Protein 8E5H (pdb70)

Solvent-accessible surface area: 13667 Å² total; per-residue (Å²): 114,66,3,75,82,88,16,68,1,76,129,32,177,6,112,12,45,0,0,2,5,17,33,19,1,3,16,9,88,62,134,1,29,8,24,123,64,1,96,76,16,4,6,17,0,2,135,0,5,0,1,1,0,2,0,4,2,0,3,1,14,74,12,28,0,2,1,0,105,57,2,0,0,0,3,50,103,72,10,36,64,30,0,89,127,2,1,71,21,0,65,130,30,41,4,12,0,0,0,4,0,4,4,0,2,5,2,5,23,5,15,76,79,73,101,116,23,2,4,0,9,59,25,89,9,42,58,64,32,55,82,58,32,21,35,138,8,100,2,48,82,2,31,112,2,50,74,116,29,2,82,84,5,15,59,8,0,15,78,0,0,81,3,0,125,67,4,32,6,31,0,0,0,0,7,0,0,26,1,11,2,2,2,5,0,2,9,48,85,25,7,139,33,152,56,106,18,0,48,97,45,73,13,10,1,94,4,0,53,29,1,1,64,27,0,35,91,35,2,33,116,103,18,3,1,0,0,16,0,0,2,13,5,54,8,49,65,148,35,110,11,88,53,16,49,103,55,0,77,77,2,0,80,34,0,10,125,42,30,6,18,0,0,0,2,12,18,92,74,5,50,36,57,0,47,60,124,53,58,10,1,3,23,7,0,68,53,15,23,120,34,33,0,0,0,18,10,60,11,73,48,12,140,72,0,36,87,5,10,84,116,29,21,3,25,2,0,0,2,12,129,9,0,0,10,4,4,19,0,4,74,55,46,65,122,66,71,99,51,46,155,52,55,34,79,4,31,100,96,57,2,25,4,84,45,6,76,61,40,17,129,90,61,62,99,75,20,92

Foldseek 3Di:
DQQQPWDDQQPDTFRGQEEADEDWFLAADQQAARDVLLLVVLLLLLLLPGRAYEYHAAEFALAQFDAFGSGHHLQDLRNLQSCLSSCVSSVVSNHAYAYEYTGAAQRGFDHPHDPAHEAQDQDWFAAWHQQQRPHTGGGHRHDRADPVNLVNRLLRLQSSLLSCVVSPHQAYEYECEQAGHNVLLQAPVRNPDPDQCHDPNVSSCVSVLSSLLSNCVNNDQRGAYEYEYEQAHPSGLPGAHPDFLVSLLVSLVVNVVSRHSEYEYEHQAQQAPRHNDDGGSLQSNQVRDDHFYEYEHPQAAPVSQVVCCVVRSGSHYHYHQNCQQASSRVVCNVVVHDTGDRDVCCSPPHSHSVSNVVVCVVVVRDND

Organism: NCBI:txid1263865

Secondary structure (DSSP, 8-state):
--TTS-EEETTEEESSSEEEPP-----S-TTS---HHHHHHHHHHHHTT-SEEEPPPBB--SSS---STT--B-SSHHHHHHHHHHHHHHHHTT-EEEEEE---GGG-S--SS-S--EESS-----S---GGGS--SSPPPPEEPPHHHHHHHHHHHHHHHHHHHHHT-SEEEEEEEETSHHHHHH-TTT----STT-SSTTGGGHHHHHHHHHHHHHH-TTSEEEEEEEEEETTBTT---SS-HHHHHHHHHHHHHTT-SEEEEE-SSTTSBSSSSS-BHHHHHHHH-SS-EEEESS--SHHHHHHHHHTTS-SEEEESHHHHH-TTHHHHHHHTPPPPPP-GGGGSS---HHHHHHHHHHHT----

InterPro domains:
  IPR001155 NADH:flavin oxidoreductase/NADH oxidase, N-terminal [PF00724] (4-341)
  IPR013785 Aldolase-type TIM 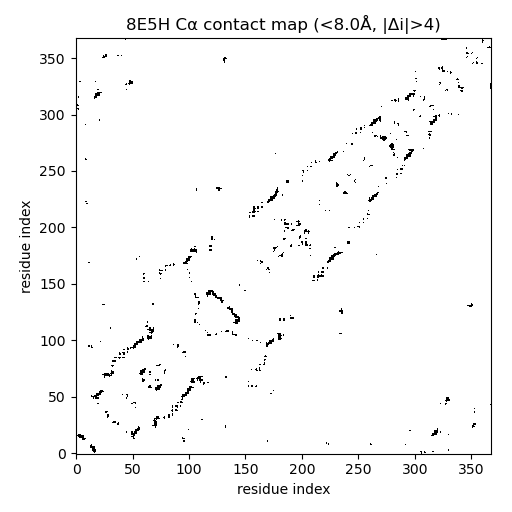barrel [G3DSA:3.20.20.70] (1-358)
  IPR051799 NADH-dependent flavin oxidoreductase [PTHR43656] (2-337)

Sequence (368 aa):
SQLLEPCCSSLKHLKLRNRRAAVAPMTRVSAEAEGAANEELMRDYYASFAKGGFGMMVISEGIYTDTAYSSQGYFNQPGLATEAHRDSWRLIVDAVHDAGAAFVAQLMMHGGAQTQGNIHHARHVAPSAVQPGGSSQLTFYGGEGPYATPAQISEDEIQEAIAGFAQAARHAREAGFDGVELHG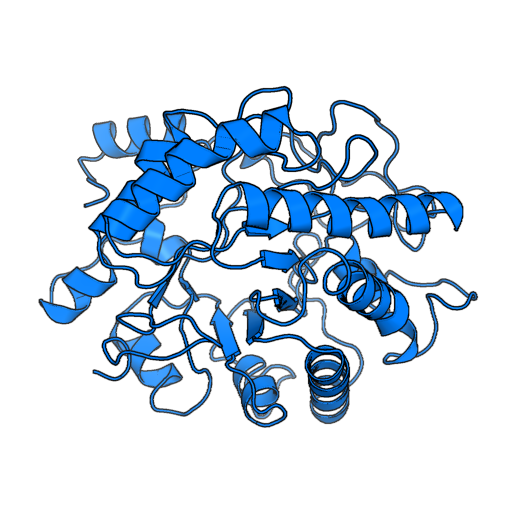ANGYLLHEFISAEFNRRDDHWGGDYLGRLRLPLAVIAAVRRAAVGNDFVVGMRLSQSSMVSDSQLKWEGGVDEARQRFRALADAGLDYLHVTEPDAAAPAFGDGPSFAAIAKGSSVSSIPVIGNGGIVTGEQAEKLLTTQGDDMDLVVAVGKAALANNDWPQRIAQGLPLNNEFDGTMMFVPMMATITNELAWRNANGRSAL

Structure (mmCIF, N/CA/C/O backbone):
data_8E5H
#
_entry.id   8E5H
#
_cell.length_a   50.417
_cell.length_b   70.090
_cell.length_c   97.877
_cell.angle_alpha   90.000
_cell.angle_beta   90.000
_cell.angle_gamma   90.000
#
_symmetry.space_group_name_H-M   'P 21 21 21'
#
loop_
_entity.id
_entity.type
_entity.pdbx_description
1 polymer 'NADH:flavin oxidoreductase'
2 non-polymer 1-DEOXY-1-(7,8-DIMETHYL-2,4-DIOXO-3,4-DIHYDRO-2H-BENZO[G]PTERIDIN-1-ID-10(5H)-YL)-5-O-PHOSPHONATO-D-RIBITOL
3 non-polymer 'CHLORIDE ION'
4 water water
#
loop_
_atom_site.group_PDB
_atom_site.id
_atom_site.type_symbol
_atom_site.label_atom_id
_atom_site.label_alt_id
_atom_site.label_comp_id
_atom_site.label_asym_id
_atom_site.label_entity_id
_atom_site.label_seq_id
_atom_site.pdbx_PDB_ins_code
_atom_site.Cartn_x
_atom_site.Cartn_y
_atom_site.Cartn_z
_atom_site.occupancy
_atom_site.B_iso_or_equiv
_atom_site.auth_seq_id
_atom_site.auth_comp_id
_atom_site.auth_asym_id
_atom_site.auth_atom_id
_atom_site.pdbx_PDB_model_num
ATOM 1 N N . SER A 1 2 ? -36.490 12.556 20.142 1.00 40.90 2 SER A N 1
ATOM 2 C CA . SER A 1 2 ? -36.193 12.760 21.576 1.00 39.43 2 SER A CA 1
ATOM 3 C C . SER A 1 2 ? -35.451 11.543 22.153 1.00 35.02 2 SER A C 1
ATOM 4 O O . SER A 1 2 ? -34.571 11.779 22.967 1.00 35.22 2 SER A O 1
ATOM 12 N N . GLN A 1 3 ? -35.773 10.310 21.732 1.00 29.87 3 GLN A N 1
ATOM 13 C CA . GLN A 1 3 ? -35.067 9.101 22.212 1.00 26.02 3 GLN A CA 1
ATOM 14 C C . GLN A 1 3 ? -33.634 9.139 21.678 1.00 19.79 3 GLN A C 1
ATOM 15 O O . GLN A 1 3 ? -32.765 8.687 22.390 1.00 17.69 3 GLN A O 1
ATOM 29 N N . LEU A 1 4 ? -33.413 9.728 20.502 1.00 18.87 4 LEU A N 1
ATOM 30 C CA . LEU A 1 4 ? -32.043 9.830 20.022 1.00 17.90 4 LEU A CA 1
ATOM 31 C C . LEU A 1 4 ? -31.190 10.643 20.973 1.00 16.61 4 LEU A C 1
ATOM 32 O O . LEU A 1 4 ? -29.994 10.368 21.130 1.00 16.06 4 LEU A O 1
ATOM 48 N N . LEU A 1 5 ? -31.778 11.646 21.605 1.00 16.55 5 LEU A N 1
ATOM 49 C CA . LEU A 1 5 ? -31.014 12.519 22.466 1.00 19.44 5 LEU A CA 1
ATOM 50 C C . LEU A 1 5 ? -31.165 12.157 23.924 1.00 18.79 5 LEU A C 1
ATOM 51 O O . LEU A 1 5 ? -30.958 13.017 24.782 1.00 23.54 5 LEU A O 1
ATOM 67 N N . GLU A 1 6 ? -31.562 10.925 24.225 1.00 17.61 6 GLU A N 1
ATOM 68 C CA . GLU A 1 6 ? -31.609 10.422 25.587 1.00 18.00 6 GLU A CA 1
ATOM 69 C C . GLU A 1 6 ? -30.240 9.855 25.953 1.00 16.44 6 GLU A C 1
ATOM 70 O O . GLU A 1 6 ? -29.689 9.054 25.205 1.00 16.03 6 GLU A O 1
ATOM 82 N N . PRO A 1 7 ? -29.695 10.167 27.134 1.00 18.41 7 PRO A N 1
ATOM 83 C CA . PRO A 1 7 ? -28.451 9.515 27.546 1.00 18.36 7 PRO A CA 1
ATOM 84 C C . PRO A 1 7 ? -28.638 8.020 27.703 1.00 19.15 7 PRO A C 1
ATOM 85 O O . PRO A 1 7 ? -29.749 7.509 27.853 1.00 20.47 7 PRO A O 1
ATOM 96 N N A CYS A 1 8 ? -27.528 7.316 27.713 0.73 17.97 8 CYS A N 1
ATOM 97 N N B CYS A 1 8 ? -27.525 7.289 27.597 0.27 20.40 8 CYS A N 1
ATOM 98 C CA A CYS A 1 8 ? -27.605 5.902 27.994 0.73 19.65 8 CYS A CA 1
ATOM 99 C CA B CYS A 1 8 ? -27.569 5.842 27.768 0.27 22.32 8 CYS A CA 1
ATOM 100 C C A CYS A 1 8 ? -26.323 5.471 28.673 0.73 20.62 8 CYS A C 1
ATOM 101 C C B CYS A 1 8 ? -26.262 5.340 28.359 0.27 23.09 8 CYS A C 1
ATOM 102 O O A CYS A 1 8 ? -25.367 6.236 28.807 0.73 21.03 8 CYS A O 1
ATOM 103 O O B CYS A 1 8 ? -25.182 5.868 28.083 0.27 22.89 8 CYS A O 1
ATOM 118 N N A SER A 1 9 ? -26.365 4.261 29.187 0.73 23.76 9 SER A N 1
ATOM 119 N N B SER A 1 9 ? -26.376 4.310 29.178 0.27 24.90 9 SER A N 1
ATOM 120 C CA A SER A 1 9 ? -25.220 3.594 29.763 0.73 27.13 9 SER A CA 1
ATOM 121 C CA B SER A 1 9 ? -25.212 3.641 29.722 0.27 26.75 9 SER A CA 1
ATOM 122 C C A SER A 1 9 ? -24.800 2.453 28.851 0.73 28.10 9 SER A C 1
ATOM 123 C C B SER A 1 9 ? -24.796 2.485 28.821 0.27 27.48 9 SER A C 1
ATOM 124 O O A SER A 1 9 ? -25.628 1.810 28.197 0.73 29.06 9 SER A O 1
ATOM 1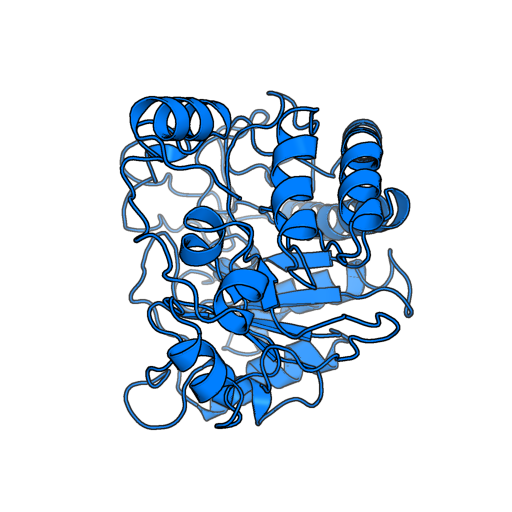25 O O B SER A 1 9 ? -25.622 1.839 28.172 0.27 27.92 9 SER A O 1
ATOM 140 N N . LEU A 1 10 ? -23.497 2.212 28.812 1.00 27.50 10 LEU A N 1
ATOM 141 C CA . LEU A 1 10 ? -22.936 1.067 28.104 1.00 27.73 10 LEU A CA 1
ATOM 142 C C . LEU A 1 10 ? -21.863 0.544 29.054 1.00 26.96 10 LEU A C 1
ATOM 143 O O . LEU A 1 10 ? -20.759 1.092 29.125 1.00 24.75 10 LEU A O 1
ATOM 160 N N . LYS A 1 11 ? -22.230 -0.455 29.855 1.00 29.01 11 LYS A N 1
ATOM 161 C CA . LYS A 1 11 ? -21.379 -0.951 30.944 1.00 30.58 11 LYS A CA 1
ATOM 162 C C . LYS A 1 11 ? -21.094 0.248 31.851 1.00 31.50 11 LYS A C 1
ATOM 163 O O . LYS A 1 11 ? -22.054 0.908 32.284 1.00 31.83 11 LYS A O 1
ATOM 182 N N . HIS A 1 12 ? -19.833 0.577 32.157 1.00 32.21 12 HIS A N 1
ATOM 183 C CA . HIS A 1 12 ? -19.538 1.732 33.004 1.00 32.81 12 HIS A CA 1
ATOM 184 C C . HIS A 1 12 ? -19.576 3.063 32.256 1.00 29.06 12 HIS A C 1
ATOM 185 O O . HIS A 1 12 ? -19.491 4.121 32.892 1.00 29.55 12 HIS A O 1
ATOM 199 N N . LEU A 1 13 ? -19.662 3.045 30.935 1.00 23.92 13 LEU A N 1
ATOM 200 C CA . LEU A 1 13 ? -19.657 4.281 30.177 1.00 20.92 13 LEU A CA 1
ATOM 201 C C . LEU A 1 13 ? -20.998 4.990 30.257 1.00 20.25 13 LEU A C 1
ATOM 202 O O . LEU A 1 13 ? -22.056 4.369 30.147 1.00 22.28 13 LEU A O 1
ATOM 218 N N . LYS A 1 14 ? -20.951 6.303 30.373 1.00 18.08 14 LYS A N 1
ATOM 219 C CA . LYS A 1 14 ? -22.141 7.150 30.384 1.00 18.39 14 LYS A CA 1
ATOM 220 C C . LYS A 1 14 ? -22.117 8.008 29.125 1.00 18.94 14 LYS A C 1
ATOM 221 O O . LYS A 1 14 ? -21.290 8.917 28.989 1.00 20.46 14 LYS A O 1
ATOM 240 N N . LEU A 1 15 ? -22.995 7.682 28.199 1.00 17.61 15 LEU A N 1
ATOM 241 C CA . LEU A 1 15 ? -23.056 8.302 26.886 1.00 16.08 15 LEU A CA 1
ATOM 242 C C . LEU A 1 15 ? -24.111 9.398 26.907 1.00 16.42 15 LEU A C 1
ATOM 243 O O . LEU A 1 15 ? -25.215 9.198 27.418 1.00 16.53 15 LEU A O 1
ATOM 259 N N . ARG A 1 16 ? -23.786 10.549 26.313 1.00 15.53 16 ARG A N 1
ATOM 260 C CA . ARG A 1 16 ? -24.706 11.678 26.326 1.00 16.56 16 ARG A CA 1
ATOM 261 C C . ARG A 1 16 ? -25.963 11.465 25.497 1.00 15.33 16 ARG A C 1
ATOM 262 O O . ARG A 1 16 ? -26.970 12.143 25.719 1.00 16.71 16 ARG A O 1
ATOM 283 N N . ASN A 1 17 ? -25.901 10.618 24.478 1.00 12.45 17 ASN A N 1
ATOM 284 C CA . ASN A 1 17 ? -27.025 10.385 23.586 1.00 11.80 17 ASN A CA 1
ATOM 285 C C . ASN A 1 17 ? -26.882 8.999 22.968 1.00 11.07 17 ASN A C 1
ATOM 286 O O . ASN A 1 17 ? -25.961 8.251 23.297 1.00 11.90 17 ASN A O 1
ATOM 297 N N A ARG A 1 18 ? -27.794 8.668 22.072 0.60 10.13 18 ARG A N 1
ATOM 298 N N B ARG A 1 18 ? -27.833 8.648 22.088 0.40 10.57 18 ARG A N 1
ATOM 299 C CA A ARG A 1 18 ? -27.830 7.347 21.470 0.60 10.30 18 ARG A CA 1
ATOM 300 C CA B ARG A 1 18 ? -27.890 7.342 21.430 0.40 10.58 18 ARG A CA 1
ATOM 301 C C A ARG A 1 18 ? -27.386 7.378 20.021 0.60 10.63 18 ARG A C 1
ATOM 302 C C B ARG A 1 18 ? -27.273 7.344 20.038 0.40 10.71 18 ARG A C 1
ATOM 303 O O A ARG A 1 18 ? -27.742 6.462 19.247 0.60 11.65 18 ARG A O 1
ATOM 304 O O B ARG A 1 18 ? -27.421 6.365 19.302 0.40 11.07 18 ARG A O 1
ATOM 345 N N . ALA A 1 19 ? -26.592 8.402 19.658 1.00 11.07 19 ALA A N 1
ATOM 346 C CA . ALA A 1 19 ? -26.042 8.525 18.316 1.00 11.15 19 ALA A CA 1
ATOM 347 C C . ALA A 1 19 ? -24.579 8.095 18.292 1.00 10.93 19 ALA A C 1
ATOM 348 O O . ALA A 1 19 ? -23.760 8.604 19.076 1.00 11.83 19 ALA A O 1
ATOM 356 N N . ALA A 1 20 ? -24.246 7.217 17.359 1.00 10.08 20 ALA A N 1
ATOM 357 C CA . ALA A 1 20 ? -22.881 6.737 17.191 1.00 9.91 20 ALA A CA 1
ATOM 358 C C . ALA A 1 20 ? -22.436 6.951 15.757 1.00 9.67 20 ALA A C 1
ATOM 359 O O . ALA A 1 20 ? -23.223 6.791 14.822 1.00 10.47 20 ALA A O 1
ATOM 366 N N . VAL A 1 21 ? -21.140 7.234 15.582 1.00 9.56 21 VAL A N 1
ATOM 367 C CA . VAL A 1 21 ? -20.532 7.212 14.253 1.00 9.98 21 VAL A CA 1
ATOM 368 C C . VAL A 1 21 ? -20.167 5.775 13.916 1.00 10.38 21 VAL A C 1
ATOM 369 O O . VAL A 1 21 ? -19.400 5.126 14.645 1.00 10.34 21 VAL A O 1
ATOM 382 N N . ALA A 1 22 ? -20.675 5.281 12.783 1.00 10.54 22 ALA A N 1
ATOM 383 C CA . ALA A 1 22 ? -20.364 3.943 12.319 1.00 10.19 22 ALA A CA 1
ATOM 384 C C . ALA A 1 22 ? -18.907 3.852 11.883 1.00 9.86 22 ALA A C 1
ATOM 385 O O . ALA A 1 22 ? -18.338 4.835 11.388 1.00 10.42 22 ALA A O 1
ATOM 392 N N . PRO A 1 23 ? -18.314 2.659 11.997 1.00 9.65 23 PRO A N 1
ATOM 393 C CA . PRO A 1 23 ? -16.920 2.458 11.553 1.00 10.39 23 PRO A CA 1
ATOM 394 C C . PRO A 1 23 ? -16.831 2.642 10.046 1.00 11.31 23 PRO A C 1
ATOM 395 O O . PRO A 1 23 ? -17.593 2.023 9.289 1.00 13.50 23 PRO A O 1
ATOM 406 N N . MET A 1 24 ? -15.874 3.450 9.587 1.00 12.13 24 MET A N 1
ATOM 407 C CA . MET A 1 24 ? -15.676 3.655 8.142 1.00 12.79 24 MET A CA 1
ATOM 408 C C . MET A 1 24 ? -14.191 3.715 7.797 1.00 14.63 24 MET A C 1
ATOM 409 O O . MET A 1 24 ? -13.481 4.631 8.184 1.00 16.45 24 MET A O 1
ATOM 423 N N . THR A 1 25 ? -13.782 2.800 6.932 1.00 15.82 25 THR A N 1
ATOM 424 C CA . THR A 1 25 ? -12.412 2.675 6.436 1.00 14.81 25 THR A CA 1
ATOM 425 C C . THR A 1 25 ? -12.085 3.880 5.568 1.00 13.43 25 THR A C 1
ATOM 426 O O . THR A 1 25 ? -12.824 4.179 4.623 1.00 13.57 25 THR A O 1
ATOM 437 N N . ARG A 1 26 ? -11.028 4.595 5.921 1.00 14.55 26 ARG A N 1
ATOM 438 C CA . ARG A 1 26 ? -10.620 5.761 5.164 1.00 14.28 26 ARG A CA 1
ATOM 439 C C . ARG A 1 26 ? -9.213 5.666 4.585 1.00 14.57 26 ARG A C 1
ATOM 440 O O . ARG A 1 26 ? -8.801 6.587 3.890 1.00 14.55 26 ARG A O 1
ATOM 461 N N . VAL A 1 27 ? -8.473 4.586 4.850 1.00 13.79 27 VAL A N 1
ATOM 462 C CA . VAL A 1 27 ? -7.138 4.343 4.297 1.00 13.20 27 VAL A CA 1
ATOM 463 C C . VAL A 1 27 ? -6.297 5.615 4.266 1.00 13.48 27 VAL A C 1
ATOM 464 O O . VAL A 1 27 ? -5.678 5.958 3.250 1.00 14.59 27 VAL A O 1
ATOM 477 N N . SER A 1 28 ? -6.223 6.296 5.413 1.00 14.63 28 SER A N 1
ATOM 478 C CA . SER A 1 28 ? -5.551 7.580 5.552 1.00 15.47 28 SER A CA 1
ATOM 479 C C . SER A 1 28 ? -4.462 7.541 6.617 1.00 16.27 28 SER A C 1
ATOM 480 O O . SER A 1 28 ? -3.992 8.609 7.036 1.00 18.07 28 SER A O 1
ATOM 488 N N . ALA A 1 29 ? -4.074 6.348 7.087 1.00 16.60 29 ALA A N 1
ATOM 489 C CA . ALA A 1 29 ? -3.011 6.168 8.067 1.00 16.98 29 ALA A CA 1
ATOM 490 C C . ALA A 1 29 ? -1.655 6.105 7.360 1.00 17.97 29 ALA A C 1
ATOM 491 O O . ALA A 1 29 ? -1.552 6.182 6.134 1.00 18.05 29 ALA A O 1
ATOM 498 N N . GLU A 1 30 ? -0.585 6.014 8.137 1.00 18.13 30 GLU A N 1
ATOM 499 C CA . GLU A 1 30 ? 0.743 5.861 7.553 1.00 18.30 30 GLU A CA 1
ATOM 500 C C . GLU A 1 30 ? 0.877 4.469 6.933 1.00 18.03 30 GLU A C 1
ATOM 501 O O . GLU A 1 30 ? 0.135 3.533 7.252 1.00 17.97 30 GLU A O 1
ATOM 513 N N . ALA A 1 31 ? 1.845 4.351 6.021 1.00 18.21 31 ALA A N 1
ATOM 514 C CA . ALA A 1 31 ? 2.043 3.131 5.245 1.00 18.67 31 ALA A CA 1
ATOM 515 C C . ALA A 1 31 ? 2.400 1.940 6.122 1.00 18.33 31 ALA A C 1
ATOM 516 O O . ALA A 1 31 ? 2.109 0.798 5.756 1.00 18.60 31 ALA A O 1
ATOM 523 N N . GLU A 1 32 ? 2.992 2.169 7.298 1.00 18.77 32 GLU A N 1
ATOM 524 C CA . GLU A 1 32 ? 3.273 1.046 8.182 1.00 20.06 32 GLU A CA 1
ATOM 525 C C . GLU A 1 32 ? 2.302 0.944 9.361 1.00 18.86 32 GLU A C 1
ATOM 526 O O . GLU A 1 32 ? 2.570 0.199 10.310 1.00 18.88 32 GLU A O 1
ATOM 538 N N . GLY A 1 33 ? 1.195 1.665 9.321 1.00 17.71 33 GLY A N 1
ATOM 539 C CA . GLY A 1 33 ? 0.074 1.404 10.205 1.00 17.42 33 GLY A CA 1
ATOM 540 C C . GLY A 1 33 ? -0.184 2.464 11.266 1.00 17.23 33 GLY A C 1
ATOM 541 O O . GLY A 1 33 ? -1.252 2.450 11.895 1.00 16.29 33 GLY A O 1
ATOM 545 N N . ALA A 1 34 ? 0.739 3.382 11.517 1.00 16.88 34 ALA A N 1
ATOM 546 C CA . ALA A 1 34 ? 0.490 4.363 12.571 1.00 17.28 34 ALA A CA 1
ATOM 547 C C . ALA A 1 34 ? -0.617 5.342 12.190 1.00 18.03 34 ALA A C 1
ATOM 548 O O . ALA A 1 34 ? -0.737 5.754 11.034 1.00 17.72 34 ALA A O 1
ATOM 555 N N . ALA A 1 35 ? -1.412 5.752 13.189 1.00 17.59 35 ALA A N 1
ATOM 556 C CA . ALA A 1 35 ? -2.361 6.847 13.005 1.00 18.89 35 ALA A CA 1
ATOM 557 C C . ALA A 1 35 ? -1.612 8.183 12.983 1.00 20.14 35 ALA A C 1
ATOM 558 O O . ALA A 1 35 ? -0.425 8.240 13.296 1.00 21.50 35 ALA A O 1
ATOM 565 N N . ASN A 1 36 ? -2.307 9.270 12.617 1.00 19.81 36 ASN A N 1
ATOM 566 C CA . ASN A 1 36 ? -1.645 10.557 12.388 1.00 19.83 36 ASN A CA 1
ATOM 567 C C . ASN A 1 36 ? -2.555 11.742 12.704 1.00 21.50 36 ASN A C 1
ATOM 568 O O . ASN A 1 36 ? -3.681 11.591 13.178 1.00 21.26 36 ASN A O 1
ATOM 579 N N A GLU A 1 37 ? -2.036 12.941 12.428 0.50 21.82 37 GLU A N 1
ATOM 580 N N B GLU A 1 37 ? -2.037 12.949 12.450 0.50 21.84 37 GLU A N 1
ATOM 581 C CA A GLU A 1 37 ? -2.701 14.168 12.847 0.50 23.03 37 GLU A CA 1
ATOM 582 C CA B GLU A 1 37 ? -2.741 14.158 12.863 0.50 22.94 37 GLU A CA 1
ATOM 583 C C A GLU A 1 37 ? -3.925 14.474 11.993 0.50 22.14 37 GLU A C 1
ATOM 584 C C B GLU A 1 37 ? -3.979 14.404 12.012 0.50 21.74 37 GLU A C 1
ATOM 585 O O A GLU A 1 37 ? -4.883 15.070 12.493 0.50 22.84 37 GLU A O 1
ATOM 586 O O B GLU A 1 37 ? -4.991 14.905 12.515 0.50 22.19 37 GLU A O 1
ATOM 609 N N . LEU A 1 38 ? -3.924 14.086 10.717 1.00 21.53 38 LEU A N 1
ATOM 610 C CA . LEU A 1 38 ? -5.120 14.270 9.904 1.00 22.84 38 LEU A CA 1
ATOM 611 C C . LEU A 1 38 ? -6.252 13.424 10.470 1.00 20.65 38 LEU A C 1
ATOM 612 O O . LEU A 1 38 ? -7.409 13.859 10.512 1.00 20.69 38 LEU A O 1
ATOM 629 N N . MET A 1 39 ? -5.933 12.226 10.947 1.00 19.61 39 MET A N 1
ATOM 630 C CA . MET A 1 39 ? -6.949 11.366 11.560 1.00 17.54 39 MET A CA 1
ATOM 631 C C . MET A 1 39 ? -7.412 11.961 12.882 1.00 18.12 39 MET A C 1
ATOM 632 O O . MET A 1 39 ? -8.582 11.814 13.239 1.00 17.76 39 MET A O 1
ATOM 646 N N . ARG A 1 40 ? -6.510 12.589 13.634 1.00 18.93 40 ARG A N 1
ATOM 647 C CA . ARG A 1 40 ? -6.924 13.246 14.871 1.00 18.98 40 ARG A CA 1
ATOM 648 C C . ARG A 1 40 ? -8.031 14.249 14.600 1.00 19.59 40 ARG A C 1
ATOM 649 O O . ARG A 1 40 ? -9.073 14.233 15.258 1.00 18.87 40 ARG A O 1
ATOM 670 N N . ASP A 1 41 ? -7.815 15.148 13.643 1.00 19.46 41 ASP A N 1
ATOM 671 C CA . ASP A 1 41 ? -8.790 16.202 13.406 1.00 20.83 41 ASP A CA 1
ATOM 672 C C . ASP A 1 41 ? -10.083 15.615 12.867 1.00 17.80 41 ASP A C 1
ATOM 673 O O . ASP A 1 41 ? -11.181 16.099 13.162 1.00 18.15 41 ASP A O 1
ATOM 682 N N . TYR A 1 42 ? -9.952 14.591 12.029 1.00 17.22 42 TYR A N 1
ATOM 683 C CA . TYR A 1 42 ? -11.109 13.928 11.435 1.00 16.39 42 TYR A CA 1
ATOM 684 C C . TYR A 1 42 ? -12.019 13.327 12.499 1.00 15.15 42 TYR A C 1
ATOM 685 O O . TYR A 1 42 ? -13.235 13.543 12.480 1.00 15.71 42 TYR A O 1
ATOM 703 N N . TYR A 1 43 ? -11.468 12.517 13.396 1.00 15.22 43 TYR A N 1
ATOM 704 C CA . TYR A 1 43 ? -12.303 11.894 14.423 1.00 15.06 43 TYR A CA 1
ATOM 705 C C . TYR A 1 43 ? -12.813 12.903 15.446 1.00 14.83 43 TYR A C 1
ATOM 706 O O . TYR A 1 43 ? -13.955 12.794 15.903 1.00 14.79 43 TYR A O 1
ATOM 724 N N . ALA A 1 44 ? -11.986 13.885 15.814 1.00 14.43 44 ALA A N 1
ATOM 725 C CA . ALA A 1 44 ? -12.429 14.887 16.780 1.00 15.45 44 ALA A CA 1
ATOM 726 C C . ALA A 1 44 ? -13.634 15.652 16.266 1.00 16.20 44 ALA A C 1
ATOM 727 O O . ALA A 1 44 ? -14.468 16.086 17.067 1.00 16.26 44 ALA A O 1
ATOM 734 N N . SER A 1 45 ? -13.718 15.876 14.950 1.00 15.14 45 SER A N 1
ATOM 735 C CA . SER A 1 45 ? -14.826 16.636 14.384 1.00 15.64 45 SER A CA 1
ATOM 736 C C . SER A 1 45 ? -16.178 15.991 14.694 1.00 14.15 45 SER A C 1
ATOM 737 O O . SER A 1 45 ? -17.147 16.697 14.969 1.00 14.71 45 SER A O 1
ATOM 745 N N . PHE A 1 46 ? -16.271 14.654 14.654 1.00 13.88 46 PHE A N 1
ATOM 746 C CA . PHE A 1 46 ? -17.541 13.999 14.980 1.00 13.07 46 PHE A CA 1
ATOM 747 C C . PHE A 1 46 ? -17.916 14.230 16.443 1.00 13.09 46 PHE A C 1
ATOM 748 O O . PHE A 1 46 ? -19.090 14.434 16.777 1.00 13.78 46 PHE A O 1
ATOM 765 N N . ALA A 1 47 ? -16.918 14.197 17.331 1.00 14.97 47 ALA A N 1
ATOM 766 C CA . ALA A 1 47 ? -17.151 14.445 18.744 1.00 15.78 47 ALA A CA 1
ATOM 767 C C . ALA A 1 47 ? -17.605 15.880 18.959 1.00 15.66 47 ALA A C 1
ATOM 768 O O . ALA A 1 47 ? -18.545 16.134 19.715 1.00 16.42 47 ALA A O 1
ATOM 775 N N . LYS A 1 48 ? -16.942 16.845 18.316 1.00 15.71 48 LYS A N 1
ATOM 776 C CA . LYS A 1 48 ? -17.382 18.235 18.414 1.00 17.08 48 LYS A CA 1
ATOM 777 C C . LYS A 1 48 ? -18.796 18.424 17.871 1.00 16.40 48 LYS A C 1
ATOM 778 O O . LYS A 1 48 ? -19.535 19.294 18.339 1.00 17.72 48 LYS A O 1
ATOM 797 N N . GLY A 1 49 ? -19.190 17.610 16.900 1.00 15.02 49 GLY A N 1
ATOM 798 C CA . GLY A 1 49 ? -20.517 17.629 16.328 1.00 14.82 49 GLY A CA 1
ATOM 799 C C . GLY A 1 49 ? -21.578 16.985 17.184 1.00 13.15 49 GLY A C 1
ATOM 800 O O . GLY A 1 49 ? -22.754 17.019 16.815 1.00 14.80 49 GLY A O 1
ATOM 804 N N . GLY A 1 50 ? -21.219 16.438 18.349 1.00 13.27 50 GLY A N 1
ATOM 805 C CA . GLY A 1 50 ? -22.205 15.998 19.314 1.00 13.48 50 GLY A CA 1
ATOM 806 C C . GLY A 1 50 ? -22.477 14.509 19.355 1.00 12.37 50 GLY A C 1
ATOM 807 O O . GLY A 1 50 ? -23.340 14.093 20.122 1.00 13.40 50 GLY A O 1
ATOM 811 N N . PHE A 1 51 ? -21.802 13.691 18.575 1.00 11.62 51 PHE A N 1
ATOM 812 C CA . PHE A 1 51 ? -22.027 12.248 18.667 1.00 11.06 51 PHE A CA 1
ATOM 813 C C . PHE A 1 51 ? -21.598 11.756 20.052 1.00 11.82 51 PHE A C 1
ATOM 814 O O . PHE A 1 51 ? -20.515 12.103 20.539 1.00 13.01 51 PHE A O 1
ATOM 831 N N . GLY A 1 52 ? -22.439 10.942 20.698 1.00 10.79 52 GLY A N 1
ATOM 832 C CA . GLY A 1 52 ? -22.085 10.420 22.011 1.00 11.04 52 GLY A CA 1
ATOM 833 C C . GLY A 1 52 ? -20.992 9.377 21.957 1.00 11.20 52 GLY A C 1
ATOM 834 O O . GLY A 1 52 ? -20.260 9.199 22.942 1.00 11.49 52 GLY A O 1
ATOM 838 N N A MET A 1 53 ? -20.895 8.730 20.793 0.56 10.86 53 MET A N 1
ATOM 839 N N B MET A 1 53 ? -20.843 8.712 20.818 0.44 11.04 53 MET A N 1
ATOM 840 C CA A MET A 1 53 ? -19.909 7.648 20.610 0.56 10.91 53 MET A CA 1
ATOM 841 C CA B MET A 1 53 ? -19.804 7.717 20.661 0.44 12.02 53 MET A CA 1
ATOM 842 C C A MET A 1 53 ? -19.400 7.649 19.168 0.56 10.95 53 MET A C 1
ATOM 843 C C B MET A 1 53 ? -19.336 7.685 19.221 0.44 11.02 53 MET A C 1
ATOM 844 O O A MET A 1 53 ? -20.121 8.046 18.285 0.56 10.82 53 MET A O 1
ATOM 845 O O B MET A 1 53 ? -20.115 7.801 18.272 0.44 10.27 53 MET A O 1
ATOM 872 N N . VAL A 1 54 ? -18.047 7.490 19.073 1.00 10.90 54 VAL A N 1
ATOM 873 C CA . VAL A 1 54 ? -17.397 7.369 17.773 1.00 11.42 54 VAL A CA 1
ATOM 874 C C . VAL A 1 54 ? -16.777 5.982 17.723 1.00 11.18 54 VAL A C 1
ATOM 875 O O . VAL A 1 54 ? -16.017 5.613 18.630 1.00 11.90 54 VAL A O 1
ATOM 889 N N . ILE A 1 55 ? -17.114 5.201 16.702 1.00 11.21 55 ILE A N 1
ATOM 890 C CA . ILE A 1 55 ? -16.480 3.910 16.476 1.00 10.28 55 ILE A CA 1
ATOM 891 C C . ILE A 1 55 ? -15.461 4.106 15.369 1.00 10.89 55 ILE A C 1
ATOM 892 O O . ILE A 1 55 ? -15.785 4.642 14.302 1.00 11.29 55 ILE A O 1
ATOM 908 N N . SER A 1 56 ? -14.219 3.712 15.621 1.00 10.75 56 SER A N 1
ATOM 909 C CA . SER A 1 56 ? -13.184 3.905 14.621 1.00 10.79 56 SER A CA 1
ATOM 910 C C . SER A 1 56 ? -13.442 3.035 13.400 1.00 10.56 56 SER A C 1
ATOM 911 O O . SER A 1 56 ? -14.162 2.037 13.443 1.00 11.00 56 SER A O 1
ATOM 919 N N . GLU A 1 57 ? -12.770 3.385 12.302 1.00 11.10 57 GLU A N 1
ATOM 920 C CA . GLU A 1 57 ? -12.587 2.461 11.196 1.00 11.66 57 GLU A CA 1
ATOM 921 C C . GLU A 1 57 ? -11.946 1.153 11.677 1.00 10.52 57 GLU A C 1
ATOM 922 O O . GLU A 1 57 ? -11.317 1.069 12.746 1.00 10.83 57 GLU A O 1
ATOM 934 N N . GLY A 1 58 ? -12.091 0.122 10.876 1.00 10.80 58 GLY A N 1
ATOM 935 C CA . GLY A 1 58 ? -11.462 -1.132 11.226 1.00 10.35 58 GLY A CA 1
ATOM 936 C C . GLY A 1 58 ? -9.951 -1.041 11.293 1.00 10.85 58 GLY A C 1
ATOM 937 O O . GLY A 1 58 ? -9.304 -0.637 10.323 1.00 11.32 58 GLY A O 1
ATOM 941 N N . ILE A 1 59 ? -9.383 -1.408 12.435 1.00 10.06 59 ILE A N 1
ATOM 942 C CA . ILE A 1 59 ? -7.951 -1.306 12.726 1.00 10.79 59 ILE A CA 1
ATOM 943 C C . ILE A 1 59 ? -7.375 -2.719 12.725 1.00 10.11 59 ILE A C 1
ATOM 944 O O . ILE A 1 59 ? -7.961 -3.641 13.321 1.00 10.74 59 ILE A O 1
ATOM 960 N N . TYR A 1 60 ? -6.267 -2.926 12.003 1.00 10.73 60 TYR A N 1
ATOM 961 C CA . TYR A 1 60 ? -5.721 -4.281 11.934 1.00 11.22 60 TYR A CA 1
ATOM 962 C C . TYR A 1 60 ? -4.976 -4.656 13.224 1.00 12.27 60 TYR A C 1
ATOM 963 O O . TYR A 1 60 ? -4.522 -3.802 13.987 1.00 12.40 60 TYR A O 1
ATOM 981 N N . THR A 1 61 ? -4.868 -5.972 13.450 1.00 12.26 61 THR A N 1
ATOM 982 C CA . THR A 1 61 ? -4.585 -6.534 14.760 1.00 12.24 61 THR A CA 1
ATOM 983 C C . THR A 1 61 ? -3.205 -7.133 14.933 1.00 13.57 61 THR A C 1
ATOM 984 O O . THR A 1 61 ? -2.769 -7.272 16.080 1.00 14.92 61 THR A O 1
ATOM 995 N N . ASP A 1 62 ? -2.534 -7.509 13.844 1.00 13.64 62 ASP A N 1
ATOM 996 C CA . ASP A 1 62 ? -1.283 -8.252 13.925 1.00 14.70 62 ASP A CA 1
ATOM 997 C C . ASP A 1 62 ? -0.375 -7.816 12.782 1.00 14.94 62 ASP A C 1
ATOM 998 O O . ASP A 1 62 ? -0.755 -7.059 11.887 1.00 15.65 62 ASP A O 1
ATOM 1007 N N . THR A 1 63 ? 0.877 -8.256 12.860 1.00 16.06 63 THR A N 1
ATOM 1008 C CA . THR A 1 63 ? 1.871 -7.958 11.834 1.00 16.56 63 THR A CA 1
ATOM 1009 C C . THR A 1 63 ? 2.016 -9.113 10.842 1.00 16.82 63 THR A C 1
ATOM 1010 O O . THR A 1 63 ? 3.094 -9.290 10.256 1.00 18.88 63 THR A O 1
ATOM 1021 N N . ALA A 1 64 ? 0.960 -9.925 10.691 1.00 15.32 64 ALA A N 1
ATOM 1022 C CA . ALA A 1 64 ? 0.901 -11.069 9.790 1.00 15.36 64 ALA A CA 1
ATOM 1023 C C . ALA A 1 64 ? -0.178 -10.764 8.748 1.00 14.07 64 ALA A C 1
ATOM 1024 O O . ALA A 1 64 ? -0.027 -9.823 7.973 1.00 14.15 64 ALA A O 1
ATOM 1031 N N . TYR A 1 65 ? -1.237 -11.548 8.693 1.00 13.02 65 TYR A N 1
ATOM 1032 C CA . TYR A 1 65 ? -2.218 -11.439 7.629 1.00 12.28 65 TYR A CA 1
ATOM 1033 C C . TYR A 1 65 ? -3.328 -10.438 7.925 1.00 11.66 65 TYR A C 1
ATOM 1034 O O . TYR A 1 65 ? -4.170 -10.207 7.067 1.00 11.85 65 TYR A O 1
ATOM 1052 N N A SER A 1 66 ? -3.386 -9.846 9.116 0.79 11.07 66 SER A N 1
ATOM 1053 N N B SER A 1 66 ? -3.342 -9.814 9.102 0.21 11.44 66 SER A N 1
ATOM 1054 C CA A SER A 1 66 ? -4.588 -9.084 9.450 0.79 10.86 66 SER A CA 1
ATOM 1055 C CA B SER A 1 66 ? -4.523 -9.048 9.492 0.21 11.09 66 SER A CA 1
ATOM 1056 C C A SER A 1 66 ? -4.818 -7.847 8.576 0.79 10.55 66 SER A C 1
ATOM 1057 C C B SER A 1 66 ? -4.793 -7.865 8.560 0.21 10.71 66 SER A C 1
ATOM 1058 O O A SER A 1 66 ? -5.978 -7.514 8.305 0.79 9.89 66 SER A O 1
ATOM 1059 O O B SER A 1 66 ? -5.940 -7.634 8.161 0.21 10.25 66 SER A O 1
ATOM 1074 N N . GLN A 1 67 ? -3.759 -7.084 8.236 1.00 10.69 67 GLN A N 1
ATOM 1075 C CA . GLN A 1 67 ? -3.939 -5.859 7.444 1.00 11.17 67 GLN A CA 1
ATOM 1076 C C . GLN A 1 67 ? -4.697 -6.179 6.167 1.00 10.62 67 GLN A C 1
ATOM 1077 O O . GLN A 1 67 ? -4.331 -7.098 5.412 1.00 10.77 67 GLN A O 1
ATOM 1092 N N . GLY A 1 68 ? -5.756 -5.417 5.921 1.00 10.19 68 GLY A N 1
ATOM 1093 C CA . GLY A 1 68 ? -6.585 -5.604 4.751 1.00 10.02 68 GLY A CA 1
ATOM 1094 C C . GLY A 1 68 ? -6.431 -4.584 3.628 1.00 10.06 68 GLY A C 1
ATOM 1095 O O . GLY A 1 68 ? -6.709 -4.904 2.456 1.00 10.88 68 GLY A O 1
ATOM 1099 N N . TYR A 1 69 ? -5.997 -3.357 3.928 1.00 10.49 69 TYR A N 1
ATOM 1100 C CA . TYR A 1 69 ? -5.856 -2.311 2.921 1.00 10.97 69 TYR A CA 1
ATOM 1101 C C . TYR A 1 69 ? -4.576 -1.537 3.145 1.00 11.61 69 TYR A C 1
ATOM 1102 O O . TYR A 1 69 ? -4.154 -1.337 4.280 1.00 12.14 69 TYR A O 1
ATOM 1120 N N . PHE A 1 70 ? -3.958 -1.088 2.061 1.00 12.83 70 PHE A N 1
ATOM 1121 C CA . PHE A 1 70 ? -2.790 -0.229 2.222 1.00 13.31 70 PHE A CA 1
ATOM 1122 C C . PHE A 1 70 ? -3.216 1.062 2.919 1.00 13.00 70 PHE A C 1
ATOM 1123 O O . PHE A 1 70 ? -4.296 1.599 2.659 1.00 13.28 70 PHE A O 1
ATOM 1140 N N . ASN A 1 71 ? -2.359 1.554 3.809 1.00 13.64 71 ASN A N 1
ATOM 1141 C CA . ASN A 1 71 ? -2.601 2.774 4.573 1.00 14.48 71 ASN A CA 1
ATOM 1142 C C . ASN A 1 71 ? -3.767 2.648 5.555 1.00 13.23 71 ASN A C 1
ATOM 1143 O O . ASN A 1 71 ? -4.259 3.664 6.061 1.00 14.18 71 ASN A O 1
ATOM 1154 N N . GLN A 1 72 ? -4.168 1.445 5.883 1.00 13.17 72 GLN A N 1
ATOM 1155 C CA . GLN A 1 72 ? -5.067 1.177 7.004 1.00 12.47 72 GLN A CA 1
ATOM 1156 C C . GLN A 1 72 ? -4.308 1.275 8.322 1.00 12.61 72 GLN A C 1
ATOM 1157 O O . GLN A 1 72 ? -3.159 0.847 8.420 1.00 13.18 72 GLN A O 1
ATOM 1171 N N . PRO A 1 73 ? -4.911 1.827 9.372 1.00 12.37 73 PRO A N 1
ATOM 1172 C CA . PRO A 1 73 ? -4.219 1.859 10.664 1.00 12.89 73 PRO A CA 1
ATOM 1173 C C . PRO A 1 73 ? -4.211 0.497 11.334 1.00 13.27 73 PRO A C 1
ATOM 1174 O O . PRO A 1 73 ? -5.102 -0.332 11.143 1.00 12.82 73 PRO A O 1
ATOM 1185 N N . GLY A 1 74 ? -3.195 0.328 12.192 1.00 13.97 74 GLY A N 1
ATOM 1186 C CA . GLY A 1 74 ? -3.051 -0.841 13.031 1.00 13.37 74 GLY A CA 1
ATOM 1187 C C . GLY A 1 74 ? -3.062 -0.524 14.526 1.00 14.46 74 GLY A C 1
ATOM 1188 O O . GLY A 1 74 ? -2.965 0.639 14.968 1.00 14.86 74 GLY A O 1
ATOM 1192 N N . LEU A 1 75 ? -3.170 -1.612 15.309 1.00 13.83 75 LEU A N 1
ATOM 1193 C CA . LEU A 1 75 ? -3.009 -1.611 16.759 1.00 14.25 75 LEU A CA 1
ATOM 1194 C C . LEU A 1 75 ? -2.117 -2.793 17.127 1.00 15.31 75 LEU A C 1
ATOM 1195 O O . LEU A 1 75 ? -2.134 -3.239 18.274 1.00 16.38 75 LEU A O 1
ATOM 1211 N N . ALA A 1 76 ? -1.290 -3.271 16.190 1.00 16.53 76 ALA A N 1
ATOM 1212 C CA . ALA A 1 76 ? -0.532 -4.482 16.440 1.00 16.78 76 ALA A CA 1
ATOM 1213 C C . ALA A 1 76 ? 0.693 -4.239 17.308 1.00 18.73 76 ALA A C 1
ATOM 1214 O O . ALA A 1 76 ? 1.018 -5.086 18.143 1.00 19.74 76 ALA A O 1
ATOM 1221 N N . THR A 1 77 ? 1.341 -3.085 17.179 1.00 18.58 77 THR A N 1
ATOM 1222 C CA . THR A 1 77 ? 2.599 -2.814 17.865 1.00 19.71 77 THR A CA 1
ATOM 1223 C C . THR A 1 77 ? 2.396 -1.722 18.911 1.00 20.48 77 THR A C 1
ATOM 1224 O O . THR A 1 77 ? 1.381 -1.016 18.934 1.00 20.20 77 THR A O 1
ATOM 1235 N N . GLU A 1 78 ? 3.430 -1.540 19.747 1.00 21.41 78 GLU A N 1
ATOM 1236 C CA . GLU A 1 78 ? 3.407 -0.458 20.734 1.00 22.20 78 GLU A CA 1
ATOM 1237 C C . GLU A 1 78 ? 3.483 0.906 20.046 1.00 20.94 78 GLU A C 1
ATOM 1238 O O . GLU A 1 78 ? 2.885 1.873 20.512 1.00 21.06 78 GLU A O 1
ATOM 1250 N N . ALA A 1 79 ? 4.181 0.988 18.909 1.00 20.74 79 ALA A N 1
ATOM 1251 C CA . ALA A 1 79 ? 4.193 2.235 18.141 1.00 20.14 79 ALA A CA 1
ATOM 1252 C C . ALA A 1 79 ? 2.794 2.558 17.612 1.00 18.97 79 ALA A C 1
ATOM 1253 O O . ALA A 1 79 ? 2.356 3.712 17.642 1.00 20.25 79 ALA A O 1
ATOM 1260 N N . HIS A 1 80 ? 2.077 1.551 17.101 1.00 18.94 80 HIS A N 1
ATOM 1261 C CA . HIS A 1 80 ? 0.691 1.778 16.705 1.00 18.47 80 HIS A CA 1
ATOM 1262 C C . HIS A 1 80 ? -0.128 2.310 17.887 1.00 18.34 80 HIS A C 1
ATOM 1263 O O . HIS A 1 80 ? -0.859 3.301 17.769 1.00 18.65 80 HIS A O 1
ATOM 1277 N N . ARG A 1 81 ? -0.053 1.618 19.025 1.00 18.94 81 ARG A N 1
ATOM 1278 C CA . ARG A 1 81 ? -0.755 2.043 20.232 1.00 18.80 81 ARG A CA 1
ATOM 1279 C C . ARG A 1 81 ? -0.473 3.498 20.556 1.00 19.09 81 ARG A C 1
ATOM 1280 O O . ARG A 1 81 ? -1.398 4.299 20.763 1.00 19.81 81 ARG A O 1
ATOM 1301 N N . ASP A 1 82 ? 0.809 3.866 20.568 1.00 20.37 82 ASP A N 1
ATOM 1302 C CA . ASP A 1 82 ? 1.151 5.224 20.968 1.00 20.53 82 ASP A CA 1
ATOM 1303 C C . ASP A 1 82 ? 0.639 6.248 19.968 1.00 20.25 82 ASP A C 1
ATOM 1304 O O . ASP A 1 82 ? 0.237 7.349 20.371 1.00 21.24 82 ASP A O 1
ATOM 1313 N N . SER A 1 83 ? 0.587 5.887 18.674 1.00 19.23 83 SER A N 1
ATOM 1314 C CA . SER A 1 83 ? 0.097 6.824 17.671 1.00 19.82 83 SER A CA 1
ATOM 1315 C C . SER A 1 83 ? -1.384 7.141 17.830 1.00 19.39 83 SER A C 1
ATOM 1316 O O . SER A 1 83 ? -1.851 8.141 17.285 1.00 21.17 83 SER A O 1
ATOM 1324 N N . TRP A 1 84 ? -2.158 6.262 18.467 1.00 17.86 84 TRP A N 1
ATOM 1325 C CA . TRP A 1 84 ? -3.569 6.532 18.684 1.00 18.36 84 TRP A CA 1
ATOM 1326 C C . TRP A 1 84 ? -3.837 7.410 19.901 1.00 18.76 84 TRP A C 1
ATOM 1327 O O . TRP A 1 84 ? -4.936 7.966 19.991 1.00 19.26 84 TRP A O 1
ATOM 1348 N N . ARG A 1 85 ? -2.858 7.581 20.801 1.00 19.95 85 ARG A N 1
ATOM 1349 C CA . ARG A 1 85 ? -3.121 8.252 22.078 1.00 21.16 85 ARG A CA 1
ATOM 1350 C C . ARG A 1 85 ? -3.680 9.646 21.866 1.00 21.26 85 ARG A C 1
ATOM 1351 O O . ARG A 1 85 ? -4.644 10.050 22.526 1.00 20.92 85 ARG A O 1
ATOM 1372 N N . LEU A 1 86 ? -3.034 10.435 21.007 1.00 22.18 86 LEU A N 1
ATOM 1373 C CA . LEU A 1 86 ? -3.472 11.811 20.858 1.00 22.47 86 LEU A CA 1
ATOM 1374 C C . LEU A 1 86 ? -4.824 11.897 20.165 1.00 20.69 86 LEU A C 1
ATOM 1375 O O . LEU A 1 86 ? -5.534 12.879 20.366 1.00 21.85 86 LEU A O 1
ATOM 1391 N N . ILE A 1 87 ? -5.173 10.911 19.321 1.00 19.65 87 ILE A N 1
ATOM 1392 C CA . ILE A 1 87 ? -6.508 10.865 18.718 1.00 18.31 87 ILE A CA 1
ATOM 1393 C C . ILE A 1 87 ? -7.563 10.579 19.782 1.00 17.40 87 ILE A C 1
ATOM 1394 O O . ILE A 1 87 ? -8.585 11.278 19.868 1.00 17.83 87 ILE A O 1
ATOM 1410 N N . VAL A 1 88 ? -7.317 9.556 20.616 1.00 18.74 88 VAL A N 1
ATOM 1411 C CA . VAL A 1 88 ? -8.204 9.232 21.734 1.00 17.96 88 VAL A CA 1
ATOM 1412 C C . VAL A 1 88 ? -8.412 10.467 22.603 1.00 18.30 88 VAL A C 1
ATOM 1413 O O . VAL A 1 88 ? -9.536 10.813 22.971 1.00 18.60 88 VAL A O 1
ATOM 1426 N N . ASP A 1 89 ? -7.323 11.151 22.956 1.00 18.11 89 ASP A N 1
ATOM 1427 C CA . ASP A 1 89 ? -7.434 12.325 23.819 1.00 19.48 89 ASP A CA 1
ATOM 1428 C C . ASP A 1 89 ? -8.297 13.413 23.183 1.00 19.44 89 ASP A C 1
ATOM 1429 O O . ASP A 1 89 ? -9.092 14.072 23.872 1.00 19.51 89 ASP A O 1
ATOM 1438 N N . ALA A 1 90 ? -8.158 13.622 21.871 1.00 18.90 90 ALA A N 1
ATOM 1439 C CA . ALA A 1 90 ? -8.923 14.662 21.190 1.00 19.36 90 ALA A CA 1
ATOM 1440 C C . ALA A 1 90 ? -10.406 14.326 21.153 1.00 18.04 90 ALA A C 1
ATOM 1441 O O . ALA A 1 90 ? -11.257 15.203 21.335 1.00 19.55 90 ALA A O 1
ATOM 1448 N N . VAL A 1 91 ? -10.741 13.068 20.885 1.00 17.26 91 VAL A N 1
ATOM 1449 C CA . VAL A 1 91 ? -12.142 12.651 20.891 1.00 16.36 91 VAL A CA 1
ATOM 1450 C C . VAL A 1 91 ? -12.727 12.808 22.294 1.00 16.19 91 VAL A C 1
ATOM 1451 O O . VAL A 1 91 ? -13.848 13.313 22.479 1.00 16.43 91 VAL A O 1
ATOM 1464 N N . HIS A 1 92 ? -11.972 12.392 23.304 1.00 16.60 92 HIS A N 1
ATOM 1465 C CA . HIS A 1 92 ? -12.437 12.534 24.671 1.00 17.97 92 HIS A CA 1
ATOM 1466 C C . HIS A 1 92 ? -12.606 13.992 25.085 1.00 18.59 92 HIS A C 1
ATOM 1467 O O . HIS A 1 92 ? -13.525 14.321 25.845 1.00 20.00 92 HIS A O 1
ATOM 1481 N N . ASP A 1 93 ? -11.704 14.874 24.654 1.00 18.97 93 ASP A N 1
ATOM 1482 C CA . ASP A 1 93 ? -11.796 16.271 25.065 1.00 21.22 93 ASP A CA 1
ATOM 1483 C C . ASP A 1 93 ? -13.097 16.881 24.571 1.00 21.57 93 ASP A C 1
ATOM 1484 O O . ASP A 1 93 ? -13.560 17.878 25.118 1.00 21.15 93 ASP A O 1
ATOM 1493 N N . ALA A 1 94 ? -13.672 16.334 23.507 1.00 23.26 94 ALA A N 1
ATOM 1494 C CA . ALA A 1 94 ? -14.969 16.797 23.018 1.00 26.09 94 ALA A CA 1
ATOM 1495 C C . ALA A 1 94 ? -16.159 16.044 23.610 1.00 26.14 94 ALA A C 1
ATOM 1496 O O . ALA A 1 94 ? -17.308 16.417 23.350 1.00 28.22 94 ALA A O 1
ATOM 1503 N N . GLY A 1 95 ? -15.940 15.055 24.454 1.00 23.71 95 GLY A N 1
ATOM 1504 C CA . GLY A 1 95 ? -17.025 14.453 25.184 1.00 23.67 95 GLY A CA 1
ATOM 1505 C C . GLY A 1 95 ? -17.593 13.174 24.614 1.00 21.47 95 GLY A C 1
ATOM 1506 O O . GLY A 1 95 ? -18.592 12.686 25.155 1.00 22.13 95 GLY A O 1
ATOM 1510 N N . ALA A 1 96 ? -16.951 12.565 23.606 1.00 17.99 96 ALA A N 1
ATOM 1511 C CA . ALA A 1 96 ? -17.451 11.335 23.012 1.00 16.02 96 ALA A CA 1
ATOM 1512 C C . ALA A 1 96 ? -16.677 10.152 23.565 1.00 15.08 96 ALA A C 1
ATOM 1513 O O . ALA A 1 96 ? -15.479 10.248 23.817 1.00 16.42 96 ALA A O 1
ATOM 1520 N N . ALA A 1 97 ? -17.365 9.040 23.761 1.00 14.59 97 ALA A N 1
ATOM 1521 C CA . ALA A 1 97 ? -16.678 7.775 23.948 1.00 14.39 97 ALA A CA 1
ATOM 1522 C C . ALA A 1 97 ? -16.077 7.355 22.605 1.00 13.71 97 ALA A C 1
ATOM 1523 O O . ALA A 1 97 ? -16.587 7.705 21.541 1.00 15.06 97 ALA A O 1
ATOM 1530 N N . PHE A 1 98 ? -15.011 6.562 22.641 1.00 13.64 98 PHE A N 1
ATOM 1531 C CA . PHE A 1 98 ? -14.289 6.197 21.418 1.00 12.98 98 PHE A CA 1
ATOM 1532 C C . PHE A 1 98 ? -13.994 4.714 21.517 1.00 12.17 98 PHE A C 1
ATOM 1533 O O . PHE A 1 98 ? -13.354 4.266 22.478 1.00 12.85 98 PHE A O 1
ATOM 1550 N N . VAL A 1 99 ? -14.465 3.959 20.538 1.00 11.37 99 VAL A N 1
ATOM 1551 C CA . VAL A 1 99 ? -14.324 2.509 20.515 1.00 10.96 99 VAL A CA 1
ATOM 1552 C C . VAL A 1 99 ? -13.458 2.120 19.322 1.00 11.35 99 VAL A C 1
ATOM 1553 O O . VAL A 1 99 ? -13.681 2.584 18.199 1.00 11.76 99 VAL A O 1
ATOM 1566 N N . ALA A 1 100 ? -12.475 1.268 19.559 1.00 10.40 100 ALA A N 1
ATOM 1567 C CA . ALA A 1 100 ? -11.596 0.785 18.492 1.00 10.55 100 ALA A CA 1
ATOM 1568 C C . ALA A 1 100 ? -12.195 -0.464 17.852 1.00 9.88 100 ALA A C 1
ATOM 1569 O O . ALA A 1 100 ? -12.334 -1.509 18.511 1.00 10.93 100 ALA A O 1
ATOM 1576 N N . GLN A 1 101 ? -12.558 -0.372 16.572 1.00 10.02 101 GLN A N 1
ATOM 1577 C CA . GLN A 1 101 ? -12.968 -1.552 15.825 1.00 9.29 101 GLN A CA 1
ATOM 1578 C C . GLN A 1 101 ? -11.716 -2.324 15.432 1.00 9.97 101 GLN A C 1
ATOM 1579 O O . GLN A 1 101 ? -10.780 -1.743 14.875 1.00 11.69 101 GLN A O 1
ATOM 1593 N N . LEU A 1 102 ? -11.695 -3.629 15.714 1.00 9.75 102 LEU A N 1
ATOM 1594 C CA . LEU A 1 102 ? -10.554 -4.512 15.453 1.00 9.49 102 LEU A CA 1
ATOM 1595 C C . LEU A 1 102 ? -10.942 -5.501 14.362 1.00 9.76 102 LEU A C 1
ATOM 1596 O O . LEU A 1 102 ? -11.947 -6.206 14.490 1.00 9.27 102 LEU A O 1
ATOM 1612 N N A MET A 1 103 ? -10.153 -5.560 13.280 0.56 9.53 103 MET A N 1
ATOM 1613 N N B MET A 1 103 ? -10.146 -5.556 13.300 0.44 10.13 103 MET A N 1
ATOM 1614 C CA A MET A 1 103 ? -10.557 -6.265 12.065 0.56 9.73 103 MET A CA 1
ATOM 1615 C CA B MET A 1 103 ? -10.500 -6.416 12.192 0.44 10.84 103 MET A CA 1
ATOM 1616 C C A MET A 1 103 ? -9.392 -7.014 11.440 0.56 9.29 103 MET A C 1
ATOM 1617 C C B MET A 1 103 ? -9.310 -7.134 11.592 0.44 10.12 103 MET A C 1
ATOM 1618 O O A MET A 1 103 ? -8.284 -6.481 11.361 0.56 9.92 103 MET A O 1
ATOM 1619 O O B MET A 1 103 ? -8.149 -6.717 11.681 0.44 10.97 103 MET A O 1
ATOM 1646 N N . HIS A 1 104 ? -9.656 -8.241 10.966 1.00 9.09 104 HIS A N 1
ATOM 1647 C CA . HIS A 1 104 ? -8.727 -9.045 10.188 1.00 9.32 104 HIS A CA 1
ATOM 1648 C C . HIS A 1 104 ? -9.290 -9.199 8.781 1.00 8.96 104 HIS A C 1
ATOM 1649 O O . HIS A 1 104 ? -10.446 -9.609 8.609 1.00 9.15 104 HIS A O 1
ATOM 1664 N N . GLY A 1 105 ? -8.479 -8.869 7.776 1.00 9.23 105 GLY A N 1
ATOM 1665 C CA . GLY A 1 105 ? -8.976 -8.840 6.396 1.00 9.49 105 GLY A CA 1
ATOM 1666 C C . GLY A 1 105 ? -9.450 -10.163 5.833 1.00 8.70 105 GLY A C 1
ATOM 1667 O O . GLY A 1 105 ? -10.339 -10.185 4.979 1.00 9.09 105 GLY A O 1
ATOM 1671 N N . GLY A 1 106 ? -8.852 -11.263 6.265 1.00 8.40 106 GLY A N 1
ATOM 1672 C CA . GLY A 1 106 ? -9.225 -12.558 5.734 1.00 8.43 106 GLY A CA 1
ATOM 1673 C C . GLY A 1 106 ? -9.184 -12.579 4.213 1.00 8.25 106 GLY A C 1
ATOM 1674 O O . GLY A 1 106 ? -8.252 -12.089 3.563 1.00 9.12 106 GLY A O 1
ATOM 1678 N N . ALA A 1 107 ? -10.203 -13.180 3.620 1.00 8.26 107 ALA A N 1
ATOM 1679 C CA . ALA A 1 107 ? -10.267 -13.333 2.172 1.00 8.40 107 ALA A CA 1
ATOM 1680 C C . ALA A 1 107 ? -10.526 -12.021 1.456 1.00 8.24 107 ALA A C 1
ATOM 1681 O O . ALA A 1 107 ? -10.404 -11.958 0.232 1.00 9.07 107 ALA A O 1
ATOM 1688 N N . GLN A 1 108 ? -10.943 -10.981 2.167 1.00 8.47 108 GLN A N 1
ATOM 1689 C CA . GLN A 1 108 ? -11.259 -9.707 1.542 1.00 9.04 108 GLN A CA 1
ATOM 1690 C C . GLN A 1 108 ? -10.106 -8.710 1.569 1.00 9.13 108 GLN A C 1
ATOM 1691 O O . GLN A 1 108 ? -10.290 -7.556 1.150 1.00 9.73 108 GLN A O 1
ATOM 1705 N N . THR A 1 109 ? -8.917 -9.135 1.964 1.00 9.08 109 THR A N 1
ATOM 1706 C CA . THR A 1 109 ? -7.749 -8.266 1.845 1.00 9.53 109 THR A CA 1
ATOM 1707 C C . THR A 1 109 ? -7.534 -7.789 0.412 1.00 9.99 109 THR A C 1
ATOM 1708 O O . THR A 1 109 ? -7.629 -8.574 -0.540 1.00 10.81 109 THR A O 1
ATOM 1719 N N . GLN A 1 110 ? -7.197 -6.507 0.261 1.00 9.76 110 GLN A N 1
ATOM 1720 C CA . GLN A 1 110 ? -6.759 -5.902 -0.979 1.00 11.36 110 GLN A CA 1
ATOM 1721 C C . GLN A 1 110 ? -5.318 -5.427 -0.938 1.00 12.63 110 GLN A C 1
ATOM 1722 O O . GLN A 1 110 ? -4.705 -5.288 -1.996 1.00 15.14 110 GLN A O 1
ATOM 1736 N N . GLY A 1 111 ? -4.764 -5.121 0.224 1.00 12.34 111 GLY A N 1
ATOM 1737 C CA . GLY A 1 111 ? -3.359 -4.776 0.332 1.00 13.30 111 GLY A CA 1
ATOM 1738 C C . GLY A 1 111 ? -2.877 -5.033 1.743 1.00 12.93 111 GLY A C 1
ATOM 1739 O O . GLY A 1 111 ? -3.512 -4.675 2.741 1.00 13.23 111 GLY A O 1
ATOM 1743 N N . ASN A 1 112 ? -1.710 -5.646 1.834 1.00 13.26 112 ASN A N 1
ATOM 1744 C CA . ASN A 1 112 ? -1.081 -6.035 3.093 1.00 13.54 112 ASN A CA 1
ATOM 1745 C C . ASN A 1 112 ? 0.419 -5.932 2.877 1.00 14.71 112 ASN A C 1
ATOM 1746 O O . ASN A 1 112 ? 0.927 -6.502 1.917 1.00 14.67 112 ASN A O 1
ATOM 1757 N N . ILE A 1 113 ? 1.117 -5.189 3.741 1.00 14.37 113 ILE A N 1
ATOM 1758 C CA . ILE A 1 113 ? 2.526 -4.922 3.481 1.00 15.77 113 ILE A CA 1
ATOM 1759 C C . ILE A 1 113 ? 3.420 -6.124 3.748 1.00 15.49 113 ILE A C 1
ATOM 1760 O O . ILE A 1 113 ? 4.607 -6.068 3.390 1.00 17.89 113 ILE A O 1
ATOM 1776 N N . HIS A 1 114 ? 2.909 -7.176 4.399 1.00 15.61 114 HIS A N 1
ATOM 1777 C CA . HIS A 1 114 ? 3.703 -8.343 4.792 1.00 16.59 114 HIS A CA 1
ATOM 1778 C C . HIS A 1 114 ? 3.573 -9.510 3.825 1.00 15.57 114 HIS A C 1
ATOM 1779 O O . HIS A 1 114 ? 4.528 -10.266 3.643 1.00 16.26 114 HIS A O 1
ATOM 1793 N N . HIS A 1 115 ? 2.412 -9.699 3.195 1.00 14.25 115 HIS A N 1
ATOM 1794 C CA . HIS A 1 115 ? 2.152 -10.881 2.383 1.00 13.29 115 HIS A CA 1
ATOM 1795 C C . HIS A 1 115 ? 1.227 -10.592 1.223 1.00 12.50 115 HIS A C 1
ATOM 1796 O O . HIS A 1 115 ? 0.232 -9.882 1.378 1.00 13.48 115 HIS A O 1
ATOM 1810 N N . ALA A 1 116 ? 1.515 -11.207 0.078 1.00 12.04 116 ALA A N 1
ATOM 1811 C CA . ALA A 1 116 ? 0.539 -11.349 -1.001 1.00 12.09 116 ALA A CA 1
ATOM 1812 C C . ALA A 1 116 ? -0.478 -12.450 -0.709 1.00 11.59 116 ALA A C 1
ATOM 1813 O O . ALA A 1 116 ? -1.645 -12.312 -1.074 1.00 12.34 116 ALA A O 1
ATOM 1820 N N . ARG A 1 117 ? -0.045 -13.565 -0.121 1.00 11.11 117 ARG A N 1
ATOM 1821 C CA . ARG A 1 117 ? -0.917 -14.661 0.291 1.00 11.21 117 ARG A CA 1
ATOM 1822 C C . ARG A 1 117 ? -1.956 -14.144 1.275 1.00 10.62 117 ARG A C 1
ATOM 1823 O O . ARG A 1 117 ? -1.632 -13.378 2.183 1.00 10.86 117 ARG A O 1
ATOM 1844 N N . HIS A 1 118 ? -3.200 -14.598 1.123 1.00 9.56 118 HIS A N 1
ATOM 1845 C CA . HIS A 1 118 ? -4.279 -14.329 2.075 1.00 9.20 118 HIS A CA 1
ATOM 1846 C C . HIS A 1 118 ? -4.716 -15.630 2.739 1.00 9.53 118 HIS A C 1
ATOM 1847 O O . HIS A 1 118 ? -4.443 -16.730 2.203 1.00 10.24 118 HIS A O 1
ATOM 1861 N N . VAL A 1 119 ? -5.412 -15.510 3.881 1.00 9.67 119 VAL A N 1
ATOM 1862 C CA . VAL A 1 119 ? -5.891 -16.677 4.616 1.00 9.97 119 VAL A CA 1
ATOM 1863 C C . VAL A 1 119 ? -7.382 -16.528 4.892 1.00 8.79 119 VAL A C 1
ATOM 1864 O O . VAL A 1 119 ? -7.909 -15.419 5.033 1.00 9.93 119 VAL A O 1
ATOM 1877 N N . ALA A 1 120 ? -8.068 -17.662 4.994 1.00 8.43 120 ALA A N 1
ATOM 1878 C CA . ALA A 1 120 ? -9.506 -17.734 5.191 1.00 8.00 120 ALA A CA 1
ATOM 1879 C C . ALA A 1 120 ? -9.849 -19.126 5.721 1.00 8.33 120 ALA A C 1
ATOM 1880 O O . ALA A 1 120 ? -9.056 -20.046 5.574 1.00 9.03 120 ALA A O 1
ATOM 1887 N N . PRO A 1 121 ? -11.020 -19.322 6.314 1.00 8.48 121 PRO A N 1
ATOM 1888 C CA . PRO A 1 121 ? -11.334 -20.670 6.825 1.00 9.16 121 PRO A CA 1
ATOM 1889 C C . PRO A 1 121 ? -11.201 -21.762 5.784 1.00 9.17 121 PRO A C 1
ATOM 1890 O O . PRO A 1 121 ? -10.744 -22.868 6.086 1.00 9.80 121 PRO A O 1
ATOM 1901 N N . SER A 1 122 ? -11.600 -21.459 4.545 1.00 8.73 122 SER A N 1
ATOM 1902 C CA . SER A 1 122 ? -11.546 -22.377 3.407 1.00 9.17 122 SER A CA 1
ATOM 1903 C C . SER A 1 122 ? -11.035 -21.632 2.183 1.00 8.54 122 SER A C 1
ATOM 1904 O O . SER A 1 122 ? -11.183 -20.420 2.063 1.00 9.23 122 SER A O 1
ATOM 1912 N N . ALA A 1 123 ? -10.385 -22.364 1.275 1.00 9.09 123 ALA A N 1
ATOM 1913 C CA . ALA A 1 123 ? -9.778 -21.772 0.078 1.00 9.32 123 ALA A CA 1
ATOM 1914 C C . ALA A 1 123 ? -10.833 -21.571 -1.002 1.00 9.14 123 ALA A C 1
ATOM 1915 O O . ALA A 1 123 ? -10.903 -22.299 -1.998 1.00 10.95 123 ALA A O 1
ATOM 1922 N N . VAL A 1 124 ? -11.658 -20.548 -0.799 1.00 9.39 124 VAL A N 1
ATOM 1923 C CA . VAL A 1 124 ? -12.798 -20.252 -1.657 1.00 9.98 124 VAL A CA 1
ATOM 1924 C C . VAL A 1 124 ? -12.741 -18.789 -2.059 1.00 9.73 124 VAL A C 1
ATOM 1925 O O . VAL A 1 124 ? -12.720 -17.906 -1.197 1.00 10.18 124 VAL A O 1
ATOM 1938 N N . GLN A 1 125 ? -12.673 -18.532 -3.349 1.00 9.81 125 GLN A N 1
ATOM 1939 C CA . GLN A 1 125 ? -12.609 -17.159 -3.833 1.00 9.65 125 GLN A CA 1
ATOM 1940 C C . GLN A 1 125 ? -13.903 -16.398 -3.535 1.00 9.53 125 GLN A C 1
ATOM 1941 O O . GLN A 1 125 ? -14.972 -16.850 -3.921 1.00 10.37 125 GLN A O 1
ATOM 1955 N N . PRO A 1 126 ? -13.829 -15.222 -2.913 1.00 9.60 126 PRO A N 1
ATOM 1956 C CA . PRO A 1 126 ? -15.031 -14.385 -2.773 1.00 10.09 126 PRO A CA 1
ATOM 1957 C C . PRO A 1 126 ? -15.516 -13.960 -4.148 1.00 11.21 126 PRO A C 1
ATOM 1958 O O . PRO A 1 126 ? -14.719 -13.755 -5.066 1.00 11.92 126 PRO A O 1
ATOM 1969 N N . GLY A 1 127 ? -16.821 -13.713 -4.247 1.00 11.88 127 GLY A N 1
ATOM 1970 C CA . GLY A 1 127 ? -17.397 -13.135 -5.443 1.00 13.66 127 GLY A CA 1
ATOM 1971 C C . GLY A 1 127 ? -17.252 -11.627 -5.427 1.00 13.48 127 GLY A C 1
ATOM 1972 O O . GLY A 1 127 ? -16.463 -11.052 -4.680 1.00 12.74 127 GLY A O 1
ATOM 1976 N N . GLY A 1 128 ? -18.021 -10.980 -6.269 1.00 15.22 128 GLY A N 1
ATOM 1977 C CA . GLY A 1 128 ? -17.902 -9.548 -6.323 1.00 15.75 128 GLY A CA 1
ATOM 1978 C C . GLY A 1 128 ? -16.539 -9.061 -6.833 1.00 17.00 128 GLY A C 1
ATOM 1979 O O . GLY A 1 128 ? -15.798 -9.742 -7.547 1.00 17.35 128 GLY A O 1
ATOM 1983 N N A SER A 1 129 ? -16.210 -7.830 -6.459 0.66 18.97 129 SER A N 1
ATOM 1984 N N B SER A 1 129 ? -16.227 -7.831 -6.461 0.34 17.98 129 SER A N 1
ATOM 1985 C CA A SER A 1 129 ? -15.019 -7.195 -7.005 0.66 20.21 129 SER A CA 1
ATOM 1986 C CA B SER A 1 129 ? -15.007 -7.214 -6.937 0.34 18.60 129 SER A CA 1
ATOM 1987 C C A SER A 1 129 ? -14.444 -6.259 -5.961 0.66 19.30 129 SER A C 1
ATOM 1988 C C B SER A 1 129 ? -14.404 -6.380 -5.827 0.34 18.41 129 SER A C 1
ATOM 1989 O O A SER A 1 129 ? -15.177 -5.722 -5.137 0.66 19.01 129 SER A O 1
ATOM 1990 O O B SER A 1 129 ? -15.063 -6.043 -4.837 0.34 18.08 129 SER A O 1
ATOM 2005 N N . GLN A 1 130 ? -13.126 -6.066 -6.000 1.00 18.06 130 GLN A N 1
ATOM 2006 C CA . GLN A 1 130 ? -12.450 -5.238 -5.013 1.00 16.90 130 GLN A CA 1
ATOM 2007 C C . GLN A 1 130 ? -13.004 -3.818 -5.031 1.00 17.13 130 GLN A C 1
ATOM 2008 O O . GLN A 1 130 ? -13.427 -3.304 -6.077 1.00 18.41 130 GLN A O 1
ATOM 2023 N N . LEU A 1 131 ? -13.012 -3.183 -3.855 1.00 15.69 131 LEU A N 1
ATOM 2024 C CA . LEU A 1 131 ? -13.508 -1.811 -3.724 1.00 16.32 131 LEU A CA 1
ATOM 2025 C C . LEU A 1 131 ? -12.381 -0.870 -4.126 1.00 16.60 131 LEU A C 1
ATOM 2026 O O . LEU A 1 131 ? -11.401 -0.711 -3.381 1.00 16.24 131 LEU A O 1
ATOM 2042 N N . THR A 1 132 ? -12.522 -0.237 -5.297 1.00 16.87 132 THR A N 1
ATOM 2043 C CA . THR A 1 132 ? -11.427 0.557 -5.851 1.00 17.85 132 THR A CA 1
ATOM 2044 C C . THR A 1 132 ? -11.056 1.747 -4.976 1.00 16.89 132 THR A C 1
ATOM 2045 O O . THR A 1 132 ? -9.887 2.177 -4.979 1.00 17.85 132 THR A O 1
ATOM 2056 N N . PHE A 1 133 ? -12.015 2.316 -4.245 1.00 16.34 133 PHE A N 1
ATOM 2057 C CA . PHE A 1 133 ? -11.679 3.487 -3.451 1.00 17.44 133 PHE A CA 1
ATOM 2058 C C . PHE A 1 133 ? -10.927 3.151 -2.166 1.00 16.06 133 PHE A C 1
ATOM 2059 O O . PHE A 1 133 ? -10.597 4.083 -1.422 1.00 15.89 133 PHE A O 1
ATOM 2076 N N . TYR A 1 134 ? -10.610 1.873 -1.913 1.00 15.45 134 TYR A N 1
ATOM 2077 C CA . TYR A 1 134 ? -9.625 1.506 -0.895 1.00 15.71 134 TYR A CA 1
ATOM 2078 C C . TYR A 1 134 ? -8.274 1.090 -1.466 1.00 16.53 134 TYR A C 1
ATOM 2079 O O . TYR A 1 134 ? -7.360 0.777 -0.690 1.00 16.71 134 TYR A O 1
ATOM 2097 N N . GLY A 1 135 ? -8.139 1.038 -2.790 1.00 16.74 135 GLY A N 1
ATOM 2098 C CA . GLY A 1 135 ? -6.930 0.595 -3.458 1.00 17.72 135 GLY A CA 1
ATOM 2099 C C . GLY A 1 135 ? -7.058 -0.834 -3.912 1.00 18.17 135 GLY A C 1
ATOM 2100 O O . GLY A 1 135 ? -7.110 -1.747 -3.087 1.00 18.66 135 GLY A O 1
ATOM 2104 N N . GLY A 1 136 ? -7.073 -1.041 -5.221 1.00 20.26 136 GLY A N 1
ATOM 2105 C CA . GLY A 1 136 ? -7.192 -2.377 -5.766 1.00 21.79 136 GLY A CA 1
ATOM 2106 C C . GLY A 1 136 ? -8.337 -2.471 -6.751 1.00 22.90 136 GLY A C 1
ATOM 2107 O O . GLY A 1 136 ? -9.269 -1.672 -6.696 1.00 25.79 136 GLY A O 1
ATOM 2111 N N . GLU A 1 137 ? -8.279 -3.431 -7.668 1.00 22.44 137 GLU A N 1
ATOM 2112 C CA . GLU A 1 137 ? -9.260 -3.531 -8.741 1.00 24.08 137 GLU A CA 1
ATOM 2113 C C . GLU A 1 137 ? -9.384 -4.987 -9.153 1.00 22.89 137 GLU A C 1
ATOM 2114 O O . GLU A 1 137 ? -8.405 -5.731 -9.139 1.00 23.31 137 GLU A O 1
ATOM 2126 N N . GLY A 1 138 ? -10.594 -5.373 -9.534 1.00 21.99 138 GLY A N 1
ATOM 2127 C CA . GLY A 1 138 ? -10.825 -6.674 -10.121 1.00 20.91 138 GLY A CA 1
ATOM 2128 C C . GLY A 1 138 ? -11.209 -7.724 -9.099 1.00 19.60 138 GLY A C 1
ATOM 2129 O O . GLY A 1 138 ? -11.536 -7.416 -7.953 1.00 18.25 138 GLY A O 1
ATOM 2133 N N . PRO A 1 139 ? -11.143 -8.992 -9.496 1.00 20.10 139 PRO A N 1
ATOM 2134 C CA . PRO A 1 139 ? -11.594 -10.065 -8.609 1.00 18.41 139 PRO A CA 1
ATOM 2135 C C . PRO A 1 139 ? -10.768 -10.121 -7.330 1.00 15.16 139 PRO A C 1
ATOM 2136 O O . PRO A 1 139 ? -9.587 -9.786 -7.316 1.00 15.30 139 PRO A O 1
ATOM 2147 N N . TYR A 1 140 ? -11.401 -10.556 -6.250 1.00 12.80 140 TYR A N 1
ATOM 2148 C CA . TYR A 1 140 ? -10.658 -10.939 -5.049 1.00 11.63 140 TYR A CA 1
ATOM 2149 C C . TYR A 1 140 ? -9.753 -12.136 -5.340 1.00 10.94 140 TYR A C 1
ATOM 2150 O O . TYR A 1 140 ? -10.042 -12.980 -6.191 1.00 12.98 140 TYR A O 1
ATOM 2168 N N . ALA A 1 141 ? -8.635 -12.216 -4.638 1.00 10.38 141 ALA A N 1
ATOM 2169 C CA . ALA A 1 141 ? -7.780 -13.391 -4.732 1.00 10.10 141 ALA A CA 1
ATOM 2170 C C . ALA A 1 141 ? -8.430 -14.578 -4.049 1.00 9.59 141 ALA A C 1
ATOM 2171 O O . ALA A 1 141 ? -9.208 -14.435 -3.100 1.00 11.12 141 ALA A O 1
ATOM 2178 N N . THR A 1 142 ? -8.115 -15.765 -4.502 1.00 9.14 142 THR A N 1
ATOM 2179 C CA . THR A 1 142 ? -8.491 -16.967 -3.765 1.00 9.00 142 THR A CA 1
ATOM 2180 C C . THR A 1 142 ? -7.574 -17.088 -2.556 1.00 8.49 142 THR A C 1
ATOM 2181 O O . THR A 1 142 ? -6.340 -17.098 -2.726 1.00 9.10 142 THR A O 1
ATOM 2192 N N . PRO A 1 143 ? -8.109 -17.173 -1.340 1.00 8.31 143 PRO A N 1
ATOM 2193 C CA . PRO A 1 143 ? -7.266 -17.300 -0.155 1.00 8.21 143 PRO A CA 1
ATOM 2194 C C . PRO A 1 143 ? -6.785 -18.727 0.033 1.00 7.97 143 PRO A C 1
ATOM 2195 O O . PRO A 1 143 ? -7.409 -19.680 -0.429 1.00 8.96 143 PRO A O 1
ATOM 2206 N N . ALA A 1 144 ? -5.640 -18.864 0.707 1.00 8.87 144 ALA A N 1
ATOM 2207 C CA . ALA A 1 144 ? -5.212 -20.150 1.242 1.00 9.26 144 ALA A CA 1
ATOM 2208 C C . ALA A 1 144 ? -6.081 -20.528 2.439 1.00 9.43 144 ALA A C 1
ATOM 2209 O O . ALA A 1 144 ? -6.553 -19.673 3.194 1.00 10.06 144 ALA A O 1
ATOM 2216 N N . GLN A 1 145 ? -6.315 -21.828 2.599 1.00 9.41 145 GLN A N 1
ATOM 2217 C CA . GLN A 1 145 ? -6.954 -22.341 3.800 1.00 9.73 145 GLN A CA 1
ATOM 2218 C C . GLN A 1 145 ? -6.064 -22.148 5.017 1.00 9.61 145 GLN A C 1
ATOM 2219 O O . GLN A 1 145 ? -4.968 -22.705 5.085 1.00 10.60 145 GLN A O 1
ATOM 2233 N N . ILE A 1 146 ? -6.561 -21.371 5.976 1.00 9.47 146 ILE A N 1
ATOM 2234 C CA . ILE A 1 146 ? -5.817 -21.008 7.182 1.00 9.83 146 ILE A CA 1
ATOM 2235 C C . ILE A 1 146 ? -5.520 -22.255 8.005 1.00 10.24 146 ILE A C 1
ATOM 2236 O O . ILE A 1 146 ? -6.338 -23.180 8.103 1.00 11.33 146 ILE A O 1
ATOM 2252 N N . SER A 1 147 ? -4.318 -22.303 8.580 1.00 11.42 147 SER A N 1
ATOM 2253 C CA . SER A 1 147 ? -3.902 -23.433 9.394 1.00 12.34 147 SER A CA 1
ATOM 2254 C C . SER A 1 147 ? -4.219 -23.190 10.875 1.00 13.13 147 SER A C 1
ATOM 2255 O O . SER A 1 147 ? -4.495 -22.063 11.295 1.00 12.38 147 SER A O 1
ATOM 2263 N N . GLU A 1 148 ? -4.182 -24.265 11.671 1.00 13.64 148 GLU A N 1
ATOM 2264 C CA . GLU A 1 148 ? -4.331 -24.110 13.121 1.00 14.77 148 GLU A CA 1
ATOM 2265 C C . GLU A 1 148 ? -3.342 -23.094 13.703 1.00 14.62 148 GLU A C 1
ATOM 2266 O O . GLU A 1 148 ? -3.724 -22.227 14.503 1.00 15.09 148 GLU A O 1
ATOM 2278 N N . ASP A 1 149 ? -2.072 -23.151 13.298 1.00 15.08 149 ASP A N 1
ATOM 2279 C CA . ASP A 1 149 ? -1.108 -22.194 13.839 1.00 15.40 149 ASP A CA 1
ATOM 2280 C C . ASP A 1 149 ? -1.455 -20.766 13.440 1.00 14.32 149 ASP A C 1
ATOM 2281 O O . ASP A 1 149 ? -1.364 -19.842 14.264 1.00 14.89 149 ASP A O 1
ATOM 2290 N N . GLU A 1 150 ? -1.912 -20.568 12.193 1.00 12.71 150 GLU A N 1
ATOM 2291 C CA . GLU A 1 150 ? -2.307 -19.232 11.760 1.00 12.49 150 GLU A CA 1
ATOM 2292 C C . GLU A 1 150 ? -3.567 -18.745 12.490 1.00 12.27 150 GLU A C 1
ATOM 2293 O O . GLU A 1 150 ? -3.690 -17.541 12.772 1.00 12.72 150 GLU A O 1
ATOM 2305 N N . ILE A 1 151 ? -4.500 -19.662 12.810 1.00 12.08 151 ILE A N 1
ATOM 2306 C CA . ILE A 1 151 ? -5.684 -19.312 13.603 1.00 12.01 151 ILE A CA 1
ATOM 2307 C C . ILE A 1 151 ? -5.254 -18.843 14.988 1.00 12.23 151 ILE A C 1
ATOM 2308 O O . ILE A 1 151 ? -5.694 -17.795 15.458 1.00 12.50 151 ILE A O 1
ATOM 2324 N N . GLN A 1 152 ? -4.314 -19.553 15.617 1.00 13.14 152 GLN A N 1
ATOM 2325 C CA . GLN A 1 152 ? -3.878 -19.135 16.948 1.00 14.01 152 GLN A CA 1
ATOM 2326 C C . GLN A 1 152 ? -3.152 -17.795 16.896 1.00 14.52 152 GLN A C 1
ATOM 2327 O O . GLN A 1 152 ? -3.315 -16.962 17.799 1.00 14.91 152 GLN A O 1
ATOM 2341 N N . GLU A 1 153 ? -2.342 -17.566 15.855 1.00 14.47 153 GLU A N 1
ATOM 2342 C CA . GLU A 1 153 ? -1.698 -16.265 15.689 1.00 14.86 153 GLU A CA 1
ATOM 2343 C C . GLU A 1 153 ? -2.737 -15.164 15.537 1.00 14.68 153 GLU A C 1
ATOM 2344 O O . GLU A 1 153 ? -2.606 -14.082 16.118 1.00 14.73 153 GLU A O 1
ATOM 2356 N N . ALA A 1 154 ? -3.795 -15.430 14.791 1.00 12.77 154 ALA A N 1
ATOM 2357 C CA . ALA A 1 154 ? -4.810 -14.416 14.597 1.00 12.90 154 ALA A CA 1
ATOM 2358 C C . ALA A 1 154 ? -5.540 -14.117 15.904 1.00 13.07 154 ALA A C 1
ATOM 2359 O O . ALA A 1 154 ? -5.805 -12.945 16.216 1.00 12.71 154 ALA A O 1
ATOM 2366 N N . ILE A 1 155 ? -5.896 -15.160 16.663 1.00 13.13 155 ILE A N 1
ATOM 2367 C CA . ILE A 1 155 ? -6.568 -14.959 17.951 1.00 13.49 155 ILE A CA 1
ATOM 2368 C C . ILE A 1 155 ? -5.704 -14.134 18.887 1.00 14.03 155 ILE A C 1
ATOM 2369 O O . ILE A 1 155 ? -6.172 -13.159 19.504 1.00 13.60 155 ILE A O 1
ATOM 2385 N N . ALA A 1 156 ? -4.427 -14.507 18.995 1.00 14.01 156 ALA A N 1
ATOM 2386 C CA . ALA A 1 156 ? -3.509 -13.771 19.855 1.00 15.13 156 ALA A CA 1
ATOM 2387 C C . ALA A 1 156 ? -3.375 -12.323 19.406 1.00 14.55 156 ALA A C 1
ATOM 2388 O O . ALA A 1 156 ? -3.206 -11.429 20.243 1.00 15.36 156 ALA A O 1
ATOM 2395 N N . GLY A 1 157 ? -3.431 -12.068 18.101 1.00 13.66 157 GLY A N 1
ATOM 2396 C CA . GLY A 1 157 ? -3.362 -10.697 17.623 1.00 14.38 157 GLY A CA 1
ATOM 2397 C C . GLY A 1 157 ? -4.563 -9.856 18.033 1.00 13.52 157 GLY A C 1
ATOM 2398 O O . GLY A 1 157 ? -4.405 -8.715 18.468 1.00 13.94 157 GLY A O 1
ATOM 2402 N N . PHE A 1 158 ? -5.782 -10.412 17.940 1.00 13.35 158 PHE A N 1
ATOM 2403 C CA . PHE A 1 158 ? -6.946 -9.695 18.482 1.00 12.37 158 PHE A CA 1
ATOM 2404 C C . PHE A 1 158 ? -6.752 -9.342 19.953 1.00 12.85 158 PHE A C 1
ATOM 2405 O O . PHE A 1 158 ? -7.063 -8.223 20.379 1.00 13.18 158 PHE A O 1
ATOM 2422 N N . ALA A 1 159 ? -6.240 -10.289 20.749 1.00 13.18 159 ALA A N 1
ATOM 2423 C CA . ALA A 1 159 ? -6.077 -10.039 22.176 1.00 14.10 159 ALA A CA 1
ATOM 2424 C C . ALA A 1 159 ? -5.053 -8.937 22.411 1.00 14.55 159 ALA A C 1
ATOM 2425 O O . ALA A 1 159 ? -5.268 -8.032 23.231 1.00 15.20 159 ALA A O 1
ATOM 2432 N N . GLN A 1 160 ? -3.923 -9.002 21.712 1.00 14.46 160 GLN A N 1
ATOM 2433 C CA . GLN A 1 160 ? -2.887 -7.995 21.900 1.00 15.63 160 GLN A CA 1
ATOM 2434 C C . GLN A 1 160 ? -3.365 -6.629 21.425 1.00 15.16 160 GLN A C 1
ATOM 2435 O O . GLN A 1 160 ? -3.090 -5.609 22.074 1.00 15.40 160 GLN A O 1
ATOM 2449 N N . ALA A 1 161 ? -4.055 -6.580 20.283 1.00 13.83 161 ALA A N 1
ATOM 2450 C CA . ALA A 1 161 ? -4.545 -5.300 19.793 1.00 13.54 161 ALA A CA 1
ATOM 2451 C C . ALA A 1 161 ? -5.574 -4.707 20.754 1.00 13.66 161 ALA A C 1
ATOM 2452 O O . ALA A 1 161 ? -5.640 -3.484 20.930 1.00 13.67 161 ALA A O 1
ATOM 2459 N N . ALA A 1 162 ? -6.413 -5.557 21.353 1.00 13.09 162 ALA A N 1
ATOM 2460 C CA . ALA A 1 162 ? -7.385 -5.085 22.336 1.00 13.08 162 ALA A CA 1
ATOM 2461 C C . ALA A 1 162 ? -6.685 -4.534 23.571 1.00 14.81 162 ALA A C 1
ATOM 2462 O O . ALA A 1 162 ? -7.083 -3.493 24.088 1.00 14.48 162 ALA A O 1
ATOM 2469 N N . ARG A 1 163 ? -5.657 -5.220 24.062 1.00 15.00 163 ARG A N 1
ATOM 2470 C CA . ARG A 1 163 ? -4.867 -4.700 25.202 1.00 16.66 163 ARG A CA 1
ATOM 2471 C C . ARG A 1 163 ? -4.253 -3.371 24.797 1.00 15.72 163 ARG A C 1
ATOM 2472 O O . ARG A 1 163 ? -4.272 -2.470 25.614 1.00 16.48 163 ARG A O 1
ATOM 2493 N N . HIS A 1 164 ? -3.738 -3.226 23.577 1.00 15.98 164 HIS A N 1
ATOM 2494 C CA . HIS A 1 164 ? -3.188 -1.959 23.123 1.00 15.93 164 HIS A CA 1
ATOM 2495 C C . HIS A 1 164 ? -4.242 -0.870 23.042 1.00 15.82 164 HIS A C 1
ATOM 2496 O O . HIS A 1 164 ? -3.974 0.282 23.409 1.00 16.23 164 HIS A O 1
ATOM 2510 N N . ALA A 1 165 ? -5.452 -1.206 22.581 1.00 14.73 165 ALA A N 1
ATOM 2511 C CA . ALA A 1 165 ? -6.531 -0.226 22.569 1.00 15.02 165 ALA A CA 1
ATOM 2512 C C . ALA A 1 165 ? -6.807 0.300 23.982 1.00 15.45 165 ALA A C 1
ATOM 2513 O O . ALA A 1 165 ? -6.954 1.510 24.204 1.00 15.35 165 ALA A O 1
ATOM 2520 N N . ARG A 1 166 ? -6.931 -0.604 24.949 1.00 15.03 166 ARG A N 1
ATOM 2521 C CA . ARG A 1 166 ? -7.167 -0.177 26.321 1.00 16.53 166 ARG A CA 1
ATOM 2522 C C . ARG A 1 166 ? -6.026 0.695 26.822 1.00 17.90 166 ARG A C 1
ATOM 2523 O O . ARG A 1 166 ? -6.253 1.747 27.433 1.00 17.50 166 ARG A O 1
ATOM 2544 N N . GLU A 1 167 ? -4.791 0.291 26.552 1.00 18.42 167 GLU A N 1
ATOM 2545 C CA . GLU A 1 167 ? -3.659 1.086 27.020 1.00 19.47 167 GLU A CA 1
ATOM 2546 C C . GLU A 1 167 ? -3.628 2.473 26.389 1.00 20.12 167 GLU A C 1
ATOM 2547 O O . GLU A 1 167 ? -3.154 3.426 27.029 1.00 21.05 167 GLU A O 1
ATOM 2559 N N . ALA A 1 168 ? -4.085 2.606 25.139 1.00 19.29 168 ALA A N 1
ATOM 2560 C CA . ALA A 1 168 ? -4.118 3.887 24.443 1.00 18.69 168 ALA A CA 1
ATOM 2561 C C . ALA A 1 168 ? -5.232 4.795 24.937 1.00 18.73 168 ALA A C 1
ATOM 2562 O O . ALA A 1 168 ? -5.256 5.971 24.547 1.00 20.42 168 ALA A O 1
ATOM 2569 N N . GLY A 1 169 ? -6.168 4.256 25.717 1.00 17.89 169 GLY A N 1
ATOM 2570 C CA . GLY A 1 169 ? -7.228 5.026 26.334 1.00 17.17 169 GLY A CA 1
ATOM 2571 C C . GLY A 1 169 ? -8.584 4.865 25.682 1.00 15.52 169 GLY A C 1
ATOM 2572 O O . GLY A 1 169 ? -9.536 5.520 26.107 1.00 15.35 169 GLY A O 1
ATOM 2576 N N . PHE A 1 170 ? -8.712 4.016 24.664 1.00 14.89 170 PHE A N 1
ATOM 2577 C CA . PHE A 1 170 ? -10.035 3.768 24.105 1.00 14.46 170 PHE A CA 1
ATOM 2578 C C . PHE A 1 170 ? -10.987 3.307 25.212 1.00 15.26 170 PHE A C 1
ATOM 2579 O O . PHE A 1 170 ? -10.585 2.643 26.166 1.00 15.40 170 PHE A O 1
ATOM 2596 N N . ASP A 1 171 ? -12.279 3.600 25.038 1.00 14.16 171 ASP A N 1
ATOM 2597 C CA . ASP A 1 171 ? -13.306 3.179 25.991 1.00 14.66 171 ASP A CA 1
ATOM 2598 C C . ASP A 1 171 ? -13.786 1.760 25.762 1.00 14.51 171 ASP A C 1
ATOM 2599 O O . ASP A 1 171 ? -14.494 1.215 26.617 1.00 17.04 171 ASP A O 1
ATOM 2608 N N . GLY A 1 172 ? -13.451 1.152 24.633 1.00 13.14 172 GLY A N 1
ATOM 2609 C CA . GLY A 1 172 ? -13.914 -0.188 24.338 1.00 13.36 172 GLY A CA 1
ATOM 2610 C C . GLY A 1 172 ? -13.324 -0.631 23.022 1.00 12.08 172 GLY A C 1
ATOM 2611 O O . GLY A 1 172 ? -12.639 0.139 22.343 1.00 12.61 172 GLY A O 1
ATOM 2615 N N . VAL A 1 173 ? -13.562 -1.901 22.700 1.00 10.83 173 VAL A N 1
ATOM 2616 C CA . VAL A 1 173 ? -13.227 -2.453 21.393 1.00 10.99 173 VAL A CA 1
ATOM 2617 C C . VAL A 1 173 ? -14.470 -3.068 20.791 1.00 10.37 173 VAL A C 1
ATOM 2618 O O . VAL A 1 173 ? -15.349 -3.560 21.512 1.00 11.34 173 VAL A O 1
ATOM 2631 N N . GLU A 1 174 ? -14.536 -3.058 19.462 1.00 10.08 174 GLU A N 1
ATOM 2632 C CA . GLU A 1 174 ? -15.575 -3.721 18.682 1.00 9.58 174 GLU A CA 1
ATOM 2633 C C . GLU A 1 174 ? -14.918 -4.776 17.806 1.00 9.50 174 GLU A C 1
ATOM 2634 O O . GLU A 1 174 ? -14.155 -4.437 16.899 1.00 11.05 174 GLU A O 1
ATOM 2646 N N . LEU A 1 175 ? -15.187 -6.038 18.079 1.00 9.27 175 LEU A N 1
ATOM 2647 C CA . LEU A 1 175 ? -14.608 -7.121 17.296 1.00 9.08 175 LEU A CA 1
ATOM 2648 C C . LEU A 1 175 ? -15.363 -7.191 15.977 1.00 8.90 175 LEU A C 1
ATOM 2649 O O . LEU A 1 175 ? -16.593 -7.310 15.972 1.00 9.64 175 LEU A O 1
ATOM 2665 N N . HIS A 1 176 ? -14.658 -7.173 14.843 1.00 9.40 176 HIS A N 1
ATOM 2666 C CA . HIS A 1 176 ? -15.339 -7.108 13.547 1.00 9.42 176 HIS A CA 1
ATOM 2667 C C . HIS A 1 176 ? -15.711 -8.514 13.106 1.00 9.33 176 HIS A C 1
ATOM 2668 O O . HIS A 1 176 ? -14.913 -9.211 12.468 1.00 9.65 176 HIS A O 1
ATOM 2682 N N . GLY A 1 177 ? -16.953 -8.911 13.371 1.00 8.62 177 GLY A N 1
ATOM 2683 C CA . GLY A 1 177 ? -17.494 -10.184 12.945 1.00 9.18 177 GLY A CA 1
ATOM 2684 C C . GLY A 1 177 ? -18.408 -10.106 11.754 1.00 8.13 177 GLY A C 1
ATOM 2685 O O . GLY A 1 177 ? -19.186 -11.038 11.540 1.00 9.28 177 GLY A O 1
ATOM 2689 N N . ALA A 1 178 ? -18.299 -9.037 10.976 1.00 8.07 178 ALA A N 1
ATOM 2690 C CA . ALA A 1 178 ? -19.255 -8.694 9.943 1.00 8.53 178 ALA A CA 1
ATOM 2691 C C . ALA A 1 178 ? -18.575 -8.422 8.596 1.00 8.18 178 ALA A C 1
ATOM 2692 O O . ALA A 1 178 ? -17.342 -8.522 8.435 1.00 8.32 178 ALA A O 1
ATOM 2699 N N . ASN A 1 179 ? -19.411 -8.075 7.631 1.00 7.63 179 ASN A N 1
ATOM 2700 C CA . ASN A 1 179 ? -19.070 -7.500 6.345 1.00 7.47 179 ASN A CA 1
ATOM 2701 C C . ASN A 1 179 ? -18.123 -8.350 5.510 1.00 7.55 179 ASN A C 1
ATOM 2702 O O . ASN A 1 179 ? -17.535 -7.827 4.551 1.00 8.08 179 ASN A O 1
ATOM 2713 N N . GLY A 1 180 ? -18.035 -9.645 5.787 1.00 7.24 180 GLY A N 1
ATOM 2714 C CA . GLY A 1 180 ? -17.261 -10.521 4.942 1.00 7.07 180 GLY A CA 1
ATOM 2715 C C . GLY A 1 180 ? -15.806 -10.705 5.307 1.00 7.67 180 GLY A C 1
ATOM 2716 O O . GLY A 1 180 ? -15.101 -11.407 4.555 1.00 8.09 180 GLY A O 1
ATOM 2720 N N . TYR A 1 181 ? -15.341 -10.109 6.404 1.00 7.19 181 TYR A N 1
ATOM 2721 C CA . TYR A 1 181 ? -13.957 -10.219 6.828 1.00 7.66 181 TYR A CA 1
ATOM 2722 C C . TYR A 1 181 ? -13.716 -11.518 7.592 1.00 7.30 181 TYR A C 1
ATOM 2723 O O . TYR A 1 181 ? -14.576 -12.400 7.575 1.00 7.76 181 TYR A O 1
ATOM 2741 N N . LEU A 1 182 ? -12.544 -11.700 8.230 1.00 8.43 182 LEU A N 1
ATOM 2742 C CA . LEU A 1 182 ? -12.158 -13.054 8.631 1.00 8.30 182 LEU A CA 1
ATOM 2743 C C . LEU A 1 182 ? -13.192 -13.706 9.541 1.00 8.02 182 LEU A C 1
ATOM 2744 O O . LEU A 1 182 ? -13.579 -14.863 9.341 1.00 8.62 182 LEU A O 1
ATOM 2760 N N . LEU A 1 183 ? -13.580 -13.015 10.612 1.00 8.65 183 LEU A N 1
ATOM 2761 C CA . LEU A 1 183 ? -14.476 -13.652 11.580 1.00 9.15 183 LEU A CA 1
ATOM 2762 C C . LEU A 1 183 ? -15.806 -14.031 10.944 1.00 8.21 183 LEU A C 1
ATOM 2763 O O . LEU A 1 183 ? -16.350 -15.113 11.200 1.00 8.83 183 LEU A O 1
ATOM 2779 N N . HIS A 1 184 ? -16.330 -13.156 10.086 1.00 7.79 184 HIS A N 1
ATOM 2780 C CA . HIS A 1 184 ? -17.599 -13.435 9.429 1.00 7.27 184 HIS A CA 1
ATOM 2781 C C . HIS A 1 184 ? -17.456 -14.641 8.499 1.00 7.27 184 HIS A C 1
ATOM 2782 O O . HIS A 1 184 ? -18.362 -15.470 8.388 1.00 8.20 184 HIS A O 1
ATOM 2796 N N . GLU A 1 185 ? -16.320 -14.768 7.809 1.00 6.80 185 GLU A N 1
ATOM 2797 C CA . GLU A 1 185 ? -16.113 -15.931 6.948 1.00 7.32 185 GLU A CA 1
ATOM 2798 C C . GLU A 1 185 ? -16.246 -17.220 7.755 1.00 7.51 185 GLU A C 1
ATOM 2799 O O . GLU A 1 185 ? -16.858 -18.179 7.292 1.00 7.90 185 GLU A O 1
ATOM 2811 N N . PHE A 1 186 ? -15.691 -17.260 8.974 1.00 7.63 186 PHE A N 1
ATOM 2812 C CA . PHE A 1 186 ? -15.871 -18.421 9.858 1.00 7.66 186 PHE A CA 1
ATOM 2813 C C . PHE A 1 186 ? -17.332 -18.644 10.249 1.00 7.43 186 PHE A C 1
ATOM 2814 O O . PHE A 1 186 ? -17.797 -19.779 10.275 1.00 8.66 186 PHE A O 1
ATOM 2831 N N . ILE A 1 187 ? -18.074 -17.569 10.523 1.00 7.93 187 ILE A N 1
ATOM 2832 C CA . ILE A 1 187 ? -19.496 -17.705 10.867 1.00 8.14 187 ILE A CA 1
ATOM 2833 C C . ILE A 1 187 ? -20.279 -18.336 9.724 1.00 7.91 187 ILE A C 1
ATOM 2834 O O . ILE A 1 187 ? -21.215 -19.110 9.952 1.00 8.24 187 ILE A O 1
ATOM 2850 N N . SER A 1 188 ? -19.969 -17.948 8.488 1.00 7.91 188 SER A N 1
ATOM 2851 C CA . SER A 1 188 ? -20.823 -18.229 7.341 1.00 8.01 188 SER A CA 1
ATOM 2852 C C . SER A 1 188 ? -20.812 -19.684 6.887 1.00 8.66 188 SER A C 1
ATOM 2853 O O . SER A 1 188 ? -19.769 -20.335 6.792 1.00 9.54 188 SER A O 1
ATOM 2861 N N . ALA A 1 189 ? -21.980 -20.161 6.463 1.00 8.33 189 ALA A N 1
ATOM 2862 C CA . ALA A 1 189 ? -22.057 -21.501 5.907 1.00 9.98 189 ALA A CA 1
ATOM 2863 C C . ALA A 1 189 ? -21.361 -21.591 4.566 1.00 10.27 189 ALA A C 1
ATOM 2864 O O . ALA A 1 189 ? -20.757 -22.623 4.258 1.00 11.48 189 ALA A O 1
ATOM 2871 N N . GLU A 1 190 ? -21.424 -20.530 3.756 1.00 8.99 190 GLU A N 1
ATOM 2872 C CA . GLU A 1 190 ? -20.915 -20.643 2.394 1.00 9.80 190 GLU A CA 1
ATOM 2873 C C . GLU A 1 190 ? -19.407 -20.754 2.379 1.00 9.99 190 GLU A C 1
ATOM 2874 O O . GLU A 1 190 ? -18.843 -21.465 1.525 1.00 11.17 190 GLU A O 1
ATOM 2886 N N . PHE A 1 191 ? -18.728 -20.017 3.261 1.00 8.77 191 PHE A N 1
ATOM 2887 C CA . PHE A 1 191 ? -17.283 -19.873 3.194 1.00 9.23 191 PHE A CA 1
ATOM 2888 C C . PHE A 1 191 ? -16.528 -20.652 4.241 1.00 8.85 191 PHE A C 1
ATOM 2889 O O . PHE A 1 191 ? -15.314 -20.807 4.101 1.00 10.77 191 PHE A O 1
ATOM 2906 N N . ASN A 1 192 ? -17.165 -21.183 5.260 1.00 8.15 192 ASN A N 1
ATOM 2907 C CA . ASN A 1 192 ? -16.499 -22.021 6.251 1.00 8.82 192 ASN A CA 1
ATOM 2908 C C . ASN A 1 192 ? -16.890 -23.467 5.994 1.00 9.48 192 ASN A C 1
ATOM 2909 O O . ASN A 1 192 ? -17.907 -23.959 6.503 1.00 10.21 192 ASN A O 1
ATOM 2920 N N . ARG A 1 193 ? -16.082 -24.147 5.189 1.00 10.03 193 ARG A N 1
ATOM 2921 C CA . ARG A 1 193 ? -16.311 -25.533 4.798 1.00 10.59 193 ARG A CA 1
ATOM 2922 C C . ARG A 1 193 ? -15.406 -26.492 5.569 1.00 11.18 193 ARG A C 1
ATOM 2923 O O . ARG A 1 193 ? -15.242 -27.651 5.171 1.00 13.27 193 ARG A O 1
ATOM 2944 N N . ARG A 1 194 ? -14.830 -26.038 6.674 1.00 10.88 194 ARG A N 1
ATOM 2945 C CA . ARG A 1 194 ? -13.886 -26.848 7.437 1.00 11.83 194 ARG A CA 1
ATOM 2946 C C . ARG A 1 194 ? -14.580 -28.026 8.107 1.00 15.19 194 ARG A C 1
ATOM 2947 O O . ARG A 1 194 ? -15.744 -27.955 8.474 1.00 15.81 194 ARG A O 1
ATOM 2968 N N . ASP A 1 195 ? -13.845 -29.125 8.252 1.00 17.06 195 ASP A N 1
ATOM 2969 C CA . ASP A 1 195 ? -14.326 -30.309 8.958 1.00 20.44 195 ASP A CA 1
ATOM 2970 C C . ASP A 1 195 ? -13.698 -30.465 10.346 1.00 20.23 195 ASP A C 1
ATOM 2971 O O . ASP A 1 195 ? -13.905 -31.494 10.994 1.00 21.84 195 ASP A O 1
ATOM 2980 N N . ASP A 1 196 ? -12.922 -29.490 10.811 1.00 18.40 196 ASP A N 1
ATOM 2981 C CA . ASP A 1 196 ? -12.324 -29.527 12.140 1.00 17.32 196 ASP A CA 1
ATOM 2982 C C . ASP A 1 196 ? -13.198 -28.773 13.148 1.00 16.30 196 ASP A C 1
ATOM 2983 O O . ASP A 1 196 ? -14.351 -28.441 12.880 1.00 17.11 196 ASP A O 1
ATOM 2992 N N . HIS A 1 197 ? -12.676 -28.545 14.344 1.00 17.19 197 HIS A N 1
ATOM 2993 C CA . HIS A 1 197 ? -13.480 -27.940 15.396 1.00 18.35 197 HIS A CA 1
ATOM 2994 C C . HIS A 1 197 ? -13.659 -26.433 15.235 1.00 16.57 197 HIS A C 1
ATOM 2995 O O . HIS A 1 197 ? -14.110 -25.781 16.179 1.00 18.46 197 HIS A O 1
ATOM 3009 N N . TRP A 1 198 ? -13.333 -25.861 14.080 1.00 13.16 198 TRP A N 1
ATOM 3010 C CA . TRP A 1 198 ? -13.708 -24.494 13.752 1.00 12.61 198 TRP A CA 1
ATOM 3011 C C . TRP A 1 198 ? -14.850 -24.430 12.757 1.00 12.86 198 TRP A C 1
ATOM 3012 O O . TRP A 1 198 ? -15.302 -23.335 12.459 1.00 12.92 198 TRP A O 1
ATOM 3033 N N . GLY A 1 199 ? -15.341 -25.574 12.272 1.00 12.96 199 GLY A N 1
ATOM 3034 C CA . GLY A 1 199 ? -16.405 -25.645 11.303 1.00 13.02 199 GLY A CA 1
ATOM 3035 C C . GLY A 1 199 ? -17.681 -26.194 11.904 1.00 13.03 199 GLY A C 1
ATOM 3036 O O . GLY A 1 199 ? -17.882 -26.173 13.129 1.00 15.49 199 GLY A O 1
ATOM 3040 N N . GLY A 1 200 ? -18.549 -26.691 11.036 1.00 12.05 200 GLY A N 1
ATOM 3041 C CA . GLY A 1 200 ? -19.731 -27.429 11.461 1.00 13.01 200 GLY A CA 1
ATOM 3042 C C . GLY A 1 200 ? -21.045 -26.762 11.141 1.00 12.46 200 GLY A C 1
ATOM 3043 O O . GLY A 1 200 ? -21.181 -26.075 10.119 1.00 12.37 200 GLY A O 1
ATOM 3047 N N . ASP A 1 201 ? -22.015 -26.954 12.027 1.00 13.20 201 ASP A N 1
ATOM 3048 C CA . ASP A 1 201 ? -23.341 -26.384 11.884 1.00 12.37 201 ASP A CA 1
ATOM 3049 C C . ASP A 1 201 ? -23.302 -24.915 12.290 1.00 11.34 201 ASP A C 1
ATOM 3050 O O . ASP A 1 201 ? -22.245 -24.359 12.595 1.00 11.14 201 ASP A O 1
ATOM 3059 N N . TYR A 1 202 ? -24.459 -24.250 12.281 1.00 10.80 202 TYR A N 1
ATOM 3060 C CA . TYR A 1 202 ? -24.432 -22.797 12.437 1.00 11.32 202 TYR A CA 1
ATOM 3061 C C . TYR A 1 202 ? -23.878 -22.370 13.798 1.00 11.03 202 TYR A C 1
ATOM 3062 O O . TYR A 1 202 ? -23.315 -21.265 13.928 1.00 11.14 202 TYR A O 1
ATOM 3080 N N . LEU A 1 203 ? -24.048 -23.211 14.829 1.00 11.28 203 LEU A N 1
ATOM 3081 C CA . LEU A 1 203 ? -23.445 -22.924 16.136 1.00 11.47 203 LEU A CA 1
ATOM 3082 C C . LEU A 1 203 ? -21.990 -23.342 16.188 1.00 11.62 203 LEU A C 1
ATOM 3083 O O . LEU A 1 203 ? -21.158 -22.630 16.761 1.00 11.26 203 LEU A O 1
ATOM 3099 N N . GLY A 1 204 ? -21.666 -24.484 15.598 1.00 11.20 204 GLY A N 1
ATOM 3100 C CA . GLY A 1 204 ? -20.275 -24.897 15.570 1.00 12.10 204 GLY A CA 1
ATOM 3101 C C . GLY A 1 204 ? -19.380 -23.857 14.914 1.00 10.72 204 GLY A C 1
ATOM 3102 O O . GLY A 1 204 ? -18.215 -23.671 15.309 1.00 11.24 204 GLY A O 1
ATOM 3106 N N . ARG A 1 205 ? -19.897 -23.185 13.891 1.00 9.86 205 ARG A N 1
ATOM 3107 C CA . ARG A 1 205 ? -19.157 -22.155 13.180 1.00 9.48 205 ARG A CA 1
ATOM 3108 C C . ARG A 1 205 ? -18.924 -20.899 14.006 1.00 9.36 205 ARG A C 1
ATOM 3109 O O . ARG A 1 205 ? -18.149 -20.021 13.578 1.00 9.97 205 ARG A O 1
ATOM 3130 N N . LEU A 1 206 ? -19.557 -20.776 15.182 1.00 9.54 206 LEU A N 1
ATOM 3131 C CA . LEU A 1 206 ? -19.262 -19.648 16.049 1.00 9.57 206 LEU A CA 1
ATOM 3132 C C . LEU A 1 206 ? -17.984 -19.849 16.839 1.00 10.06 206 LEU A C 1
ATOM 3133 O O . LEU A 1 206 ? -17.574 -18.950 17.581 1.00 10.77 206 LEU A O 1
ATOM 3149 N N . ARG A 1 207 ? -17.369 -21.023 16.764 1.00 10.60 207 ARG A N 1
ATOM 3150 C CA . ARG A 1 207 ? -16.264 -21.325 17.673 1.00 11.93 207 ARG A CA 1
ATOM 3151 C C . ARG A 1 207 ? -15.094 -20.373 17.524 1.00 11.50 207 ARG A C 1
ATOM 3152 O O . ARG A 1 207 ? -14.507 -19.974 18.529 1.00 12.72 207 ARG A O 1
ATOM 3173 N N . LEU A 1 208 ? -14.762 -19.950 16.312 1.00 11.24 208 LEU A N 1
ATOM 3174 C CA . LEU A 1 208 ? -13.656 -18.999 16.184 1.00 11.01 208 LEU A CA 1
ATOM 3175 C C . LEU A 1 208 ? -14.023 -17.641 16.786 1.00 10.97 208 LEU A C 1
ATOM 3176 O O . LEU A 1 208 ? -13.281 -17.144 17.650 1.00 11.63 208 LEU A O 1
ATOM 3192 N N . PRO A 1 209 ? -15.154 -17.020 16.450 1.00 10.56 209 PRO A N 1
ATOM 3193 C CA . PRO A 1 209 ? -15.521 -15.781 17.168 1.00 11.21 209 PRO A CA 1
ATOM 3194 C C . PRO A 1 209 ? -15.578 -15.934 18.687 1.00 11.25 209 PRO A C 1
ATOM 3195 O O . PRO A 1 209 ? -15.159 -15.018 19.399 1.00 12.26 209 PRO A O 1
ATOM 3206 N N . LEU A 1 210 ? -16.094 -17.063 19.197 1.00 11.21 210 LEU A N 1
ATOM 3207 C CA . LEU A 1 210 ? -16.128 -17.295 20.638 1.00 12.02 210 LEU A CA 1
ATOM 3208 C C . LEU A 1 210 ? -14.724 -17.348 21.224 1.00 13.27 210 LEU A C 1
ATOM 3209 O O . LEU A 1 210 ? -14.476 -16.837 22.331 1.00 13.88 210 LEU A O 1
ATOM 3225 N N . ALA A 1 211 ? -13.790 -17.974 20.516 1.00 13.26 211 ALA A N 1
ATOM 3226 C CA . ALA A 1 211 ? -12.421 -18.020 20.998 1.00 13.41 211 ALA A CA 1
ATOM 3227 C C . ALA A 1 211 ? -11.782 -16.637 21.008 1.00 13.02 211 ALA A C 1
ATOM 3228 O O . ALA A 1 211 ? -10.978 -16.323 21.904 1.00 14.23 211 ALA A O 1
ATOM 3235 N N . VAL A 1 212 ? -12.096 -15.808 20.012 1.00 12.61 212 VAL A N 1
ATOM 3236 C CA . VAL A 1 212 ? -11.604 -14.435 19.994 1.00 11.52 212 VAL A CA 1
ATOM 3237 C C . VAL A 1 212 ? -12.157 -13.645 21.175 1.00 11.85 212 VAL A C 1
ATOM 3238 O O . VAL A 1 212 ? -11.412 -12.923 21.852 1.00 13.10 212 VAL A O 1
ATOM 3251 N N . ILE A 1 213 ? -13.454 -13.784 21.461 1.00 11.91 213 ILE A N 1
ATOM 3252 C CA . ILE A 1 213 ? -14.033 -13.095 22.610 1.00 13.39 213 ILE A CA 1
ATOM 3253 C C . ILE A 1 213 ? -13.314 -13.502 23.888 1.00 14.56 213 ILE A C 1
ATOM 3254 O O . ILE A 1 213 ? -12.948 -12.651 24.708 1.00 15.42 213 ILE A O 1
ATOM 3270 N N . ALA A 1 214 ? -13.086 -14.808 24.079 1.00 15.57 214 ALA A N 1
ATOM 3271 C CA . ALA A 1 214 ? -12.453 -15.268 25.312 1.00 16.74 214 ALA A CA 1
ATOM 3272 C C . ALA A 1 214 ? -11.052 -14.696 25.430 1.00 17.27 214 ALA A C 1
ATOM 3273 O O . ALA A 1 214 ? -10.629 -14.263 26.511 1.00 17.37 214 ALA A O 1
ATOM 3280 N N . ALA A 1 215 ? -10.281 -14.751 24.349 1.00 16.14 215 ALA A N 1
ATOM 3281 C CA . ALA A 1 215 ? -8.905 -14.277 24.412 1.00 15.60 215 ALA A CA 1
ATOM 3282 C C . ALA A 1 215 ? -8.849 -12.773 24.661 1.00 15.52 215 ALA A C 1
ATOM 3283 O O . ALA A 1 215 ? -7.988 -12.289 25.420 1.00 16.38 215 ALA A O 1
ATOM 3290 N N . VAL A 1 216 ? -9.743 -12.021 24.031 1.00 14.20 216 VAL A N 1
ATOM 3291 C CA . VAL A 1 216 ? -9.777 -10.574 24.221 1.00 15.06 216 VAL A CA 1
ATOM 3292 C C . VAL A 1 216 ? -10.142 -10.242 25.657 1.00 16.66 216 VAL A C 1
ATOM 3293 O O . VAL A 1 216 ? -9.500 -9.401 26.297 1.00 17.08 216 VAL A O 1
ATOM 3306 N N A ARG A 1 217 ? -11.157 -10.917 26.197 0.57 16.58 217 ARG A N 1
ATOM 3307 N N B ARG A 1 217 ? -11.148 -10.923 26.192 0.43 17.15 217 ARG A N 1
ATOM 3308 C CA A ARG A 1 217 ? -11.574 -10.658 27.570 0.57 17.87 217 ARG A CA 1
ATOM 3309 C CA B ARG A 1 217 ? -11.534 -10.703 27.574 0.43 18.56 217 ARG A CA 1
ATOM 3310 C C A ARG A 1 217 ? -10.448 -10.954 28.550 0.57 19.60 217 ARG A C 1
ATOM 3311 C C B ARG A 1 217 ? -10.360 -10.901 28.494 0.43 19.83 217 ARG A C 1
ATOM 3312 O O A ARG A 1 217 ? -10.299 -10.234 29.543 0.57 20.94 217 ARG A O 1
ATOM 3313 O O B ARG A 1 217 ? -10.127 -10.102 29.408 0.43 20.87 217 ARG A O 1
ATOM 3354 N N . ALA A 1 218 ? -9.630 -11.991 28.300 1.00 19.47 218 ALA A N 1
ATOM 3355 C CA . ALA A 1 218 ? -8.489 -12.244 29.180 1.00 21.86 218 ALA A CA 1
ATOM 3356 C C . ALA A 1 218 ? -7.463 -11.118 29.105 1.00 22.24 218 ALA A C 1
ATOM 3357 O O . ALA A 1 218 ? -6.800 -10.792 30.106 1.00 24.04 218 ALA A O 1
ATOM 3365 N N . ALA A 1 219 ? -7.324 -10.498 27.947 1.00 21.09 219 ALA A N 1
ATOM 3366 C CA . ALA A 1 219 ? -6.316 -9.470 27.796 1.00 20.75 219 ALA A CA 1
ATOM 3367 C C . ALA A 1 219 ? -6.776 -8.130 28.353 1.00 21.26 219 ALA A C 1
ATOM 3368 O O . ALA A 1 219 ? -5.929 -7.356 28.812 1.00 22.47 219 ALA A O 1
ATOM 3375 N N . VAL A 1 220 ? -8.082 -7.836 28.344 1.00 20.20 220 VAL A N 1
ATOM 3376 C CA . VAL A 1 220 ? -8.566 -6.513 28.742 1.00 19.33 220 VAL A CA 1
ATOM 3377 C C . VAL A 1 220 ? -9.201 -6.499 30.124 1.00 18.90 220 VAL A C 1
ATOM 3378 O O . VAL A 1 220 ? -9.439 -5.409 30.659 1.00 21.05 220 VAL A O 1
ATOM 3391 N N . GLY A 1 221 ? -9.511 -7.655 30.694 1.00 18.85 221 GLY A N 1
ATOM 3392 C CA . GLY A 1 221 ? -10.184 -7.714 31.976 1.00 20.71 221 GLY A CA 1
ATOM 3393 C C . GLY A 1 221 ? -11.689 -7.588 31.849 1.00 21.76 221 GLY A C 1
ATOM 3394 O O . GLY A 1 221 ? -12.255 -7.370 30.769 1.00 22.29 221 GLY A O 1
ATOM 3398 N N . ASN A 1 222 ? -12.356 -7.692 32.996 1.00 23.68 222 ASN A N 1
ATOM 3399 C CA . ASN A 1 222 ? -13.801 -7.843 33.016 1.00 25.59 222 ASN A CA 1
ATOM 3400 C C . ASN A 1 222 ? -14.549 -6.514 33.036 1.00 25.81 222 ASN A C 1
ATOM 3401 O O . ASN A 1 222 ? -15.776 -6.523 32.839 1.00 27.72 222 ASN A O 1
ATOM 3412 N N . ASP A 1 223 ? -13.847 -5.382 33.218 1.00 25.42 223 ASP A N 1
ATOM 3413 C CA . ASP A 1 223 ? -14.451 -4.056 33.353 1.00 27.52 223 ASP A CA 1
ATOM 3414 C C . ASP A 1 223 ? -14.439 -3.252 32.054 1.00 25.43 223 ASP A C 1
ATOM 3415 O O . ASP A 1 223 ? -15.045 -2.176 31.998 1.00 29.00 223 ASP A O 1
ATOM 3424 N N . PHE A 1 224 ? -13.759 -3.737 31.027 1.00 19.81 224 PHE A N 1
ATOM 3425 C CA . PHE A 1 224 ? -13.614 -3.029 29.755 1.00 17.81 224 PHE A CA 1
ATOM 3426 C C . PHE A 1 224 ? -14.698 -3.431 28.763 1.00 16.18 224 PHE A C 1
ATOM 3427 O O . PHE A 1 224 ? -15.107 -4.589 28.710 1.00 17.49 224 PHE A O 1
ATOM 3444 N N . VAL A 1 225 ? -15.148 -2.476 27.958 1.00 14.18 225 VAL A N 1
ATOM 3445 C CA . VAL A 1 225 ? -16.233 -2.724 27.015 1.00 13.08 225 VAL A CA 1
ATOM 3446 C C . VAL A 1 225 ? -15.724 -3.515 25.814 1.00 12.06 225 VAL A C 1
ATOM 3447 O O . VAL A 1 225 ? -14.780 -3.094 25.130 1.00 12.58 225 VAL A O 1
ATOM 3460 N N . VAL A 1 226 ? -16.369 -4.644 25.525 1.00 11.40 226 VAL A N 1
ATOM 3461 C CA . VAL A 1 226 ? -16.071 -5.453 24.342 1.00 10.94 226 VAL A CA 1
ATOM 3462 C C . VAL A 1 226 ? -17.388 -5.711 23.613 1.00 10.75 226 VAL A C 1
ATOM 3463 O O . VAL A 1 226 ? -18.294 -6.353 24.157 1.00 11.54 226 VAL A O 1
ATOM 3476 N N . GLY A 1 227 ? -17.503 -5.224 22.379 1.00 10.27 227 GLY A N 1
ATOM 3477 C CA . GLY A 1 227 ? -18.653 -5.482 21.542 1.00 9.85 227 GLY A CA 1
ATOM 3478 C C . GLY A 1 227 ? -18.252 -6.331 20.334 1.00 8.80 227 GLY A C 1
ATOM 3479 O O . GLY A 1 227 ? -17.081 -6.593 20.103 1.00 9.66 227 GLY A O 1
ATOM 3483 N N . MET A 1 228 ? -19.240 -6.748 19.545 1.00 8.82 228 MET A N 1
ATOM 3484 C CA . MET A 1 228 ? -18.978 -7.411 18.274 1.00 8.47 228 MET A CA 1
ATOM 3485 C C . MET A 1 228 ? -19.948 -6.888 17.237 1.00 8.52 228 MET A C 1
ATOM 3486 O O . MET A 1 228 ? -21.142 -6.706 17.515 1.00 8.90 228 MET A O 1
ATOM 3500 N N . ARG A 1 229 ? -19.438 -6.645 16.035 1.00 7.69 229 ARG A N 1
ATOM 3501 C CA . ARG A 1 229 ? -20.268 -6.291 14.888 1.00 7.60 229 ARG A CA 1
ATOM 3502 C C . ARG A 1 229 ? -20.600 -7.559 14.109 1.00 7.98 229 ARG A C 1
ATOM 3503 O O . ARG A 1 229 ? -19.730 -8.425 13.885 1.00 8.16 229 ARG A O 1
ATOM 3524 N N . LEU A 1 230 ? -21.857 -7.645 13.661 1.00 6.92 230 LEU A N 1
ATOM 3525 C CA . LEU A 1 230 ? -22.399 -8.797 12.959 1.00 7.44 230 LEU A CA 1
ATOM 3526 C C . LEU A 1 230 ? -23.222 -8.333 11.773 1.00 7.44 230 LEU A C 1
ATOM 3527 O O . LEU A 1 230 ? -23.846 -7.270 11.827 1.00 8.55 230 LEU A O 1
ATOM 3543 N N . SER A 1 231 ? -23.252 -9.163 10.723 1.00 7.68 231 SER A N 1
ATOM 3544 C CA . SER A 1 231 ? -24.046 -8.880 9.535 1.00 7.51 231 SER A CA 1
ATOM 3545 C C . SER A 1 231 ? -24.339 -10.181 8.811 1.00 7.29 231 SER A C 1
ATOM 3546 O O . SER A 1 231 ? -23.663 -11.189 8.986 1.00 7.98 231 SER A O 1
ATOM 3554 N N . GLN A 1 232 ? -25.372 -10.121 7.975 1.00 7.51 232 GLN A N 1
ATOM 3555 C CA . GLN A 1 232 ? -25.578 -11.142 6.937 1.00 7.62 232 GLN A CA 1
ATOM 3556 C C . GLN A 1 232 ? -24.755 -10.816 5.685 1.00 7.75 232 GLN A C 1
ATOM 3557 O O . GLN A 1 232 ? -24.130 -11.705 5.069 1.00 7.43 232 GLN A O 1
ATOM 3571 N N A SER A 1 233 ? -24.788 -9.559 5.278 0.79 7.97 233 SER A N 1
ATOM 3572 N N B SER A 1 233 ? -24.705 -9.528 5.332 0.21 8.15 233 SER A N 1
ATOM 3573 C CA A SER A 1 233 ? -24.108 -9.125 4.073 0.79 8.25 233 SER A CA 1
ATOM 3574 C CA B SER A 1 233 ? -24.117 -9.048 4.085 0.21 8.27 233 SER A CA 1
ATOM 3575 C C A SER A 1 233 ? -22.592 -9.241 4.194 0.79 7.44 233 SER A C 1
ATOM 3576 C C B SER A 1 233 ? -22.594 -9.018 4.147 0.21 7.85 233 SER A C 1
ATOM 3577 O O A SER A 1 233 ? -22.007 -9.150 5.284 0.79 7.31 233 SER A O 1
ATOM 3578 O O B SER A 1 233 ? -22.004 -8.660 5.170 0.21 7.35 233 SER A O 1
ATOM 3593 N N . MET A 1 234 ? -21.956 -9.371 3.035 1.00 7.65 234 MET A N 1
ATOM 3594 C CA . MET A 1 234 ? -20.516 -9.255 2.907 1.00 7.69 234 MET A CA 1
ATOM 3595 C C . MET A 1 234 ? -20.199 -8.200 1.863 1.00 7.87 234 MET A C 1
ATOM 3596 O O . MET A 1 234 ? -20.941 -8.006 0.904 1.00 9.06 234 MET A O 1
ATOM 3611 N N . VAL A 1 235 ? -19.009 -7.589 1.970 1.00 8.49 235 VAL A N 1
ATOM 3612 C CA . VAL A 1 235 ? -18.586 -6.668 0.920 1.00 9.64 235 VAL A CA 1
ATOM 3613 C C . VAL A 1 235 ? -18.565 -7.388 -0.419 1.00 9.49 235 VAL A C 1
ATOM 3614 O O . VAL A 1 235 ? -18.979 -6.840 -1.443 1.00 11.53 235 VAL A O 1
ATOM 3627 N N . SER A 1 236 ? -18.126 -8.638 -0.424 1.00 9.23 236 SER A N 1
ATOM 3628 C CA . SER A 1 236 ? -18.074 -9.430 -1.648 1.00 10.12 236 SER A CA 1
ATOM 3629 C C . SER A 1 236 ? -19.429 -9.977 -2.089 1.00 10.46 236 SER A C 1
ATOM 3630 O O . SER A 1 236 ? -19.519 -10.485 -3.216 1.00 13.02 236 SER A O 1
ATOM 3638 N N . ASP A 1 237 ? -20.473 -9.875 -1.262 1.00 9.90 237 ASP A N 1
ATOM 3639 C CA . ASP A 1 237 ? -21.790 -10.440 -1.594 1.00 10.05 237 ASP A CA 1
ATOM 3640 C C . ASP A 1 237 ? -22.829 -9.810 -0.660 1.00 8.99 237 ASP A C 1
ATOM 3641 O O . ASP A 1 237 ? -23.070 -10.309 0.440 1.00 9.36 237 ASP A O 1
ATOM 3650 N N . SER A 1 238 ? -23.424 -8.713 -1.110 1.00 10.07 238 SER A N 1
ATOM 3651 C CA . SER A 1 238 ? -24.345 -7.988 -0.245 1.00 10.59 238 SER A CA 1
ATOM 3652 C C . SER A 1 238 ? -25.671 -8.707 -0.072 1.00 9.65 238 SER A C 1
ATOM 3653 O O . SER A 1 238 ? -26.457 -8.284 0.773 1.00 10.54 238 SER A O 1
ATOM 3661 N N . GLN A 1 239 ? -25.911 -9.775 -0.828 1.00 8.65 239 GLN A N 1
ATOM 3662 C CA . GLN A 1 239 ? -27.172 -10.500 -0.782 1.00 8.94 239 GLN A CA 1
ATOM 3663 C C . GLN A 1 239 ? -27.140 -11.716 0.143 1.00 9.39 239 GLN A C 1
ATOM 3664 O O . GLN A 1 239 ? -28.183 -12.353 0.331 1.00 9.39 239 GLN A O 1
ATOM 3678 N N . LEU A 1 240 ? -25.993 -12.081 0.694 1.00 8.43 240 LEU A N 1
ATOM 3679 C CA . LEU A 1 240 ? -25.869 -13.293 1.494 1.00 8.55 240 LEU A CA 1
ATOM 3680 C C . LEU A 1 240 ? -26.762 -13.217 2.728 1.00 7.95 240 LEU A C 1
ATOM 3681 O O . LEU A 1 240 ? -26.884 -12.164 3.362 1.00 8.37 240 LEU A O 1
ATOM 3697 N N . LYS A 1 241 ? -27.335 -14.347 3.119 1.00 8.49 241 LYS A N 1
ATOM 3698 C CA . LYS A 1 241 ? -28.164 -14.473 4.300 1.00 7.91 241 LYS A CA 1
ATOM 3699 C C . LYS A 1 241 ?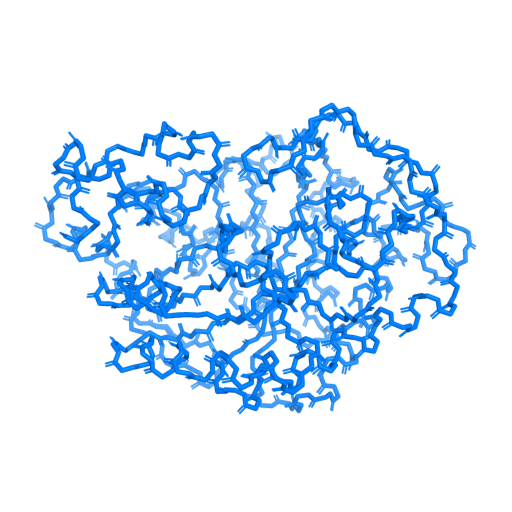 -27.516 -15.397 5.318 1.00 7.55 241 LYS A C 1
ATOM 3700 O O . LYS A 1 241 ? -26.823 -16.363 4.967 1.00 9.11 241 LYS A O 1
ATOM 3719 N N . TRP A 1 242 ? -27.750 -15.126 6.603 1.00 8.05 242 TRP A N 1
ATOM 3720 C CA . TRP A 1 242 ? -27.454 -16.131 7.620 1.00 7.99 242 TRP A CA 1
ATOM 3721 C C . TRP A 1 242 ? -28.241 -17.400 7.347 1.00 8.53 242 TRP A C 1
ATOM 3722 O O . TRP A 1 242 ? -29.424 -17.337 7.007 1.00 8.98 242 TRP A O 1
ATOM 3743 N N . GLU A 1 243 ? -27.610 -18.549 7.505 1.00 8.44 243 GLU A N 1
ATOM 3744 C CA . GLU A 1 243 ? -28.291 -19.817 7.341 1.00 9.14 243 GLU A CA 1
ATOM 3745 C C . GLU A 1 243 ? -29.503 -19.887 8.249 1.00 8.67 243 GLU A C 1
ATOM 3746 O O . GLU A 1 243 ? -29.415 -19.565 9.444 1.00 9.39 243 GLU A O 1
ATOM 3758 N N . GLY A 1 244 ? -30.619 -20.348 7.716 1.00 9.11 244 GLY A N 1
ATOM 3759 C CA . GLY A 1 244 ? -31.823 -20.455 8.516 1.00 8.82 244 GLY A CA 1
ATOM 3760 C C . GLY A 1 244 ? -32.672 -19.204 8.478 1.00 8.63 244 GLY A C 1
ATOM 3761 O O . GLY A 1 244 ? -32.822 -18.575 7.413 1.00 9.52 244 GLY A O 1
ATOM 3765 N N . GLY A 1 245 ? -33.192 -18.817 9.645 1.00 9.34 245 GLY A N 1
ATOM 3766 C CA . GLY A 1 245 ? -34.085 -17.683 9.774 1.00 8.85 245 GLY A CA 1
ATOM 3767 C C . GLY A 1 245 ? -34.026 -17.133 11.200 1.00 8.55 245 GLY A C 1
ATOM 3768 O O . GLY A 1 245 ? -32.967 -17.117 11.832 1.00 9.19 245 GLY A O 1
ATOM 3772 N N . VAL A 1 246 ? -35.159 -16.649 11.677 1.00 8.81 246 VAL A N 1
ATOM 3773 C CA . VAL A 1 246 ? -35.210 -15.894 12.926 1.00 10.01 246 VAL A CA 1
ATOM 3774 C C . VAL A 1 246 ? -34.669 -16.705 14.098 1.00 10.36 246 VAL A C 1
ATOM 3775 O O . VAL A 1 246 ? -33.868 -16.207 14.895 1.00 10.87 246 VAL A O 1
ATOM 3788 N N . ASP A 1 247 ? -35.084 -17.955 14.231 1.00 11.31 247 ASP A N 1
ATOM 3789 C CA . ASP A 1 247 ? -34.714 -18.684 15.438 1.00 13.61 247 ASP A CA 1
ATOM 3790 C C . ASP A 1 247 ? -33.216 -18.943 15.507 1.00 11.57 247 ASP A C 1
ATOM 3791 O O . ASP A 1 247 ? -32.604 -18.834 16.583 1.00 11.91 247 ASP A O 1
ATOM 3800 N N . GLU A 1 248 ? -32.596 -19.258 14.371 1.00 10.52 248 GLU A N 1
ATOM 3801 C CA . GLU A 1 248 ? -31.166 -19.499 14.363 1.00 10.06 248 GLU A CA 1
ATOM 3802 C C . GLU A 1 248 ? -30.420 -18.203 14.610 1.00 9.01 248 GLU A C 1
ATOM 3803 O O . GLU A 1 248 ? -29.344 -18.211 15.233 1.00 9.53 248 GLU A O 1
ATOM 3815 N N . ALA A 1 249 ? -30.939 -17.085 14.111 1.00 8.89 249 ALA A N 1
ATOM 3816 C CA . ALA A 1 249 ? -30.331 -15.793 14.409 1.00 8.12 249 ALA A CA 1
ATOM 3817 C C . ALA A 1 249 ? -30.346 -15.499 15.907 1.00 8.39 249 ALA A C 1
ATOM 3818 O O . ALA A 1 249 ? -29.329 -15.086 16.480 1.00 8.85 249 ALA A O 1
ATOM 3825 N N . ARG A 1 250 ? -31.480 -15.741 16.558 1.00 9.23 250 ARG A N 1
ATOM 3826 C CA . ARG A 1 250 ? -31.575 -15.525 18.030 1.00 9.55 250 ARG A CA 1
ATOM 3827 C C . ARG A 1 250 ? -30.508 -16.368 18.738 1.00 9.10 250 ARG A C 1
ATOM 3828 O O . ARG A 1 250 ? -29.900 -15.855 19.652 1.00 9.85 250 ARG A O 1
ATOM 3849 N N . GLN A 1 251 ? -30.333 -17.618 18.308 1.00 9.35 251 GLN A N 1
ATOM 3850 C CA . GLN A 1 251 ? -29.349 -18.477 18.962 1.00 10.04 251 GLN A CA 1
ATOM 3851 C C . GLN A 1 251 ? -27.926 -17.953 18.801 1.00 9.63 251 GLN A C 1
ATOM 3852 O O . GLN A 1 251 ? -27.122 -18.031 19.741 1.00 10.14 251 GLN A O 1
ATOM 3867 N N . ARG A 1 252 ? -27.569 -17.459 17.626 1.00 8.71 252 ARG A N 1
ATOM 3868 C CA . ARG A 1 252 ? -26.218 -16.877 17.432 1.00 8.48 252 ARG A CA 1
ATOM 3869 C C . ARG A 1 252 ? -26.043 -15.646 18.334 1.00 8.32 252 ARG A C 1
ATOM 3870 O O . ARG A 1 252 ? -25.015 -15.507 18.950 1.00 8.85 252 ARG A O 1
ATOM 3891 N N . PHE A 1 253 ? -27.025 -14.752 18.332 1.00 8.16 253 PHE A N 1
ATOM 3892 C CA . PHE A 1 253 ? -26.896 -13.540 19.134 1.00 8.53 253 PHE A CA 1
ATOM 3893 C C . PHE A 1 253 ? -26.711 -13.900 20.608 1.00 9.07 253 PHE A C 1
ATOM 3894 O O . PHE A 1 253 ? -25.869 -13.321 21.315 1.00 9.77 253 PHE A O 1
ATOM 3911 N N . ARG A 1 254 ? -27.487 -14.867 21.092 1.00 8.73 254 ARG A N 1
ATOM 3912 C CA . ARG A 1 254 ? -27.400 -15.295 22.485 1.00 9.66 254 ARG A CA 1
ATOM 3913 C C . ARG A 1 254 ? -26.055 -15.930 22.792 1.00 10.03 254 ARG A C 1
ATOM 3914 O O . ARG A 1 254 ? -25.470 -15.657 23.843 1.00 11.14 254 ARG A O 1
ATOM 3935 N N . ALA A 1 255 ? -25.554 -16.797 21.920 1.00 9.51 255 ALA A N 1
ATOM 3936 C CA . ALA A 1 255 ? -24.282 -17.454 22.200 1.00 9.84 255 ALA A CA 1
ATOM 3937 C C . ALA A 1 255 ? -23.173 -16.431 22.302 1.00 10.28 255 ALA A C 1
ATOM 3938 O O . ALA A 1 255 ? -22.322 -16.496 23.194 1.00 11.29 255 ALA A O 1
ATOM 3945 N N . LEU A 1 256 ? -23.152 -15.489 21.372 1.00 9.87 256 LEU A N 1
ATOM 3946 C CA . LEU A 1 256 ? -22.084 -14.499 21.357 1.00 10.94 256 LEU A CA 1
ATOM 3947 C C . LEU A 1 256 ? -22.215 -13.548 22.535 1.00 10.86 256 LEU A C 1
ATOM 3948 O O . LEU A 1 256 ? -21.230 -13.258 23.231 1.00 11.99 256 LEU A O 1
ATOM 3964 N N . ALA A 1 257 ? -23.415 -13.069 22.800 1.00 11.41 257 ALA A N 1
ATOM 3965 C CA . ALA A 1 257 ? -23.597 -12.198 23.948 1.00 11.88 257 ALA A CA 1
ATOM 3966 C C . ALA A 1 257 ? -23.174 -12.900 25.229 1.00 12.77 257 ALA A C 1
ATOM 3967 O O . ALA A 1 257 ? -22.492 -12.313 26.088 1.00 14.11 257 ALA A O 1
ATOM 3974 N N . ASP A 1 258 ? -23.592 -14.166 25.402 1.00 12.44 258 ASP A N 1
ATOM 3975 C CA . ASP A 1 258 ? -23.365 -14.892 26.652 1.00 13.55 258 ASP A CA 1
ATOM 3976 C C . ASP A 1 258 ? -21.906 -15.238 26.881 1.00 14.00 258 ASP A C 1
ATOM 3977 O O . ASP A 1 258 ? -21.528 -15.508 28.033 1.00 15.01 258 ASP A O 1
ATOM 3986 N N . ALA A 1 259 ? -21.087 -15.178 25.833 1.00 13.56 259 ALA A N 1
ATOM 3987 C CA . ALA A 1 259 ? -19.649 -15.306 25.963 1.00 15.20 259 ALA A CA 1
ATOM 3988 C C . ALA A 1 259 ? -19.014 -14.107 26.643 1.00 16.33 259 ALA A C 1
ATOM 3989 O O . ALA A 1 259 ? -17.832 -14.192 26.994 1.00 18.34 259 ALA A O 1
ATOM 3996 N N . GLY A 1 260 ? -19.773 -13.040 26.880 1.00 17.33 260 GLY A N 1
ATOM 3997 C CA . GLY A 1 260 ? -19.339 -11.906 27.669 1.00 19.29 260 GLY A CA 1
ATOM 3998 C C . GLY A 1 260 ? -19.129 -10.653 26.840 1.00 17.79 260 GLY A C 1
ATOM 3999 O O . GLY A 1 260 ? -18.234 -9.855 27.131 1.00 22.20 260 GLY A O 1
ATOM 4003 N N . LEU A 1 261 ? -19.937 -10.455 25.809 1.00 13.48 261 LEU A N 1
ATOM 4004 C CA . LEU A 1 261 ? -19.952 -9.174 25.130 1.00 11.99 261 LEU A CA 1
ATOM 4005 C C . LEU A 1 261 ? -20.801 -8.191 25.920 1.00 12.34 261 LEU A C 1
ATOM 4006 O O . LEU A 1 261 ? -21.745 -8.579 26.625 1.00 12.85 261 LEU A O 1
ATOM 4022 N N . ASP A 1 262 ? -20.468 -6.909 25.785 1.00 11.48 262 ASP A N 1
ATOM 4023 C CA . ASP A 1 262 ? -21.192 -5.822 26.413 1.00 11.86 262 ASP A CA 1
ATOM 4024 C C . ASP A 1 262 ? -22.146 -5.102 25.476 1.00 10.58 262 ASP A C 1
ATOM 4025 O O . ASP A 1 262 ? -23.013 -4.354 25.951 1.00 11.66 262 ASP A O 1
ATOM 4034 N N . TYR A 1 263 ? -22.010 -5.287 24.168 1.00 10.07 263 TYR A N 1
ATOM 4035 C CA . TYR A 1 263 ? -23.014 -4.828 23.214 1.00 9.46 263 TYR A CA 1
ATOM 4036 C C . TYR A 1 263 ? -22.877 -5.628 21.937 1.00 9.38 263 TYR A C 1
ATOM 4037 O O . TYR A 1 263 ? -21.841 -6.241 21.681 1.00 9.63 263 TYR A O 1
ATOM 4055 N N . LEU A 1 264 ? -23.930 -5.599 21.119 1.00 8.63 264 LEU A N 1
ATOM 4056 C CA . LEU A 1 264 ? -23.899 -6.113 19.759 1.00 8.18 264 LEU A CA 1
ATOM 4057 C C . LEU A 1 264 ? -24.132 -4.930 18.844 1.00 8.96 264 LEU A C 1
ATOM 4058 O O . LEU A 1 264 ? -24.974 -4.081 19.125 1.00 10.69 264 LEU A O 1
ATOM 4074 N N . HIS A 1 265 ? -23.455 -4.909 17.708 1.00 8.12 265 HIS A N 1
ATOM 4075 C CA . HIS A 1 265 ? -23.653 -3.910 16.659 1.00 8.20 265 HIS A CA 1
ATOM 4076 C C . HIS A 1 265 ? -24.010 -4.682 15.407 1.00 8.09 265 HIS A C 1
ATOM 4077 O O . HIS A 1 265 ? -23.226 -5.516 14.949 1.00 8.85 265 HIS A O 1
ATOM 4091 N N . VAL A 1 266 ? -25.194 -4.460 14.882 1.00 8.23 266 VAL A N 1
ATOM 4092 C CA . VAL A 1 266 ? -25.599 -5.167 13.687 1.00 9.48 266 VAL A CA 1
ATOM 4093 C C . VAL A 1 266 ? -25.737 -4.185 12.529 1.00 9.65 266 VAL A C 1
ATOM 4094 O O . VAL A 1 266 ? -26.055 -2.993 12.686 1.00 12.08 266 VAL A O 1
ATOM 4107 N N . THR A 1 267 ? -25.491 -4.689 11.338 1.00 9.45 267 THR A N 1
ATOM 4108 C CA . THR A 1 267 ? -25.555 -3.862 10.137 1.00 9.41 267 THR A CA 1
ATOM 4109 C C . THR A 1 267 ? -26.195 -4.650 9.005 1.00 9.23 267 THR A C 1
ATOM 4110 O O . THR A 1 267 ? -25.940 -5.851 8.872 1.00 10.04 267 THR A O 1
ATOM 4121 N N . GLU A 1 268 ? -27.097 -3.985 8.285 1.00 9.10 268 GLU A N 1
ATOM 4122 C CA . GLU A 1 268 ? -27.822 -4.559 7.162 1.00 9.91 268 GLU A CA 1
ATOM 4123 C C . GLU A 1 268 ? -27.885 -3.530 6.044 1.00 10.24 268 GLU A C 1
ATOM 4124 O O . GLU A 1 268 ? -27.727 -2.325 6.284 1.00 11.11 268 GLU A O 1
ATOM 4136 N N . PRO A 1 269 ? -28.194 -3.960 4.814 1.00 10.40 269 PRO A N 1
ATOM 4137 C CA . PRO A 1 269 ? -28.393 -2.982 3.728 1.00 11.62 269 PRO A CA 1
ATOM 4138 C C . PRO A 1 269 ? -29.447 -1.947 4.079 1.00 12.81 269 PRO A C 1
ATOM 4139 O O . PRO A 1 269 ? -29.278 -0.751 3.802 1.00 15.44 269 PRO A O 1
ATOM 4150 N N . ASP A 1 270 ? -30.521 -2.373 4.742 1.00 12.07 270 ASP A N 1
ATOM 4151 C CA . ASP A 1 270 ? -31.591 -1.491 5.204 1.00 12.28 270 ASP A CA 1
ATOM 4152 C C . ASP A 1 270 ? -31.952 -1.932 6.614 1.00 11.38 270 ASP A C 1
ATOM 4153 O O . ASP A 1 270 ? -32.605 -2.960 6.807 1.00 11.16 270 ASP A O 1
ATOM 4162 N N . ALA A 1 271 ? -31.561 -1.131 7.607 1.00 11.19 271 ALA A N 1
ATOM 4163 C CA . ALA A 1 271 ? -31.786 -1.500 8.995 1.00 11.28 271 ALA A CA 1
ATOM 4164 C C . ALA A 1 271 ? -33.244 -1.672 9.360 1.00 12.32 271 ALA A C 1
ATOM 4165 O O . ALA A 1 271 ? -33.525 -2.320 10.367 1.00 12.41 271 ALA A O 1
ATOM 4172 N N . ALA A 1 272 ? -34.180 -1.104 8.607 1.00 12.13 272 ALA A N 1
ATOM 4173 C CA . ALA A 1 272 ? -35.591 -1.235 8.925 1.00 12.98 272 ALA A CA 1
ATOM 4174 C C . ALA A 1 272 ? -36.253 -2.449 8.291 1.00 13.62 272 ALA A C 1
ATOM 4175 O O . ALA A 1 272 ? -37.368 -2.788 8.696 1.00 16.10 272 ALA A O 1
ATOM 4182 N N . ALA A 1 273 ? -35.616 -3.113 7.319 1.00 11.93 273 ALA A N 1
ATOM 4183 C CA . ALA A 1 273 ? -36.272 -4.185 6.587 1.00 11.60 273 ALA A CA 1
ATOM 4184 C C . ALA A 1 273 ? -36.244 -5.494 7.371 1.00 10.59 273 ALA A C 1
ATOM 4185 O O . ALA A 1 273 ? -35.349 -5.715 8.185 1.00 10.81 273 ALA A O 1
ATOM 4192 N N . PRO A 1 274 ? -37.192 -6.394 7.133 1.00 10.36 274 PRO A N 1
ATOM 4193 C CA . PRO A 1 274 ? -37.124 -7.720 7.753 1.00 10.34 274 PRO A CA 1
ATOM 4194 C C . PRO A 1 274 ? -35.799 -8.400 7.453 1.00 10.11 274 PRO A C 1
ATOM 4195 O O . PRO A 1 274 ? -35.295 -8.346 6.332 1.00 10.72 274 PRO A O 1
ATOM 4206 N N . ALA A 1 275 ? -35.260 -9.113 8.439 1.00 9.07 275 ALA A N 1
ATOM 4207 C CA . ALA A 1 275 ? -34.011 -9.837 8.231 1.00 8.58 275 ALA A CA 1
ATOM 4208 C C . ALA A 1 275 ? -34.155 -10.995 7.246 1.00 8.59 275 ALA A C 1
ATOM 4209 O O . ALA A 1 275 ? -33.207 -11.299 6.513 1.00 8.55 275 ALA A O 1
ATOM 4216 N N . PHE A 1 276 ? -35.299 -11.679 7.257 1.00 8.65 276 PHE A N 1
ATOM 4217 C CA . PHE A 1 276 ? -35.488 -12.938 6.537 1.00 9.32 276 PHE A CA 1
ATOM 4218 C C . PHE A 1 276 ? -36.723 -12.906 5.625 1.00 10.53 276 PHE A C 1
ATOM 4219 O O . PHE A 1 276 ? -37.274 -13.954 5.232 1.00 14.16 276 PHE A O 1
ATOM 4236 N N . GLY A 1 277 ? -37.085 -11.716 5.162 1.00 9.73 277 GLY A N 1
ATOM 4237 C CA . GLY A 1 277 ? -38.175 -11.534 4.224 1.00 10.87 277 GLY A CA 1
ATOM 4238 C C . GLY A 1 277 ? -39.473 -11.139 4.877 1.00 11.12 277 GLY A C 1
ATOM 4239 O O . GLY A 1 277 ? -40.152 -10.232 4.405 1.00 12.72 277 GLY A O 1
ATOM 4243 N N . ASP A 1 278 ? -39.853 -11.855 5.928 1.00 14.11 278 ASP A N 1
ATOM 4244 C CA . ASP A 1 278 ? -41.056 -11.628 6.737 1.00 14.96 278 ASP A CA 1
ATOM 4245 C C . ASP A 1 278 ? -40.596 -11.384 8.176 1.00 16.02 278 ASP A C 1
ATOM 4246 O O . ASP A 1 278 ? -39.614 -11.965 8.634 1.00 17.68 278 ASP A O 1
ATOM 4255 N N . GLY A 1 279 ? -41.324 -10.559 8.899 1.00 17.40 279 GLY A N 1
ATOM 4256 C CA . GLY A 1 279 ? -41.115 -10.460 10.324 1.00 16.60 279 GLY A CA 1
ATOM 4257 C C . GLY A 1 279 ? -40.067 -9.431 10.703 1.00 14.13 279 GLY A C 1
ATOM 4258 O O . GLY A 1 279 ? -39.957 -8.374 10.083 1.00 15.31 279 GLY A O 1
ATOM 4262 N N . PRO A 1 280 ? -39.360 -9.673 11.809 1.00 12.46 280 PRO A N 1
ATOM 4263 C CA . PRO A 1 280 ? -38.577 -8.601 12.436 1.00 10.87 280 PRO A CA 1
ATOM 4264 C C . PRO A 1 280 ? -37.303 -8.267 11.674 1.00 10.56 280 PRO A C 1
ATOM 4265 O O . PRO A 1 280 ? -36.713 -9.108 10.985 1.00 9.71 280 PRO A O 1
ATOM 4276 N N . SER A 1 281 ? -36.856 -7.032 11.846 1.00 10.08 281 SER A N 1
ATOM 4277 C CA . SER A 1 281 ? -35.542 -6.639 11.360 1.00 9.17 281 SER A CA 1
ATOM 4278 C C . SER A 1 281 ? -34.455 -7.376 12.122 1.00 8.29 281 SER A C 1
ATOM 4279 O O . SER A 1 281 ? -34.672 -7.879 13.216 1.00 9.15 281 SER A O 1
ATOM 4287 N N . PHE A 1 282 ? -33.264 -7.388 11.547 1.00 8.78 282 PHE A N 1
ATOM 4288 C CA . PHE A 1 282 ? -32.113 -8.054 12.152 1.00 8.12 282 PHE A CA 1
ATOM 4289 C C . PHE A 1 282 ? -31.779 -7.450 13.504 1.00 8.53 282 PHE A C 1
ATOM 4290 O O . PHE A 1 282 ? -31.575 -8.178 14.488 1.00 8.48 282 PHE A O 1
ATOM 4307 N N . ALA A 1 283 ? -31.773 -6.121 13.597 1.00 8.73 283 ALA A N 1
ATOM 4308 C CA . ALA A 1 283 ? -31.578 -5.454 14.880 1.00 9.64 283 ALA A CA 1
ATOM 4309 C C . ALA A 1 283 ? -32.667 -5.821 15.870 1.00 9.60 283 ALA A C 1
ATOM 4310 O O . ALA A 1 283 ? -32.374 -6.048 17.051 1.00 9.80 283 ALA A O 1
ATOM 4317 N N . ALA A 1 284 ? -33.932 -5.821 15.447 1.00 10.13 284 ALA A N 1
ATOM 4318 C CA . ALA A 1 284 ? -35.003 -6.175 16.377 1.00 9.97 284 ALA A CA 1
ATOM 4319 C C . ALA A 1 284 ? -34.845 -7.594 16.904 1.00 9.65 284 ALA A C 1
ATOM 4320 O O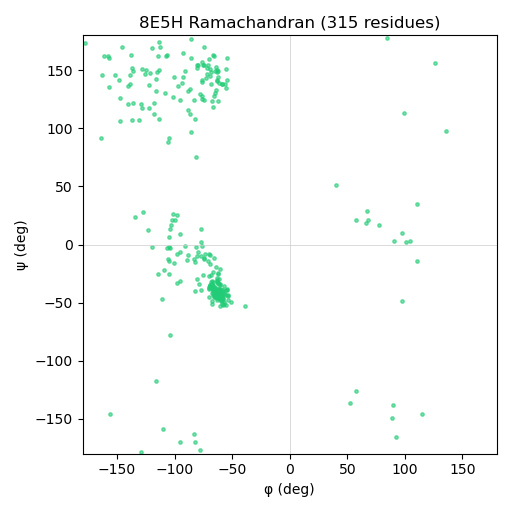 . ALA A 1 284 ? -35.190 -7.880 18.053 1.00 10.15 284 ALA A O 1
ATOM 4327 N N . ILE A 1 285 ? -34.414 -8.523 16.050 1.00 9.26 285 ILE A N 1
ATOM 4328 C CA . ILE A 1 285 ? -34.171 -9.890 16.509 1.00 8.91 285 ILE A CA 1
ATOM 4329 C C . ILE A 1 285 ? -33.123 -9.893 17.603 1.00 8.83 285 ILE A C 1
ATOM 4330 O O . ILE A 1 285 ? -33.304 -10.528 18.644 1.00 9.34 285 ILE A O 1
ATOM 4346 N N . ALA A 1 286 ? -32.009 -9.204 17.376 1.00 8.56 286 ALA A N 1
ATOM 4347 C CA . ALA A 1 286 ? -30.966 -9.131 18.396 1.00 8.73 286 ALA A CA 1
ATOM 4348 C C . ALA A 1 286 ? -31.499 -8.532 19.699 1.00 9.48 286 ALA A C 1
ATOM 4349 O O . ALA A 1 286 ? -31.308 -9.090 20.797 1.00 10.18 286 ALA A O 1
ATOM 4356 N N . LYS A 1 287 ? -32.156 -7.378 19.607 1.00 10.07 287 LYS A N 1
ATOM 4357 C CA . LYS A 1 287 ? -32.621 -6.681 20.803 1.00 11.27 287 LYS A CA 1
ATOM 4358 C C . LYS A 1 287 ? -33.621 -7.521 21.571 1.00 11.24 287 LYS A C 1
ATOM 4359 O O . LYS A 1 287 ? -33.644 -7.467 22.809 1.00 13.13 287 LYS A O 1
ATOM 4378 N N . GLY A 1 288 ? -34.429 -8.323 20.878 1.00 11.86 288 GLY A N 1
ATOM 4379 C CA . GLY A 1 288 ? -35.374 -9.179 21.550 1.00 12.74 288 GLY A CA 1
ATOM 4380 C C . GLY A 1 288 ? -34.814 -10.480 22.048 1.00 13.41 288 GLY A C 1
ATOM 4381 O O . GLY A 1 288 ? -35.535 -11.228 22.714 1.00 16.75 288 GLY A O 1
ATOM 4385 N N A SER A 1 289 ? -33.548 -10.778 21.818 0.56 12.32 289 SER A N 1
ATOM 4386 N N B SER A 1 289 ? -33.532 -10.753 21.775 0.44 12.25 289 SER A N 1
ATOM 4387 C CA A SER A 1 289 ? -32.989 -12.025 22.297 0.56 12.64 289 SER A CA 1
ATOM 4388 C CA B SER A 1 289 ? -32.865 -11.991 22.155 0.44 11.93 289 SER A CA 1
ATOM 4389 C C A SER A 1 289 ? -31.841 -11.874 23.281 0.56 11.95 289 SER A C 1
ATOM 4390 C C B SER A 1 289 ? -31.922 -11.847 23.333 0.44 11.58 289 SER A C 1
ATOM 4391 O O A SER A 1 289 ? -31.425 -12.886 23.851 0.56 12.73 289 SER A O 1
ATOM 4392 O O B SER A 1 289 ? -31.717 -12.829 24.056 0.44 12.14 289 SER A O 1
ATOM 4407 N N . VAL A 1 290 ? -31.333 -10.658 23.521 1.00 11.90 290 VAL A N 1
ATOM 4408 C CA . VAL A 1 290 ? -30.231 -10.440 24.458 1.00 12.36 290 VAL A CA 1
ATOM 4409 C C . VAL A 1 290 ? -30.552 -9.228 25.319 1.00 12.29 290 VAL A C 1
ATOM 4410 O O . VAL A 1 290 ? -31.366 -8.373 24.966 1.00 13.76 290 VAL A O 1
ATOM 4424 N N A SER A 1 291 ? -29.925 -9.175 26.475 0.59 12.63 291 SER A N 1
ATOM 4425 N N B SER A 1 291 ? -29.873 -9.155 26.455 0.41 12.96 291 SER A N 1
ATOM 4426 C CA A SER A 1 291 ? -30.171 -8.073 27.384 0.59 14.11 291 SER A CA 1
ATOM 4427 C CA B SER A 1 291 ? -30.108 -8.116 27.441 0.41 14.42 291 SER A CA 1
ATOM 4428 C C A SER A 1 291 ? -29.222 -6.907 27.169 0.59 13.61 291 SER A C 1
ATOM 4429 C C B SER A 1 291 ? -29.054 -7.024 27.422 0.41 13.99 291 SER A C 1
ATOM 4430 O O A SER A 1 291 ? -29.556 -5.787 27.565 0.59 13.96 291 SER A O 1
ATOM 4431 O O B SER A 1 291 ? -29.141 -6.083 28.224 0.41 15.30 291 SER A O 1
ATOM 4446 N N . ILE A 1 292 ? -28.069 -7.130 26.539 1.00 12.54 292 ILE A N 1
ATOM 4447 C CA . ILE A 1 292 ? -27.076 -6.086 26.320 1.00 12.09 292 ILE A CA 1
ATOM 4448 C C . ILE A 1 292 ? -27.564 -5.142 25.226 1.00 11.27 292 ILE A C 1
ATOM 4449 O O . ILE A 1 292 ? -28.378 -5.529 24.372 1.00 10.99 292 ILE A O 1
ATOM 4466 N N . PRO A 1 293 ? -27.053 -3.912 25.189 1.00 10.51 293 PRO A N 1
ATOM 4467 C CA . PRO A 1 293 ? -27.501 -2.975 24.155 1.00 10.73 293 PRO A CA 1
ATOM 4468 C C . PRO A 1 293 ? -27.164 -3.425 22.751 1.00 9.60 293 PRO A C 1
ATOM 4469 O O . PRO A 1 293 ? -26.131 -4.059 22.492 1.00 10.22 293 PRO A O 1
ATOM 4480 N N . VAL A 1 294 ? -28.043 -3.044 21.833 1.00 9.19 294 VAL A N 1
ATOM 4481 C CA . VAL A 1 294 ? -27.906 -3.319 20.412 1.00 8.55 294 VAL A CA 1
ATOM 4482 C C . VAL A 1 294 ? -27.803 -2.002 19.650 1.00 8.46 294 VAL A C 1
ATOM 4483 O O . VAL A 1 294 ? -28.684 -1.138 19.730 1.00 9.96 294 VAL A O 1
ATOM 4496 N N . ILE A 1 295 ? -26.708 -1.853 18.923 1.00 8.91 295 ILE A N 1
ATOM 4497 C CA . ILE A 1 295 ? -26.494 -0.735 18.015 1.00 8.96 295 ILE A CA 1
ATOM 4498 C C . ILE A 1 295 ? -26.919 -1.203 16.636 1.00 8.95 295 ILE A C 1
ATOM 4499 O O . ILE A 1 295 ? -26.421 -2.224 16.160 1.00 10.46 295 ILE A O 1
ATOM 4515 N N . GLY A 1 296 ? -27.835 -0.485 16.001 1.00 9.44 296 GLY A N 1
ATOM 4516 C CA . GLY A 1 296 ? -28.232 -0.854 14.655 1.00 9.51 296 GLY A CA 1
ATOM 4517 C C . GLY A 1 296 ? -27.696 0.091 13.604 1.00 9.55 296 GLY A C 1
ATOM 4518 O O . GLY A 1 296 ? -27.313 1.226 13.921 1.00 10.08 296 GLY A O 1
ATOM 4522 N N . ASN A 1 297 ? -27.699 -0.341 12.346 1.00 9.58 297 ASN A N 1
ATOM 4523 C CA . ASN A 1 297 ? -27.039 0.404 11.294 1.00 9.99 297 ASN A CA 1
ATOM 4524 C C . ASN A 1 297 ? -27.544 -0.068 9.937 1.00 10.39 297 ASN A C 1
ATOM 4525 O O . ASN A 1 297 ? -27.781 -1.266 9.725 1.00 10.43 297 ASN A O 1
ATOM 4536 N N . GLY A 1 298 ? -27.617 0.877 9.011 1.00 10.21 298 GLY A N 1
ATOM 4537 C CA . GLY A 1 298 ? -27.804 0.611 7.601 1.00 11.17 298 GLY A CA 1
ATOM 4538 C C . GLY A 1 298 ? -28.837 1.543 6.986 1.00 11.81 298 GLY A C 1
ATOM 4539 O O . GLY A 1 298 ? -30.042 1.279 7.087 1.00 12.69 298 GLY A O 1
ATOM 4543 N N . GLY A 1 299 ? -28.394 2.619 6.329 1.00 13.33 299 GLY A N 1
ATOM 4544 C CA . GLY A 1 299 ? -29.321 3.485 5.613 1.00 15.39 299 GLY A CA 1
ATOM 4545 C C . GLY A 1 299 ? -30.110 4.439 6.472 1.00 15.26 299 GLY A C 1
ATOM 4546 O O . GLY A 1 299 ? -31.134 4.972 6.022 1.00 18.38 299 GLY A O 1
ATOM 4550 N N . ILE A 1 300 ? -29.688 4.666 7.703 1.00 15.26 300 ILE A N 1
ATOM 4551 C CA . ILE A 1 300 ? -30.392 5.584 8.591 1.00 14.81 300 ILE A CA 1
ATOM 4552 C C . ILE A 1 300 ? -29.839 6.975 8.311 1.00 15.75 300 ILE A C 1
ATOM 4553 O O . ILE A 1 300 ? -28.682 7.261 8.619 1.00 16.86 300 ILE A O 1
ATOM 4569 N N . VAL A 1 301 ? -30.665 7.836 7.741 1.00 16.42 301 VAL A N 1
ATOM 4570 C CA . VAL A 1 301 ? -30.216 9.114 7.200 1.00 18.29 301 VAL A CA 1
ATOM 4571 C C . VAL A 1 301 ? -30.739 10.279 8.019 1.00 17.38 301 VAL A C 1
ATO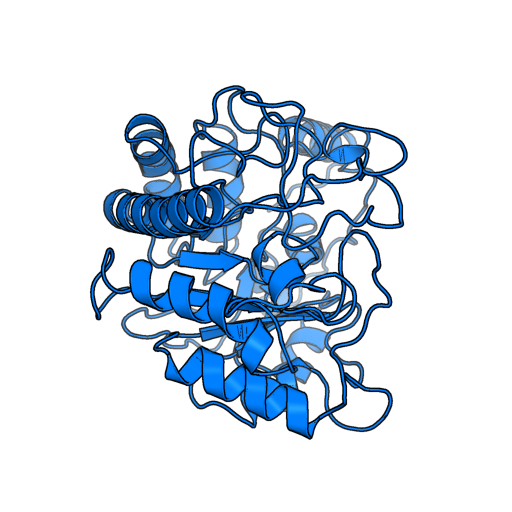M 4572 O O . VAL A 1 301 ? -30.010 11.238 8.276 1.00 18.34 301 VAL A O 1
ATOM 4585 N N . THR A 1 302 ? -32.025 10.260 8.347 1.00 15.91 302 THR A N 1
ATOM 4586 C CA . THR A 1 302 ? -32.691 11.414 8.929 1.00 16.07 302 THR A CA 1
ATOM 4587 C C . THR A 1 302 ? -32.973 11.188 10.405 1.00 15.11 302 THR A C 1
ATOM 4588 O O . THR A 1 302 ? -32.990 10.064 10.915 1.00 15.35 302 THR A O 1
ATOM 4599 N N . GLY A 1 303 ? -33.236 12.306 11.079 1.00 16.29 303 GLY A N 1
ATOM 4600 C CA . GLY A 1 303 ? -33.623 12.239 12.473 1.00 17.81 303 GLY A CA 1
ATOM 4601 C C . GLY A 1 303 ? -34.908 11.464 12.680 1.00 17.94 303 GLY A C 1
ATOM 4602 O O . GLY A 1 303 ? -35.021 10.680 13.621 1.00 18.77 303 GLY A O 1
ATOM 4606 N N . GLU A 1 304 ? -35.874 11.628 11.777 1.00 18.59 304 GLU A N 1
ATOM 4607 C CA . GLU A 1 304 ? -37.141 10.913 11.907 1.00 19.50 304 GLU A CA 1
ATOM 4608 C C . GLU A 1 304 ? -36.938 9.410 11.774 1.00 17.14 304 GLU A C 1
ATOM 4609 O O . GLU A 1 304 ? -37.572 8.625 12.483 1.00 16.99 304 GLU A O 1
ATOM 4621 N N . GLN A 1 305 ? -36.062 8.986 10.863 1.00 15.51 305 GLN A N 1
ATOM 4622 C CA . GLN A 1 305 ? -35.808 7.564 10.691 1.00 15.16 305 GLN A CA 1
ATOM 4623 C C . GLN A 1 305 ? -35.186 6.974 11.945 1.00 14.98 305 GLN A C 1
ATOM 4624 O O . GLN A 1 305 ? -35.547 5.871 12.369 1.00 16.34 305 GLN A O 1
ATOM 4638 N N . ALA A 1 306 ? -34.192 7.668 12.505 1.00 14.09 306 ALA A N 1
ATOM 4639 C CA . ALA A 1 306 ? -33.522 7.192 13.702 1.00 13.95 306 ALA A CA 1
ATOM 4640 C C . ALA A 1 306 ? -34.499 7.119 14.863 1.00 14.71 306 ALA A C 1
ATOM 4641 O O . ALA A 1 306 ? -34.523 6.140 15.620 1.00 14.93 306 ALA A O 1
ATOM 4648 N N . GLU A 1 307 ? -35.291 8.167 15.035 1.00 16.02 307 GLU A N 1
ATOM 4649 C CA . GLU A 1 307 ? -36.252 8.182 16.124 1.00 17.74 307 GLU A CA 1
ATOM 4650 C C . GLU A 1 307 ? -37.239 7.037 15.992 1.00 17.43 307 GLU A C 1
ATOM 4651 O O . GLU A 1 307 ? -37.612 6.413 16.988 1.00 18.21 307 GLU A O 1
ATOM 4663 N N . LYS A 1 308 ? -37.694 6.752 14.777 1.00 17.19 308 LYS A N 1
ATOM 4664 C CA . LYS A 1 308 ? -38.654 5.667 14.600 1.00 18.06 308 LYS A CA 1
ATOM 4665 C C . LYS A 1 308 ? -38.055 4.322 15.017 1.00 16.95 308 LYS A C 1
ATOM 4666 O O . LYS A 1 308 ? -38.721 3.514 15.679 1.00 17.78 308 LYS A O 1
ATOM 4685 N N . LEU A 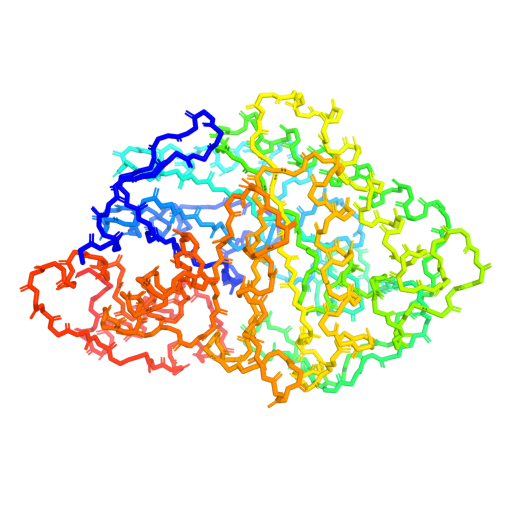1 309 ? -36.802 4.060 14.641 1.00 14.38 309 LEU A N 1
ATOM 4686 C CA . LEU A 1 309 ? -36.161 2.794 14.991 1.00 15.02 309 LEU A CA 1
ATOM 4687 C C . LEU A 1 309 ? -36.000 2.654 16.501 1.00 14.96 309 LEU A C 1
ATOM 4688 O O . LEU A 1 309 ? -36.190 1.567 17.060 1.00 17.79 309 LEU A O 1
ATOM 4704 N N . LEU A 1 310 ? -35.643 3.738 17.177 1.00 14.20 310 LEU A N 1
ATOM 4705 C CA . LEU A 1 310 ? -35.473 3.678 18.626 1.00 15.60 310 LEU A CA 1
ATOM 4706 C C . LEU A 1 310 ? -36.818 3.552 19.323 1.00 17.14 310 LEU A C 1
ATOM 4707 O O . LEU A 1 310 ? -36.990 2.717 20.219 1.00 18.55 310 LEU A O 1
ATOM 4723 N N A THR A 1 311 ? -37.786 4.373 18.933 0.45 17.39 311 THR A N 1
ATOM 4724 N N B THR A 1 311 ? -37.800 4.363 18.912 0.55 17.53 311 THR A N 1
ATOM 4725 C CA A THR A 1 311 ? -39.084 4.309 19.589 0.45 18.86 311 THR A CA 1
ATOM 4726 C CA B THR A 1 311 ? -39.098 4.351 19.585 0.55 19.37 311 THR A CA 1
ATOM 4727 C C A THR A 1 311 ? -39.719 2.930 19.425 0.45 17.95 311 THR A C 1
ATOM 4728 C C B THR A 1 311 ? -39.884 3.063 19.334 0.55 18.80 311 THR A C 1
ATOM 4729 O O A THR A 1 311 ? -40.303 2.394 20.376 0.45 17.59 311 THR A O 1
ATOM 4730 O O B THR A 1 311 ? -40.758 2.735 20.149 0.55 20.05 311 THR A O 1
ATOM 4751 N N . GLN A 1 312 ? -39.607 2.338 18.233 1.00 18.62 312 GLN A N 1
ATOM 4752 C CA . GLN A 1 312 ? -40.229 1.048 17.946 1.00 19.19 312 GLN A CA 1
ATOM 4753 C C . GLN A 1 312 ? -39.531 -0.096 18.658 1.00 20.14 312 GLN A C 1
ATOM 4754 O O . GLN A 1 312 ? -40.022 -1.230 18.621 1.00 22.42 312 GLN A O 1
ATOM 4769 N N . GLY A 1 313 ? -38.391 0.170 19.278 1.00 18.98 313 GLY A N 1
ATOM 4770 C CA . GLY A 1 313 ? -37.666 -0.882 19.957 1.00 19.45 313 GLY A CA 1
ATOM 4771 C C . GLY A 1 313 ? -36.847 -1.779 19.066 1.00 18.14 313 GLY A C 1
ATOM 4772 O O . GLY A 1 313 ? -36.550 -2.913 19.450 1.00 20.06 313 GLY A O 1
ATOM 4776 N N A ASP A 1 314 ? -36.423 -1.302 17.906 0.53 16.76 314 ASP A N 1
ATOM 4777 N N B ASP A 1 314 ? -36.484 -1.305 17.864 0.47 16.11 314 ASP A N 1
ATOM 4778 C CA A ASP A 1 314 ? -35.600 -2.133 17.038 0.53 16.36 314 ASP A CA 1
ATOM 4779 C CA B ASP A 1 314 ? -35.630 -2.087 16.976 0.47 15.55 314 ASP A CA 1
ATOM 4780 C C A ASP A 1 314 ? -34.121 -2.071 17.375 0.53 14.64 314 ASP A C 1
ATOM 4781 C C B ASP A 1 314 ? -34.181 -2.135 17.482 0.47 13.76 314 ASP A C 1
ATOM 4782 O O A ASP A 1 314 ? -33.352 -2.914 16.889 0.53 15.15 314 ASP A O 1
ATOM 4783 O O B ASP A 1 314 ? -33.479 -3.120 17.228 0.47 13.30 314 ASP A O 1
ATOM 4800 N N . MET A 1 315 ? -33.710 -1.084 18.171 1.00 12.48 315 MET A N 1
ATOM 4801 C CA . MET A 1 315 ? -32.315 -0.966 18.594 1.00 11.41 315 MET A CA 1
ATOM 4802 C C . MET A 1 315 ? -32.246 0.001 19.772 1.00 12.22 315 MET A C 1
ATOM 4803 O O . MET A 1 315 ? -33.197 0.741 20.034 1.00 12.89 315 MET A O 1
ATOM 4818 N N . ASP A 1 316 ? -31.123 -0.033 20.494 1.00 11.50 316 ASP A N 1
ATOM 4819 C CA . ASP A 1 316 ? -30.862 0.868 21.615 1.00 11.16 316 ASP A CA 1
ATOM 4820 C C . ASP A 1 316 ? -30.052 2.094 21.220 1.00 10.82 316 ASP A C 1
ATOM 4821 O O . ASP A 1 316 ? -30.152 3.147 21.873 1.00 12.10 316 ASP A O 1
ATOM 4830 N N . LEU A 1 317 ? -29.178 1.965 20.242 1.00 10.06 317 LEU A N 1
ATOM 4831 C CA . LEU A 1 317 ? -28.401 3.078 19.718 1.00 10.01 317 LEU A CA 1
ATOM 4832 C C . LEU A 1 317 ? -28.434 2.989 18.203 1.00 9.53 317 LEU A C 1
ATOM 4833 O O . LEU A 1 317 ? -28.644 1.904 17.649 1.00 10.07 317 LEU A O 1
ATOM 4849 N N A VAL A 1 318 ? -28.122 4.100 17.546 0.53 9.41 318 VAL A N 1
ATOM 4850 N N B VAL A 1 318 ? -28.323 4.150 17.518 0.47 9.33 318 VAL A N 1
ATOM 4851 C CA A VAL A 1 318 ? -28.193 4.233 16.096 0.53 9.53 318 VAL A CA 1
ATOM 4852 C CA B VAL A 1 318 ? -28.150 4.191 16.066 0.47 9.53 318 VAL A CA 1
ATOM 4853 C C A VAL A 1 318 ? -26.817 4.657 15.589 0.53 10.02 318 VAL A C 1
ATOM 4854 C C B VAL A 1 318 ? -26.693 4.506 15.742 0.47 9.91 318 VAL A C 1
ATOM 4855 O O A VAL A 1 318 ? -26.361 5.768 15.909 0.53 10.72 318 VAL A O 1
ATOM 4856 O O B VAL A 1 318 ? -26.063 5.399 16.326 0.47 9.85 318 VAL A O 1
ATOM 4881 N N . ALA A 1 319 ? -26.159 3.791 14.792 1.00 9.40 319 ALA A N 1
ATOM 4882 C CA . ALA A 1 319 ? -24.885 4.131 14.181 1.00 10.02 319 ALA A CA 1
ATOM 4883 C C . ALA A 1 319 ? -25.126 4.595 12.759 1.00 9.74 319 ALA A C 1
ATOM 4884 O O . ALA A 1 319 ? -25.803 3.906 11.975 1.00 11.02 319 ALA A O 1
ATOM 4892 N N . VAL A 1 320 ? -24.566 5.753 12.422 1.00 10.27 320 VAL A N 1
ATOM 4893 C CA . VAL A 1 320 ? -24.668 6.291 11.076 1.00 11.16 320 VAL A CA 1
ATOM 4894 C C . VAL A 1 320 ? -23.282 6.516 10.501 1.00 11.14 320 VAL A C 1
ATOM 4895 O O . VAL A 1 320 ? -22.364 6.992 11.184 1.00 11.46 320 VAL A O 1
ATOM 4908 N N . GLY A 1 321 ? -23.150 6.139 9.234 1.00 12.12 321 GLY A N 1
ATOM 4909 C CA . GLY A 1 321 ? -21.925 6.316 8.496 1.00 12.99 321 GLY A CA 1
ATOM 4910 C C . GLY A 1 321 ? -22.048 7.470 7.529 1.00 13.09 321 GLY A C 1
ATOM 4911 O O . GLY A 1 321 ? -21.578 8.579 7.781 1.00 13.21 321 GLY A O 1
ATOM 4915 N N . LYS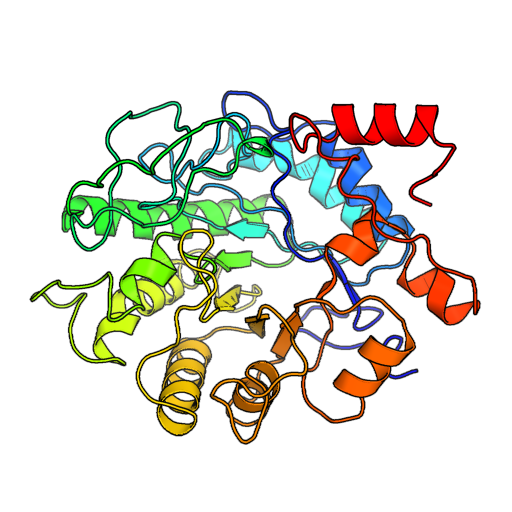 A 1 322 ? -22.716 7.212 6.410 1.00 13.26 322 LYS A N 1
ATOM 4916 C CA . LYS A 1 322 ? -22.876 8.262 5.415 1.00 15.59 322 LYS A CA 1
ATOM 4917 C C . LYS A 1 322 ? -23.465 9.544 5.988 1.00 14.98 322 LYS A C 1
ATOM 4918 O O . LYS A 1 322 ? -23.012 10.641 5.633 1.00 16.27 322 LYS A O 1
ATOM 4937 N N . ALA A 1 323 ? -24.488 9.443 6.827 1.00 14.12 323 ALA A N 1
ATOM 4938 C CA . ALA A 1 323 ? -25.073 10.662 7.388 1.00 15.05 323 ALA A CA 1
ATOM 4939 C C . ALA A 1 323 ? -24.076 11.440 8.245 1.00 14.09 323 ALA A C 1
ATOM 4940 O O . ALA A 1 323 ? -24.177 12.674 8.337 1.00 14.10 323 ALA A O 1
ATOM 4947 N N . ALA A 1 324 ? -23.158 10.740 8.933 1.00 12.61 324 ALA A N 1
ATOM 4948 C CA . ALA A 1 324 ? -22.150 11.416 9.746 1.00 13.93 324 ALA A CA 1
ATOM 4949 C C . ALA A 1 324 ? -21.148 12.139 8.856 1.00 14.66 324 ALA A C 1
ATOM 4950 O O . ALA A 1 324 ? -20.692 13.240 9.187 1.00 15.22 324 ALA A O 1
ATOM 4957 N N . LEU A 1 325 ? -20.813 11.532 7.698 1.00 15.86 325 LEU A N 1
ATOM 4958 C CA . LEU A 1 325 ? -19.943 12.208 6.742 1.00 17.67 325 LEU A CA 1
ATOM 4959 C C . LEU A 1 325 ? -20.653 13.397 6.119 1.00 19.39 325 LEU A C 1
ATOM 4960 O O . LEU A 1 325 ? -20.054 14.467 5.945 1.00 21.01 325 LEU A O 1
ATOM 4976 N N . ALA A 1 326 ? -21.950 13.265 5.853 1.00 19.53 326 ALA A N 1
ATOM 4977 C CA . ALA A 1 326 ? -22.674 14.393 5.278 1.00 19.62 326 ALA A CA 1
ATOM 4978 C C . ALA A 1 326 ? -22.789 15.556 6.273 1.00 19.29 326 ALA A C 1
ATOM 4979 O O . ALA A 1 326 ? -22.782 16.728 5.869 1.00 20.90 326 ALA A O 1
ATOM 4986 N N . ASN A 1 327 ? -22.919 15.258 7.571 1.00 18.04 327 ASN A N 1
ATOM 4987 C CA . ASN A 1 327 ? -22.955 16.292 8.608 1.00 16.88 327 ASN A CA 1
ATOM 4988 C C . ASN A 1 327 ? -22.315 15.706 9.859 1.00 15.72 327 ASN A C 1
ATOM 4989 O O . ASN A 1 327 ? -22.921 14.873 10.543 1.00 16.33 327 ASN A O 1
ATOM 5000 N N . ASN A 1 328 ? -21.094 16.148 10.159 1.00 15.53 328 ASN A N 1
ATOM 5001 C CA . ASN A 1 328 ? -20.426 15.675 11.366 1.00 14.65 328 ASN A CA 1
ATOM 5002 C C . ASN A 1 328 ? -21.160 16.088 12.639 1.00 14.56 328 ASN A C 1
ATOM 5003 O O . ASN A 1 328 ? -20.949 15.464 13.686 1.00 15.92 328 ASN A O 1
ATOM 5014 N N . ASP A 1 329 ? -22.019 17.106 12.553 1.00 15.43 329 ASP A N 1
ATOM 5015 C CA . ASP A 1 329 ? -22.878 17.578 13.639 1.00 15.32 329 ASP A CA 1
ATOM 5016 C C . ASP A 1 329 ? -24.320 17.084 13.495 1.00 14.18 329 ASP A C 1
ATOM 5017 O O . ASP A 1 329 ? -25.252 17.702 14.028 1.00 15.07 329 ASP A O 1
ATOM 5026 N N . TRP A 1 330 ? -24.508 15.950 12.821 1.00 14.25 330 TRP A N 1
ATOM 5027 C CA . TRP A 1 330 ? -25.820 15.315 12.657 1.00 13.97 330 TRP A CA 1
ATOM 5028 C C . TRP A 1 330 ? -26.693 15.380 13.902 1.00 13.41 330 TRP A C 1
ATOM 5029 O O . TRP A 1 330 ? -27.828 15.857 13.794 1.00 14.34 330 TRP A O 1
ATOM 5050 N N . PRO A 1 331 ? -26.258 14.953 15.095 1.00 13.98 331 PRO A N 1
ATOM 5051 C CA . PRO A 1 331 ? -27.202 14.985 16.222 1.00 14.14 331 PRO A CA 1
ATOM 5052 C C . PRO A 1 331 ? -27.605 16.388 16.630 1.00 14.10 331 PRO A C 1
ATOM 5053 O O . PRO A 1 331 ? -28.750 16.613 17.066 1.00 15.89 331 PRO A O 1
ATOM 5064 N N . GLN A 1 332 ? -26.672 17.344 16.547 1.00 14.40 332 GLN A N 1
ATOM 5065 C CA . GLN A 1 332 ? -26.991 18.734 16.849 1.00 15.13 332 GLN A CA 1
ATOM 5066 C C . GLN A 1 332 ? -27.962 19.322 15.835 1.00 16.21 332 GLN A C 1
ATOM 5067 O O . GLN A 1 332 ? -28.885 20.057 16.207 1.00 17.84 332 GLN A O 1
ATOM 5081 N N . ARG A 1 333 ? -27.781 19.008 14.550 1.00 18.05 333 ARG A N 1
ATOM 5082 C CA . ARG A 1 333 ? -28.669 19.570 13.533 1.00 19.47 333 ARG A CA 1
ATOM 5083 C C . ARG A 1 333 ? -30.084 19.024 13.698 1.00 18.90 333 ARG A C 1
ATOM 5084 O O . ARG A 1 333 ? -31.064 19.770 13.565 1.00 20.42 333 ARG A O 1
ATOM 5105 N N . ILE A 1 334 ? -30.210 17.749 14.059 1.00 18.85 334 ILE A N 1
ATOM 5106 C CA . ILE A 1 334 ? -31.527 17.167 14.315 1.00 20.23 334 ILE A CA 1
ATOM 5107 C C . ILE A 1 334 ? -32.226 17.900 15.456 1.00 19.66 334 ILE A C 1
ATOM 5108 O O . ILE A 1 334 ? -33.388 18.304 15.345 1.00 20.93 334 ILE A O 1
ATOM 5124 N N . ALA A 1 335 ? -31.517 18.135 16.558 1.00 19.87 335 ALA A N 1
ATOM 5125 C CA . ALA A 1 335 ? -32.127 18.848 17.675 1.00 20.38 335 ALA A CA 1
ATOM 5126 C C . ALA A 1 335 ? -32.571 20.265 17.305 1.00 21.88 335 ALA A C 1
ATOM 5127 O O . ALA A 1 335 ? -33.596 20.747 17.802 1.00 23.01 335 ALA A O 1
ATOM 5134 N N . GLN A 1 336 ? -31.787 20.970 16.491 1.00 22.87 336 GLN A N 1
ATOM 5135 C CA . GLN A 1 336 ? -32.096 22.331 16.066 1.00 25.29 336 GLN A CA 1
ATOM 5136 C C . GLN A 1 336 ? -33.086 22.389 14.903 1.00 25.70 336 GLN A C 1
ATOM 5137 O O . GLN A 1 336 ? -33.467 23.490 14.487 1.00 26.58 336 GLN A O 1
ATOM 5151 N N . GLY A 1 337 ? -33.520 21.244 14.381 1.00 25.42 337 GLY A N 1
ATOM 5152 C CA . GLY A 1 337 ? -34.406 21.229 13.231 1.00 26.53 337 GLY A CA 1
ATOM 5153 C C . GLY A 1 337 ? -33.753 21.725 11.968 1.00 28.16 337 GLY A C 1
ATOM 5154 O O . GLY A 1 337 ? -34.436 22.269 11.090 1.00 28.71 337 GLY A O 1
ATOM 5158 N N . LEU A 1 338 ? -32.456 21.560 11.858 1.00 27.74 338 LEU A N 1
ATOM 5159 C CA . LEU A 1 338 ? -31.755 22.053 10.694 1.00 29.03 338 LEU A CA 1
ATOM 5160 C C . LEU A 1 338 ? -31.679 20.995 9.607 1.00 28.19 338 LEU A C 1
ATOM 5161 O O . LEU A 1 338 ? -31.608 19.787 9.886 1.00 28.12 338 LEU A O 1
ATOM 5177 N N . PRO A 1 339 ? -31.667 21.469 8.372 1.00 27.54 339 PRO A N 1
ATOM 5178 C CA . PRO A 1 339 ? -31.554 20.551 7.247 1.00 26.79 339 PRO A CA 1
ATOM 5179 C C . PRO A 1 339 ? -30.221 19.841 7.243 1.00 24.62 339 PRO A C 1
ATOM 5180 O O . PRO A 1 339 ? -29.184 20.368 7.654 1.00 25.10 339 PRO A O 1
ATOM 5191 N N . LEU A 1 340 ? -30.260 18.634 6.732 1.00 22.97 340 LEU A N 1
ATOM 5192 C CA . LEU A 1 340 ? -29.066 17.842 6.542 1.00 22.35 340 LEU A CA 1
ATOM 5193 C C . LEU A 1 340 ? -28.595 17.964 5.102 1.00 24.78 340 LEU A C 1
ATOM 5194 O O . LEU A 1 340 ? -29.378 18.259 4.195 1.00 25.58 340 LEU A O 1
ATOM 5210 N N A ASN A 1 341 ? -27.297 17.779 4.898 0.71 24.97 341 ASN A N 1
ATOM 5211 N N B ASN A 1 341 ? -27.295 17.752 4.903 0.29 25.88 341 ASN A N 1
ATOM 5212 C CA A ASN A 1 341 ? -26.789 17.639 3.544 0.71 26.51 341 ASN A CA 1
ATOM 5213 C CA B ASN A 1 341 ? -26.751 17.631 3.559 0.29 27.39 341 ASN A CA 1
ATOM 5214 C C A ASN A 1 341 ? -27.005 16.213 3.066 0.71 28.28 341 ASN A C 1
ATOM 5215 C C B ASN A 1 341 ? -26.950 16.207 3.061 0.29 28.77 341 ASN A C 1
ATOM 5216 O O A ASN A 1 341 ? -26.957 15.258 3.844 0.71 28.69 341 ASN A O 1
ATOM 5217 O O B ASN A 1 341 ? -26.841 15.246 3.826 0.29 29.02 341 ASN A O 1
ATOM 5238 N N . GLU A 1 342 ? -27.223 16.075 1.769 1.00 29.90 342 GLU A N 1
ATOM 5239 C CA . GLU A 1 342 ? -27.324 14.762 1.161 1.00 32.47 342 GLU A CA 1
ATOM 5240 C C . GLU A 1 342 ? -25.917 14.197 1.026 1.00 30.10 342 GLU A C 1
ATOM 5241 O O . GLU A 1 342 ? -25.010 14.888 0.550 1.00 30.32 342 GLU A O 1
ATOM 5252 N N . PHE A 1 343 ? -25.731 12.938 1.407 1.00 28.67 343 PHE A N 1
ATOM 5253 C CA . PHE A 1 343 ? -24.444 12.301 1.180 1.00 27.29 343 PHE A CA 1
ATOM 5254 C C . PHE A 1 343 ? -24.136 12.238 -0.314 1.00 26.02 343 PHE A C 1
ATOM 5255 O O . PHE A 1 343 ? -25.003 11.942 -1.140 1.00 26.39 343 PHE A O 1
ATOM 5272 N N . ASP A 1 344 ? -22.888 12.502 -0.664 1.00 24.41 344 ASP A N 1
ATOM 5273 C CA . ASP A 1 344 ? -22.479 12.570 -2.062 1.00 24.04 344 ASP A CA 1
ATOM 5274 C C . ASP A 1 344 ? -21.237 11.707 -2.185 1.00 23.20 344 ASP A C 1
ATOM 5275 O O . ASP A 1 344 ? -20.162 12.107 -1.732 1.00 22.72 344 ASP A O 1
ATOM 5284 N N . GLY A 1 345 ? -21.384 10.539 -2.817 1.00 23.10 345 GLY A N 1
ATOM 5285 C CA . GLY A 1 345 ? -20.290 9.596 -2.942 1.00 22.91 345 GLY A CA 1
ATOM 5286 C C . GLY A 1 345 ? -19.134 10.071 -3.793 1.00 22.64 345 GLY A C 1
ATOM 5287 O O . GLY A 1 345 ? -18.078 9.432 -3.778 1.00 22.06 345 GLY A O 1
ATOM 5291 N N . THR A 1 346 ? -19.286 11.166 -4.534 1.00 22.24 346 THR A N 1
ATOM 5292 C CA . THR A 1 346 ? -18.113 11.673 -5.244 1.00 23.65 346 THR A CA 1
ATOM 5293 C C . THR A 1 346 ? -17.023 12.130 -4.275 1.00 22.44 346 THR A C 1
ATOM 5294 O O . THR A 1 346 ? -15.866 12.283 -4.679 1.00 22.42 346 THR A O 1
ATOM 5305 N N A MET A 1 347 ? -17.363 12.332 -3.007 0.52 21.91 347 MET A N 1
ATOM 5306 N N B MET A 1 347 ? -17.363 12.354 -3.001 0.48 21.97 347 MET A N 1
ATOM 5307 C CA A MET A 1 347 ? -16.355 12.683 -2.018 0.52 21.94 347 MET A CA 1
ATOM 5308 C CA B MET A 1 347 ? -16.343 12.686 -2.009 0.48 21.94 347 MET A CA 1
ATOM 5309 C C A MET A 1 347 ? -15.316 11.585 -1.833 0.52 20.51 347 MET A C 1
ATOM 5310 C C B MET A 1 347 ? -15.291 11.588 -1.876 0.48 20.82 347 MET A C 1
ATOM 5311 O O A MET A 1 347 ? -14.225 11.865 -1.325 0.52 19.99 347 MET A O 1
ATOM 5312 O O B MET A 1 347 ? -14.164 11.874 -1.460 0.48 20.90 347 MET A O 1
ATOM 5339 N N . PHE A 1 348 ? -15.624 10.348 -2.232 1.00 19.77 348 PHE A N 1
ATOM 5340 C CA . PHE A 1 348 ? -14.694 9.232 -2.120 1.00 19.57 348 PHE A CA 1
ATOM 5341 C C . PHE A 1 348 ? -13.887 8.957 -3.387 1.00 21.57 348 PHE A C 1
ATOM 5342 O O . PHE A 1 348 ? -13.087 8.018 -3.396 1.00 22.73 348 PHE A O 1
ATOM 5360 N N . VAL A 1 349 ? -14.095 9.708 -4.466 1.00 22.68 349 VAL A N 1
ATOM 5361 C CA . VAL A 1 349 ? -13.484 9.397 -5.758 1.00 23.79 349 VAL A CA 1
ATOM 5362 C C . VAL A 1 349 ? -12.126 10.081 -5.814 1.00 22.84 349 VAL A C 1
ATOM 5363 O O . VAL A 1 349 ? -12.052 11.286 -5.552 1.00 24.11 349 VAL A O 1
ATOM 5376 N N . PRO A 1 350 ? -11.043 9.396 -6.216 1.00 21.15 350 PRO A N 1
ATOM 5377 C CA . PRO A 1 350 ? -10.953 7.958 -6.566 1.00 20.67 350 PRO A CA 1
ATOM 5378 C C . PRO A 1 350 ? -10.523 7.092 -5.381 1.00 19.78 350 PRO A C 1
ATOM 5379 O O . PRO A 1 350 ? -10.513 5.865 -5.496 1.00 20.57 350 PRO A O 1
ATOM 5390 N N A MET A 1 351 ? -10.125 7.700 -4.257 0.64 18.71 351 MET A N 1
ATOM 5391 N N B MET A 1 351 ? -10.142 7.702 -4.261 0.36 18.94 351 MET A N 1
ATOM 5392 C CA A MET A 1 351 ? -9.774 6.982 -3.038 0.64 19.12 351 MET A CA 1
ATOM 5393 C CA B MET A 1 351 ? -9.800 6.986 -3.041 0.36 18.99 351 MET A CA 1
ATOM 5394 C C A MET A 1 351 ? -10.453 7.689 -1.877 0.64 18.83 351 MET A C 1
ATOM 5395 C C B MET A 1 351 ? -10.495 7.688 -1.889 0.36 18.83 351 MET A C 1
ATOM 5396 O O A MET A 1 351 ? -10.416 8.923 -1.791 0.64 19.52 351 MET A O 1
ATOM 5397 O O B MET A 1 351 ? -10.536 8.922 -1.835 0.36 19.52 351 MET A O 1
ATOM 5424 N N . ALA A 1 352 ? -11.044 6.898 -0.974 1.00 17.71 352 ALA A N 1
ATOM 5425 C CA . ALA A 1 352 ? -11.859 7.417 0.131 1.00 17.42 352 ALA A CA 1
ATOM 5426 C C . ALA A 1 352 ? -11.034 8.024 1.269 1.00 16.53 352 ALA A C 1
ATOM 5427 O O . ALA A 1 352 ? -11.382 7.835 2.449 1.00 16.49 352 ALA A O 1
ATOM 5435 N N . THR A 1 353 ? -9.970 8.768 0.955 1.00 17.16 353 THR A N 1
ATOM 5436 C CA . THR A 1 353 ? -9.091 9.280 1.993 1.00 17.56 353 THR A CA 1
ATOM 5437 C C . THR A 1 353 ? -9.608 10.604 2.568 1.00 16.89 353 THR A C 1
ATOM 5438 O O . THR A 1 353 ? -10.401 11.332 1.957 1.00 17.35 353 THR A O 1
ATOM 5449 N N . ILE A 1 354 ? -9.110 10.914 3.764 1.00 17.47 354 ILE A N 1
ATOM 5450 C CA . ILE A 1 354 ? -9.435 12.190 4.400 1.00 18.08 354 ILE A CA 1
ATOM 5451 C C . ILE A 1 354 ? -8.990 13.341 3.507 1.00 19.14 354 ILE A C 1
ATOM 5452 O O . ILE A 1 354 ? -9.712 14.325 3.324 1.00 18.96 354 ILE A O 1
ATOM 5468 N N . THR A 1 355 ? -7.814 13.213 2.900 1.00 20.24 355 THR A N 1
ATOM 5469 C CA . THR A 1 355 ? -7.299 14.285 2.052 1.00 21.67 355 THR A CA 1
ATOM 5470 C C . THR A 1 355 ? -8.234 14.567 0.879 1.00 21.14 355 THR A C 1
ATOM 5471 O O . THR A 1 355 ? -8.539 15.727 0.584 1.00 21.13 355 THR A O 1
ATOM 5482 N N . ASN A 1 356 ? -8.728 13.521 0.217 1.00 20.80 356 ASN A N 1
ATOM 5483 C CA . ASN A 1 356 ? -9.669 13.722 -0.881 1.00 21.49 356 ASN A CA 1
ATOM 5484 C C . ASN A 1 356 ? -10.992 14.308 -0.398 1.00 20.40 356 ASN A C 1
ATOM 5485 O O . ASN A 1 356 ? -11.584 15.151 -1.080 1.00 20.40 356 ASN A O 1
ATOM 5496 N N . GLU A 1 357 ? -11.466 13.893 0.782 1.00 18.84 357 GLU A N 1
ATOM 5497 C CA . GLU A 1 357 ? -12.679 14.494 1.334 1.00 19.14 357 GLU A CA 1
ATOM 5498 C C . GLU A 1 357 ? -12.508 15.991 1.562 1.00 19.89 357 GLU A C 1
ATOM 5499 O O . GLU A 1 357 ? -13.408 16.776 1.257 1.00 19.74 357 GLU A O 1
ATOM 5511 N N . LEU A 1 358 ? -11.377 16.396 2.133 1.00 21.00 358 LEU A N 1
ATOM 5512 C CA . LEU A 1 358 ? -11.173 17.806 2.445 1.00 22.44 358 LEU A CA 1
ATOM 5513 C C . LEU A 1 358 ? -11.113 18.640 1.171 1.00 22.64 358 LEU A C 1
ATOM 5514 O O . LEU A 1 358 ? -11.658 19.753 1.121 1.00 22.94 358 LEU A O 1
ATOM 5530 N N . ALA A 1 359 ? -10.477 18.106 0.121 1.00 22.25 359 ALA A N 1
ATOM 5531 C CA . ALA A 1 359 ? -10.449 18.812 -1.159 1.00 22.97 359 ALA A CA 1
ATOM 5532 C C . ALA A 1 359 ? -11.853 18.935 -1.735 1.00 23.34 359 ALA A C 1
ATOM 5533 O O . ALA A 1 359 ? -12.244 19.994 -2.239 1.00 23.34 359 ALA A O 1
ATOM 5540 N N . TRP A 1 360 ? -12.639 17.865 -1.637 1.00 23.00 360 TRP A N 1
ATOM 5541 C CA . TRP A 1 360 ? -14.010 17.887 -2.128 1.00 23.87 360 TRP A CA 1
ATOM 5542 C C . TRP A 1 360 ? -14.849 18.919 -1.366 1.00 23.95 360 TRP A C 1
ATOM 5543 O O . TRP A 1 360 ? -15.619 19.678 -1.967 1.00 24.53 360 TRP A O 1
ATOM 5564 N N . ARG A 1 361 ? -14.705 18.967 -0.040 1.00 22.92 361 ARG A N 1
ATOM 5565 C CA . ARG A 1 361 ? -15.477 19.919 0.756 1.00 23.84 361 ARG A CA 1
ATOM 5566 C C . ARG A 1 361 ? -15.130 21.355 0.374 1.00 25.47 361 ARG A C 1
ATOM 5567 O O . ARG A 1 361 ? -15.996 22.244 0.371 1.00 26.28 361 ARG A O 1
ATOM 5588 N N . ASN A 1 362 ? -13.846 21.614 0.135 1.00 26.91 362 ASN A N 1
ATOM 5589 C CA . ASN A 1 362 ? -13.367 22.966 -0.258 1.00 29.12 362 ASN A CA 1
ATOM 5590 C C . ASN A 1 362 ? -13.960 23.321 -1.622 1.00 30.33 362 ASN A C 1
ATOM 5591 O O . ASN A 1 362 ? -14.359 24.478 -1.788 1.00 31.59 362 ASN A O 1
ATOM 5602 N N . ALA A 1 363 ? -14.067 22.388 -2.556 1.00 30.52 363 ALA A N 1
ATOM 5603 C CA . ALA A 1 363 ? -14.555 22.705 -3.893 1.00 32.56 363 ALA A CA 1
ATOM 5604 C C . ALA A 1 363 ? -16.064 22.913 -3.918 1.00 34.77 363 ALA A C 1
ATOM 5605 O O . ALA A 1 363 ? -16.567 23.651 -4.775 1.00 35.54 363 ALA A O 1
ATOM 5612 N N . ASN A 1 364 ? -16.782 22.297 -2.974 1.00 36.32 364 ASN A N 1
ATOM 5613 C CA . ASN A 1 364 ? -18.237 22.261 -2.961 1.00 38.82 364 ASN A CA 1
ATOM 5614 C C . ASN A 1 364 ? -18.846 23.165 -1.896 1.00 41.00 364 ASN A C 1
ATOM 5615 O O . ASN A 1 364 ? -20.073 23.285 -1.840 1.00 42.23 364 ASN A O 1
ATOM 5626 N N . GLY A 1 365 ? -18.026 23.818 -1.070 1.00 42.62 365 GLY A N 1
ATOM 5627 C CA . GLY A 1 365 ? -18.538 24.660 -0.008 1.00 45.46 365 GLY A CA 1
ATOM 5628 C C . GLY A 1 365 ? -19.242 23.904 1.093 1.00 48.08 365 GLY A C 1
ATOM 5629 O O . GLY A 1 365 ? -20.041 24.490 1.826 1.00 48.08 365 GLY A O 1
ATOM 5633 N N . ARG A 1 366 ? -18.964 22.612 1.235 1.00 50.46 366 ARG A N 1
ATOM 5634 C CA . ARG A 1 366 ? -19.721 21.730 2.118 1.00 52.78 366 ARG A CA 1
ATOM 5635 C C . ARG A 1 366 ? -18.887 21.440 3.361 1.00 52.24 366 ARG A C 1
ATOM 5636 O O . ARG A 1 366 ? -18.204 20.420 3.458 1.00 52.06 366 ARG A O 1
ATOM 5657 N N . SER A 1 367 ? -19.010 22.295 4.370 1.00 51.50 367 SER A N 1
ATOM 5658 C CA . SER A 1 367 ? -18.303 22.116 5.652 1.00 50.58 367 SER A CA 1
ATOM 5659 C C . SER A 1 367 ? -18.863 20.905 6.399 1.00 48.92 367 SER A C 1
ATOM 5660 O O . SER A 1 367 ? -20.084 20.730 6.407 1.00 48.52 367 SER A O 1
ATOM 5668 N N . ALA A 1 368 ? -17.996 20.107 6.992 1.00 47.17 368 ALA A N 1
ATOM 5669 C CA . ALA A 1 368 ? -18.411 18.951 7.816 1.00 46.25 368 ALA A CA 1
ATOM 5670 C C . ALA A 1 368 ? -19.299 19.445 8.961 1.00 45.72 368 ALA A C 1
ATOM 5671 O O . ALA A 1 368 ? -20.337 18.850 9.180 1.00 44.68 368 ALA A O 1
ATOM 5678 N N . LEU A 1 369 ? -18.887 20.518 9.643 1.00 45.24 369 LEU A N 1
ATOM 5679 C CA . LEU A 1 369 ? -19.657 21.132 10.758 1.00 45.14 369 LEU A CA 1
ATOM 5680 C C . LEU A 1 369 ? -20.256 22.463 10.279 1.00 45.27 369 LEU A C 1
ATOM 5681 O O . LEU A 1 369 ? -19.552 23.161 9.531 1.00 45.04 369 LEU A O 1
#

B-factor: mean 19.11, std 9.17, range [6.8, 73.91]

Nearest PDB structures (foldseek):
  8e5h-assembly1_A  TM=1.003E+00  e=4.192E-87  Stutzerimonas chloritidismutans AW-1
  3gka-assembly1_A  TM=9.144E-01  e=6.626E-35  Burkholderia pseudomallei
  4aeo-assembly2_B  TM=9.176E-01  e=3.939E-34  Pseudomonas putida KT2440
  7tnb-assembly1_AAA  TM=9.137E-01  e=5.300E-32  Caulobacter segnis
  5n6q-assembly1_A  TM=8.230E-01  e=9.400E-32  Pseudomonas putida

Radius of gyration: 18.9 Å; Cα contacts (8 Å, |Δi|>4): 954; chains: 1; bounding box: 45×55×44 Å